Protein AF-0000000070381585 (afdb_homodimer)

Nearest PDB structures (foldseek):
  5l0z-assembly1_B  TM=7.877E-01  e=2.946E-16  Sinorhizobium meliloti 1021
  1x7p-assembly1_B  TM=8.065E-01  e=5.378E-15  Streptomyces viridochromogenes
  1x7o-assembly1_B  TM=8.212E-01  e=2.899E-14  Streptomyces viridochromogenes
  1x7p-assembly1_A  TM=7.783E-01  e=3.658E-14  Streptomyces viridochromogenes
  3nk7-assembly1_B  TM=7.330E-01  e=2.736E-14  Streptomyces actuosus

Organism: Tetrahymena thermophila (strain SB210) (NCBI:txid312017)

pLDDT: mean 88.87, std 19.45, range [20.52, 98.88]

InterPro domains:
  IPR001537 tRNA/rRNA methyltransferase, SpoU type [PF00588] (123-278)
  IPR004441 RNA methyltransferase TrmH [TIGR00186] (30-282)
  IPR013123 RNA 2-O ribose methyltransferase, substrate binding [PF08032] (32-110)
  IPR013123 RNA 2-O ribose methyltransferase, substrate binding [SM00967] (32-111)
  IPR029026 tRNA (guanine-N1-)-methyltransferase, N-terminal [G3DSA:3.40.1280.10] (109-291)
  IPR029028 Alpha/beta knot methyltransferases [SSF75217] (101-279)
  IPR029064 Ribosomal protein eL30-like superfamily [G3DSA:3.30.1330.30] (20-107)
  IPR029064 Ribosomal protein eL30-like superfamily [SSF55315] (24-108)
  IPR047182 rRNA methyltransferase 1, mitochondrial [PTHR46103] (23-282)
  IPR047261 rRNA methyltransferase 1, methyltransferase domain [cd18105] (124-281)

Structure (mmCIF, N/CA/C/O backbone):
data_AF-0000000070381585-model_v1
#
loop_
_entity.id
_entity.type
_entity.pdbx_description
1 polymer 'rRNA methyltransferase 1, mitochondrial'
#
loop_
_atom_site.group_PDB
_atom_site.id
_atom_site.type_symbol
_atom_site.label_atom_id
_atom_site.label_alt_id
_atom_site.label_comp_id
_atom_site.label_asym_id
_atom_site.label_entity_id
_atom_site.label_seq_id
_atom_site.pdbx_PDB_ins_code
_atom_site.Cartn_x
_atom_site.Cartn_y
_atom_site.Cartn_z
_atom_site.occupancy
_atom_site.B_iso_or_equiv
_atom_site.auth_seq_id
_atom_site.auth_comp_id
_atom_site.auth_asym_id
_atom_site.auth_atom_id
_atom_site.pdbx_PDB_model_num
ATOM 1 N N . MET A 1 1 ? 53.438 2.008 -10.266 1 23.41 1 MET A N 1
ATOM 2 C CA . MET A 1 1 ? 52.75 3.281 -10.094 1 23.41 1 MET A CA 1
ATOM 3 C C . MET A 1 1 ? 51.375 3.262 -10.789 1 23.41 1 MET A C 1
ATOM 5 O O . MET A 1 1 ? 51.312 3.451 -12.008 1 23.41 1 MET A O 1
ATOM 9 N N . PHE A 1 2 ? 50.438 2.279 -10.508 1 22.27 2 PHE A N 1
ATOM 10 C CA . PHE A 1 2 ? 49.219 1.862 -11.203 1 22.27 2 PHE A CA 1
ATOM 11 C C . PHE A 1 2 ? 48.125 2.883 -11 1 22.27 2 PHE A C 1
ATOM 13 O O . PHE A 1 2 ? 47.688 3.137 -9.867 1 22.27 2 PHE A O 1
ATOM 20 N N . LYS A 1 3 ? 48.031 3.98 -11.93 1 20.77 3 LYS A N 1
ATOM 21 C CA . LYS A 1 3 ? 47.094 5.094 -11.961 1 20.77 3 LYS A CA 1
ATOM 22 C C . LYS A 1 3 ? 45.656 4.594 -12.109 1 20.77 3 LYS A C 1
ATOM 24 O O . LYS A 1 3 ? 45.344 3.945 -13.102 1 20.77 3 LYS A O 1
ATOM 29 N N . VAL A 1 4 ? 44.938 4.297 -11.039 1 23.95 4 VAL A N 1
ATOM 30 C CA . VAL A 1 4 ? 43.531 3.918 -10.953 1 23.95 4 VAL A CA 1
ATOM 31 C C . VAL A 1 4 ? 42.688 4.996 -11.602 1 23.95 4 VAL A C 1
ATOM 33 O O . VAL A 1 4 ? 42.781 6.172 -11.25 1 23.95 4 VAL A O 1
ATOM 36 N N . PHE A 1 5 ? 42.281 4.902 -12.898 1 23.5 5 PHE A N 1
ATOM 37 C CA . PHE A 1 5 ? 41.469 5.801 -13.727 1 23.5 5 PHE A CA 1
ATOM 38 C C . PHE A 1 5 ? 40.156 6.125 -13.062 1 23.5 5 PHE A C 1
ATOM 40 O O . PHE A 1 5 ? 39.438 5.223 -12.641 1 23.5 5 PHE A O 1
ATOM 47 N N . LYS A 1 6 ? 39.938 7.34 -12.539 1 25.66 6 LYS A N 1
ATOM 48 C CA . LYS A 1 6 ? 38.875 8.109 -11.898 1 25.66 6 LYS A CA 1
ATOM 49 C C . LYS A 1 6 ? 37.656 8.195 -12.797 1 25.66 6 LYS A C 1
ATOM 51 O O . LYS A 1 6 ? 37.562 9.086 -13.648 1 25.66 6 LYS A O 1
ATOM 56 N N . SER A 1 7 ? 37.125 7.059 -13.445 1 26.06 7 SER A N 1
ATOM 57 C CA . SER A 1 7 ? 35.969 7.273 -14.312 1 26.06 7 SER A CA 1
ATOM 58 C C . SER A 1 7 ? 34.75 7.734 -13.508 1 26.06 7 SER A C 1
ATOM 60 O O . SER A 1 7 ? 34.062 6.918 -12.898 1 26.06 7 SER A O 1
ATOM 62 N N . GLN A 1 8 ? 34.812 8.758 -12.688 1 26.67 8 GLN A N 1
ATOM 63 C CA . GLN A 1 8 ? 33.781 9.312 -11.797 1 26.67 8 GLN A CA 1
ATOM 64 C C . GLN A 1 8 ? 32.594 9.828 -12.586 1 26.67 8 GLN A C 1
ATOM 66 O O . GLN A 1 8 ? 31.562 10.188 -12 1 26.67 8 GLN A O 1
ATOM 71 N N . ASN A 1 9 ? 32.719 10.188 -13.898 1 25.94 9 ASN A N 1
ATOM 72 C CA . ASN A 1 9 ? 31.906 11.328 -14.305 1 25.94 9 ASN A CA 1
ATOM 73 C C . ASN A 1 9 ? 30.438 10.945 -14.453 1 25.94 9 ASN A C 1
ATOM 75 O O . ASN A 1 9 ? 29.547 11.805 -14.391 1 25.94 9 ASN A O 1
ATOM 79 N N . ASN A 1 10 ? 30.047 9.781 -15.07 1 28.08 10 ASN A N 1
ATOM 80 C CA . ASN A 1 10 ? 28.828 9.852 -15.867 1 28.08 10 ASN A CA 1
ATOM 81 C C . ASN A 1 10 ? 27.578 9.594 -15.016 1 28.08 10 ASN A C 1
ATOM 83 O O . ASN A 1 10 ? 26.516 9.289 -15.547 1 28.08 10 ASN A O 1
ATOM 87 N N . PHE A 1 11 ? 27.734 9.383 -13.727 1 30.3 11 PHE A N 1
ATOM 88 C CA . PHE A 1 11 ? 26.531 9.047 -12.984 1 30.3 11 PHE A CA 1
ATOM 89 C C . PHE A 1 11 ? 25.609 10.258 -12.859 1 30.3 11 PHE A C 1
ATOM 91 O O . PHE A 1 11 ? 24.516 10.156 -12.312 1 30.3 11 PHE A O 1
ATOM 98 N N . ASN A 1 12 ? 26.141 11.453 -13.188 1 30.72 12 ASN A N 1
ATOM 99 C CA . ASN A 1 12 ? 25.359 12.656 -12.914 1 30.72 12 ASN A CA 1
ATOM 100 C C . ASN A 1 12 ? 24.141 12.758 -13.82 1 30.72 12 ASN A C 1
ATOM 102 O O . ASN A 1 12 ? 23.219 13.516 -13.539 1 30.72 12 ASN A O 1
ATOM 106 N N . SER A 1 13 ? 24.203 12.141 -15.031 1 33.25 13 SER A N 1
ATOM 107 C CA . SER A 1 13 ? 23.188 12.508 -16.016 1 33.25 13 SER A CA 1
ATOM 108 C C . SER A 1 13 ? 21.875 11.812 -15.719 1 33.25 13 SER A C 1
ATOM 110 O O . SER A 1 13 ? 20.812 12.281 -16.141 1 33.25 13 SER A O 1
ATOM 112 N N . LEU A 1 14 ? 21.906 10.633 -15.07 1 32.22 14 LEU A N 1
ATOM 113 C CA . LEU A 1 14 ? 20.656 9.867 -14.977 1 32.22 14 LEU A CA 1
ATOM 114 C C . LEU A 1 14 ? 19.703 10.516 -13.992 1 32.22 14 LEU A C 1
ATOM 116 O O . LEU A 1 14 ? 18.484 10.383 -14.125 1 32.22 14 LEU A O 1
ATOM 120 N N . SER A 1 15 ? 20.281 11.188 -13.008 1 34.53 15 SER A N 1
ATOM 121 C CA . SER A 1 15 ? 19.391 11.828 -12.039 1 34.53 15 SER A CA 1
ATOM 122 C C . SER A 1 15 ? 18.625 12.984 -12.672 1 34.53 15 SER A C 1
ATOM 124 O O . SER A 1 15 ? 17.484 13.258 -12.297 1 34.53 15 SER A O 1
ATOM 126 N N . SER A 1 16 ? 19.281 13.602 -13.711 1 35.09 16 SER A N 1
ATOM 127 C CA . SER A 1 16 ? 18.688 14.805 -14.281 1 35.09 16 SER A CA 1
ATOM 128 C C . SER A 1 16 ? 17.438 14.461 -15.102 1 35.09 16 SER A C 1
ATOM 130 O O . SER A 1 16 ? 16.453 15.195 -15.086 1 35.09 16 SER A O 1
ATOM 132 N N . SER A 1 17 ? 17.5 13.281 -15.805 1 32.72 17 SER A N 1
ATOM 133 C CA . SER A 1 17 ? 16.406 13.008 -16.734 1 32.72 17 SER A CA 1
ATOM 134 C C . SER A 1 17 ? 15.156 12.555 -15.992 1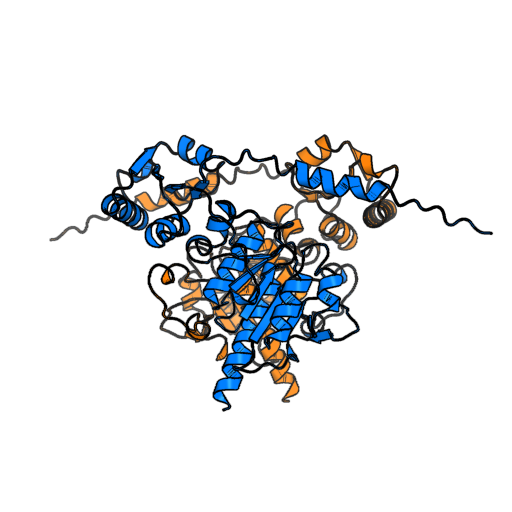 32.72 17 SER A C 1
ATOM 136 O O . SER A 1 17 ? 14.039 12.758 -16.469 1 32.72 17 SER A O 1
ATOM 138 N N . LEU A 1 18 ? 15.297 11.844 -14.938 1 31.92 18 LEU A N 1
ATOM 139 C CA . LEU A 1 18 ? 14.086 11.469 -14.211 1 31.92 18 LEU A CA 1
ATOM 140 C C . LEU A 1 18 ? 13.43 12.688 -13.586 1 31.92 18 LEU A C 1
ATOM 142 O O . LEU A 1 18 ? 12.203 12.766 -13.5 1 31.92 18 LEU A O 1
ATOM 146 N N . MET A 1 19 ? 14.234 13.703 -13.266 1 32.44 19 MET A N 1
ATOM 147 C CA . MET A 1 19 ? 13.672 14.977 -12.828 1 32.44 19 MET A CA 1
ATOM 148 C C . MET A 1 19 ? 12.906 15.648 -13.969 1 32.44 19 MET A C 1
ATOM 150 O O . MET A 1 19 ? 12.031 16.484 -13.727 1 32.44 19 MET A O 1
ATOM 154 N N . SER A 1 20 ? 13.383 15.414 -15.203 1 34.12 20 SER A N 1
ATOM 155 C CA . SER A 1 20 ? 12.766 16.125 -16.312 1 34.12 20 SER A CA 1
ATOM 156 C C . SER A 1 20 ? 11.367 15.602 -16.609 1 34.12 20 SER A C 1
ATOM 158 O O . SER A 1 20 ? 10.547 16.297 -17.203 1 34.12 20 SER A O 1
ATOM 160 N N . LEU A 1 21 ? 11.188 14.305 -16.453 1 32.62 21 LEU A N 1
ATOM 161 C CA . LEU A 1 21 ? 9.836 13.883 -16.797 1 32.62 21 LEU A CA 1
ATOM 162 C C . LEU A 1 21 ? 8.82 14.438 -15.805 1 32.62 21 LEU A C 1
ATOM 164 O O . LEU A 1 21 ? 7.617 14.203 -15.953 1 32.62 21 LEU A O 1
ATOM 168 N N . PHE A 1 22 ? 9.219 14.664 -14.57 1 34.62 22 PHE A N 1
ATOM 169 C CA . PHE A 1 22 ? 8.289 15.547 -13.867 1 34.62 22 PHE A CA 1
ATOM 170 C C . PHE A 1 22 ? 8.297 16.938 -14.484 1 34.62 22 PHE A C 1
ATOM 172 O O . PHE A 1 22 ? 9.297 17.656 -14.422 1 34.62 22 PHE A O 1
ATOM 179 N N . SER A 1 23 ? 7.824 17.094 -15.703 1 33.97 23 SER A N 1
ATOM 180 C CA . SER A 1 23 ? 7.504 18.438 -16.203 1 33.97 23 SER A CA 1
ATOM 181 C C . SER A 1 23 ? 7.383 19.438 -15.055 1 33.97 23 SER A C 1
ATOM 183 O O . SER A 1 23 ? 6.965 19.078 -13.945 1 33.97 23 SER A O 1
ATOM 185 N N . THR A 1 24 ? 8.289 20.359 -14.984 1 36.41 24 THR A N 1
ATOM 186 C CA . THR A 1 24 ? 7.891 21.562 -14.266 1 36.41 24 THR A CA 1
ATOM 187 C C . THR A 1 24 ? 6.375 21.75 -14.328 1 36.41 24 THR A C 1
ATOM 189 O O . THR A 1 24 ? 5.844 22.188 -15.352 1 36.41 24 THR A O 1
ATOM 192 N N . GLN A 1 25 ? 5.637 20.781 -14.062 1 38.25 25 GLN A N 1
ATOM 193 C CA . GLN A 1 25 ? 4.246 21.203 -13.914 1 38.25 25 GLN A CA 1
ATOM 194 C C . GLN A 1 25 ? 4.148 22.672 -13.516 1 38.25 25 GLN A C 1
ATOM 196 O O . GLN A 1 25 ? 4.66 23.078 -12.469 1 38.25 25 GLN A O 1
ATOM 201 N N . LYS A 1 26 ? 4.172 23.469 -14.336 1 42.12 26 LYS A N 1
ATOM 202 C CA . LYS A 1 26 ? 3.844 24.875 -14.062 1 42.12 26 LYS A CA 1
ATOM 203 C C . LYS A 1 26 ? 2.959 25 -12.828 1 42.12 26 LYS A C 1
ATOM 205 O O . LYS A 1 26 ? 1.893 24.391 -12.758 1 42.12 26 LYS A O 1
ATOM 210 N N . SER A 1 27 ? 3.652 25.109 -11.641 1 53.88 27 SER A N 1
ATOM 211 C CA . SER A 1 27 ? 2.893 25.391 -10.43 1 53.88 27 SER A CA 1
ATOM 212 C C . SER A 1 27 ? 1.611 26.156 -10.75 1 53.88 27 SER A C 1
ATOM 214 O O . SER A 1 27 ? 1.662 27.297 -11.211 1 53.88 27 SER A O 1
ATOM 216 N N . SER A 1 28 ? 0.626 25.391 -11.219 1 65.62 28 SER A N 1
ATOM 217 C CA . SER A 1 28 ? -0.665 26.047 -11.367 1 65.62 28 SER A CA 1
ATOM 218 C C . SER A 1 28 ? -1.04 26.812 -10.109 1 65.62 28 SER A C 1
ATOM 220 O O . SER A 1 28 ? -0.595 26.469 -9.008 1 65.62 28 SER A O 1
ATOM 222 N N . LYS A 1 29 ? -1.471 27.906 -10.352 1 86.81 29 LYS A N 1
ATOM 223 C CA . LYS A 1 29 ? -1.948 28.797 -9.289 1 86.81 29 LYS A CA 1
ATOM 224 C C . LYS A 1 29 ? -2.896 28.047 -8.352 1 86.81 29 LYS A C 1
ATOM 226 O O . LYS A 1 29 ? -2.918 28.328 -7.148 1 86.81 29 LYS A O 1
ATOM 231 N N . PHE A 1 30 ? -3.518 26.891 -8.914 1 96.5 30 PHE A N 1
ATOM 232 C CA . PHE A 1 30 ? -4.508 26.219 -8.086 1 96.5 30 PHE A CA 1
ATOM 233 C C . PHE A 1 30 ? -4.355 24.703 -8.203 1 96.5 30 PHE A C 1
ATOM 235 O O . PHE A 1 30 ? -3.85 24.203 -9.203 1 96.5 30 PHE A O 1
ATOM 242 N N . ASP A 1 31 ? -4.703 24.047 -7.121 1 97.5 31 ASP A N 1
ATOM 243 C CA . ASP A 1 31 ? -4.895 22.594 -7.109 1 97.5 31 ASP A CA 1
ATOM 244 C C . ASP A 1 31 ? -6.355 22.234 -7.371 1 97.5 31 ASP A C 1
ATOM 246 O O . ASP A 1 31 ? -7.266 22.906 -6.891 1 97.5 31 ASP A O 1
ATOM 250 N N . PHE A 1 32 ? -6.543 21.188 -8.086 1 98.44 32 PHE A N 1
ATOM 251 C CA . PHE A 1 32 ? -7.875 20.625 -8.297 1 98.44 32 PHE A CA 1
ATOM 252 C C . PHE A 1 32 ? -8.023 19.297 -7.551 1 98.44 32 PHE A C 1
ATOM 254 O O . PHE A 1 32 ? -7.711 18.25 -8.094 1 98.44 32 PHE A O 1
ATOM 261 N N . VAL A 1 33 ? -8.5 19.422 -6.34 1 98.44 33 VAL A N 1
ATOM 262 C CA . VAL A 1 33 ? -8.68 18.266 -5.469 1 98.44 33 VAL A CA 1
ATOM 263 C C . VAL A 1 33 ? -9.938 17.5 -5.875 1 98.44 33 VAL A C 1
ATOM 265 O O . VAL A 1 33 ? -10.992 18.094 -6.105 1 98.44 33 VAL A O 1
ATOM 268 N N . TYR A 1 34 ? -9.82 16.203 -5.961 1 98.56 34 TYR A N 1
ATOM 269 C CA . TYR A 1 34 ? -10.93 15.414 -6.496 1 98.56 34 TYR A CA 1
ATOM 270 C C . TYR A 1 34 ? -11.258 14.25 -5.578 1 98.56 34 TYR A C 1
ATOM 272 O O . TYR A 1 34 ? -10.422 13.812 -4.785 1 98.56 34 TYR A O 1
ATOM 280 N N . GLY A 1 35 ? -12.492 13.781 -5.715 1 97.5 35 GLY A N 1
ATOM 281 C CA . GLY A 1 35 ? -12.977 12.664 -4.922 1 97.5 35 GLY A CA 1
ATOM 282 C C . GLY A 1 35 ? -13.852 13.086 -3.764 1 97.5 35 GLY A C 1
ATOM 283 O O . GLY A 1 35 ? -13.633 14.141 -3.166 1 97.5 35 GLY A O 1
ATOM 284 N N . LEU A 1 36 ? -14.734 12.273 -3.369 1 97 36 LEU A N 1
ATOM 285 C CA . LEU A 1 36 ? -15.734 12.602 -2.354 1 97 36 LEU A CA 1
ATOM 286 C C . LEU A 1 36 ? -15.07 12.852 -1.003 1 97 36 LEU A C 1
ATOM 288 O O . LEU A 1 36 ? -15.289 13.898 -0.383 1 97 36 LEU A O 1
ATOM 292 N N . ASN A 1 37 ? -14.164 11.992 -0.556 1 96.62 37 ASN A N 1
ATOM 293 C CA . ASN A 1 37 ? -13.586 12.086 0.78 1 96.62 37 ASN A CA 1
ATOM 294 C C . ASN A 1 37 ? -12.617 13.266 0.889 1 96.62 37 ASN A C 1
ATOM 296 O O . ASN A 1 37 ? -12.75 14.102 1.783 1 96.62 37 ASN A O 1
ATOM 300 N N . PRO A 1 38 ? -11.695 13.352 -0.052 1 97.94 38 PRO A N 1
ATOM 301 C CA . PRO A 1 38 ? -10.781 14.492 0.024 1 97.94 38 PRO A CA 1
ATOM 302 C C . PRO A 1 38 ? -11.508 15.836 -0.022 1 97.94 38 PRO A C 1
ATOM 304 O O . PRO A 1 38 ? -11.164 16.75 0.729 1 97.94 38 PRO A O 1
ATOM 307 N N . THR A 1 39 ? -12.523 15.914 -0.84 1 98.12 39 THR A N 1
ATOM 308 C CA . THR A 1 39 ? -13.266 17.156 -0.988 1 98.12 39 THR A CA 1
ATOM 309 C C . THR A 1 39 ? -14.023 17.5 0.295 1 98.12 39 THR A C 1
ATOM 311 O O . THR A 1 39 ? -13.953 18.625 0.788 1 98.12 39 THR A O 1
ATOM 314 N N . MET A 1 40 ? -14.672 16.531 0.821 1 97.75 40 MET A N 1
ATOM 315 C CA . MET A 1 40 ? -15.43 16.719 2.053 1 97.75 40 MET A CA 1
ATOM 316 C C . MET A 1 40 ? -14.516 17.141 3.195 1 97.75 40 MET A C 1
ATOM 318 O O . MET A 1 40 ? -14.828 18.078 3.93 1 97.75 40 MET A O 1
ATOM 322 N N . ILE A 1 41 ? -13.453 16.484 3.318 1 98.12 41 ILE A N 1
ATOM 323 C CA . ILE A 1 41 ? -12.531 16.766 4.414 1 98.12 41 ILE A CA 1
ATOM 324 C C . ILE A 1 41 ? -11.906 18.141 4.23 1 98.12 41 ILE A C 1
ATOM 326 O O . ILE A 1 41 ? -11.797 18.922 5.184 1 98.12 41 ILE A O 1
ATOM 330 N N . ALA A 1 42 ? -11.516 18.453 3.043 1 98.19 42 ALA A N 1
ATOM 331 C CA . ALA A 1 42 ? -10.938 19.766 2.764 1 98.19 42 ALA A CA 1
ATOM 332 C C . ALA A 1 42 ? -11.906 20.891 3.131 1 98.19 42 ALA A C 1
ATOM 334 O O . ALA A 1 42 ? -11.5 21.906 3.715 1 98.19 42 ALA A O 1
ATOM 335 N N . LEU A 1 43 ? -13.125 20.734 2.816 1 97.88 43 LEU A N 1
ATOM 336 C CA . LEU A 1 43 ? -14.148 21.734 3.07 1 97.88 43 LEU A CA 1
ATOM 337 C C . LEU A 1 43 ? -14.297 22 4.566 1 97.88 43 LEU A C 1
ATOM 339 O O . LEU A 1 43 ? -14.602 23.109 4.984 1 97.88 43 LEU A O 1
ATOM 343 N N . HIS A 1 44 ? -14.008 20.969 5.332 1 97.12 44 HIS A N 1
ATOM 344 C CA . HIS A 1 44 ? -14.281 21.078 6.762 1 97.12 44 HIS A CA 1
ATOM 345 C C . HIS A 1 44 ? -13.016 21.406 7.539 1 97.12 44 HIS A C 1
ATOM 347 O O . HIS A 1 44 ? -13.078 21.891 8.664 1 97.12 44 HIS A O 1
ATOM 353 N N . SER A 1 45 ? -11.844 21.078 7.059 1 94.88 45 SER A N 1
ATOM 354 C CA . SER A 1 45 ? -10.594 21.188 7.801 1 94.88 45 SER A CA 1
ATOM 355 C C . SER A 1 45 ? -10.047 22.609 7.738 1 94.88 45 SER A C 1
ATOM 357 O O . SER A 1 45 ? -9.266 23.031 8.602 1 94.88 45 SER A O 1
ATOM 359 N N . ASN A 1 46 ? -10.328 23.453 6.699 1 91.44 46 ASN A N 1
ATOM 360 C CA . ASN A 1 46 ? -9.898 24.828 6.512 1 91.44 46 ASN A CA 1
ATOM 361 C C . ASN A 1 46 ? -8.375 24.938 6.461 1 91.44 46 ASN A C 1
ATOM 363 O O . ASN A 1 46 ? -7.801 25.891 7.008 1 91.44 46 ASN A O 1
ATOM 367 N N . LYS A 1 47 ? -7.688 23.969 5.957 1 95.12 47 LYS A N 1
ATOM 368 C CA . LYS A 1 47 ? -6.234 23.953 5.859 1 95.12 47 LYS A CA 1
ATOM 369 C C . LYS A 1 47 ? -5.754 24.781 4.668 1 95.12 47 LYS A C 1
ATOM 371 O O . LYS A 1 47 ? -4.586 25.172 4.605 1 95.12 47 LYS A O 1
ATOM 376 N N . ARG A 1 48 ? -6.613 24.984 3.723 1 96 48 ARG A N 1
ATOM 377 C CA . ARG A 1 48 ? -6.312 25.797 2.541 1 96 48 ARG A CA 1
ATOM 378 C C . ARG A 1 48 ? -7.559 26.531 2.051 1 96 48 ARG A C 1
ATOM 380 O O . ARG A 1 48 ? -8.68 26.125 2.348 1 96 48 ARG A O 1
ATOM 387 N N . ASN A 1 49 ? -7.254 27.547 1.337 1 96.81 49 ASN A N 1
ATOM 388 C CA . ASN A 1 49 ? -8.352 28.328 0.788 1 96.81 49 ASN A CA 1
ATOM 389 C C . ASN A 1 49 ? -9.008 27.625 -0.396 1 96.81 49 ASN A C 1
ATOM 391 O O . ASN A 1 49 ? -8.328 27.234 -1.342 1 96.81 49 ASN A O 1
ATOM 395 N N . ILE A 1 50 ? -10.312 27.484 -0.324 1 98.25 50 ILE A N 1
ATOM 396 C CA . ILE A 1 50 ? -11.078 26.859 -1.398 1 98.25 50 ILE A CA 1
ATOM 397 C C . ILE A 1 50 ? -11.766 27.922 -2.234 1 98.25 50 ILE A C 1
ATOM 399 O O . ILE A 1 50 ? -12.492 28.766 -1.7 1 98.25 50 ILE A O 1
ATOM 403 N N . VAL A 1 51 ? -11.578 27.875 -3.514 1 98.19 51 VAL A N 1
ATOM 404 C CA . VAL A 1 51 ? -12.078 28.891 -4.43 1 98.19 51 VAL A CA 1
ATOM 405 C C . VAL A 1 51 ? -13.477 28.516 -4.902 1 98.19 51 VAL A C 1
ATOM 407 O O . VAL A 1 51 ? -14.367 29.375 -4.969 1 98.19 51 VAL A O 1
ATOM 410 N N . GLU A 1 52 ? -13.664 27.312 -5.266 1 98.62 52 GLU A N 1
ATOM 411 C CA . GLU A 1 52 ? -14.969 26.859 -5.73 1 98.62 52 GLU A CA 1
ATOM 412 C C . GLU A 1 52 ? -15.062 25.328 -5.68 1 98.62 52 GLU A C 1
ATOM 414 O O . GLU A 1 52 ? -14.039 24.641 -5.602 1 98.62 52 GLU A O 1
ATOM 419 N N . VAL A 1 53 ? -16.312 24.906 -5.68 1 98.69 53 VAL A N 1
ATOM 420 C CA . VAL A 1 53 ? -16.656 23.5 -5.801 1 98.69 53 VAL A CA 1
ATOM 421 C C . VAL A 1 53 ? -17.25 23.219 -7.176 1 98.69 53 VAL A C 1
ATOM 423 O O . VAL A 1 53 ? -18.156 23.953 -7.625 1 98.69 53 VAL A O 1
ATOM 426 N N . ILE A 1 54 ? -16.766 22.234 -7.883 1 98.81 54 ILE A N 1
ATOM 427 C CA . ILE A 1 54 ? -17.188 21.906 -9.242 1 98.81 54 ILE A CA 1
ATOM 428 C C . ILE A 1 54 ? -17.812 20.5 -9.258 1 98.81 54 ILE A C 1
ATOM 430 O O . ILE A 1 54 ? -17.172 19.531 -8.852 1 98.81 54 ILE A O 1
ATOM 434 N N . ILE A 1 55 ? -19.047 20.391 -9.758 1 98.56 55 ILE A N 1
ATOM 435 C CA . ILE A 1 55 ? -19.812 19.156 -9.664 1 98.56 55 ILE A CA 1
ATOM 436 C C . ILE A 1 55 ? -20.281 18.719 -11.055 1 98.56 55 ILE A C 1
ATOM 438 O O . ILE A 1 55 ? -20.594 19.562 -11.898 1 98.56 55 ILE A O 1
ATOM 442 N N . ASN A 1 56 ? -20.25 17.453 -11.289 1 98 56 ASN A N 1
ATOM 443 C CA . ASN A 1 56 ? -20.828 16.891 -12.508 1 98 56 ASN A CA 1
ATOM 444 C C . ASN A 1 56 ? -22.312 17.234 -12.633 1 98 56 ASN A C 1
ATOM 446 O O . ASN A 1 56 ? -23.094 16.875 -11.758 1 98 56 ASN A O 1
ATOM 450 N N . GLN A 1 57 ? -22.672 17.766 -13.695 1 97.12 57 GLN A N 1
ATOM 451 C CA . GLN A 1 57 ? -24.047 18.219 -13.883 1 97.12 57 GLN A CA 1
ATOM 452 C C . GLN A 1 57 ? -25.016 17.047 -13.953 1 97.12 57 GLN A C 1
ATOM 454 O O . GLN A 1 57 ? -26.188 17.188 -13.609 1 97.12 57 GLN A O 1
ATOM 459 N N . HIS A 1 58 ? -24.547 15.914 -14.336 1 95.75 58 HIS A N 1
ATOM 460 C CA . HIS A 1 58 ? -25.391 14.734 -14.508 1 95.75 58 HIS A CA 1
ATOM 461 C C . HIS A 1 58 ? -26.016 14.312 -13.188 1 95.75 58 HIS A C 1
ATOM 463 O O . HIS A 1 58 ? -27.047 13.625 -13.172 1 95.75 58 HIS A O 1
ATOM 469 N N . VAL A 1 59 ? -25.438 14.711 -12.062 1 95.56 59 VAL A N 1
ATOM 470 C CA . VAL A 1 59 ? -25.953 14.273 -10.773 1 95.56 59 VAL A CA 1
ATOM 471 C C . VAL A 1 59 ? -26.891 15.336 -10.203 1 95.56 59 VAL A C 1
ATOM 473 O O . VAL A 1 59 ? -27.469 15.156 -9.133 1 95.56 59 VAL A O 1
ATOM 476 N N . GLN A 1 60 ? -27.062 16.391 -10.844 1 93.75 60 GLN A N 1
ATOM 477 C CA . GLN A 1 60 ? -27.812 17.547 -10.344 1 93.75 60 GLN A CA 1
ATOM 478 C C . GLN A 1 60 ? -29.266 17.172 -10.102 1 93.75 60 GLN A C 1
ATOM 480 O O . GLN A 1 60 ? -29.891 17.641 -9.141 1 93.75 60 GLN A O 1
ATOM 485 N N . SER A 1 61 ? -29.828 16.344 -11.023 1 93.56 61 SER A N 1
ATOM 486 C CA . SER A 1 61 ? -31.25 15.984 -10.93 1 93.56 61 SER A CA 1
ATOM 487 C C . SER A 1 61 ? -31.484 15.016 -9.781 1 93.56 61 SER A C 1
ATOM 489 O O . SER A 1 61 ? -32.594 14.969 -9.227 1 93.56 61 SER A O 1
ATOM 491 N N . HIS A 1 62 ? -30.547 14.211 -9.453 1 94.06 62 HIS A N 1
ATOM 492 C CA . HIS A 1 62 ? -30.578 13.273 -8.336 1 94.06 62 HIS A CA 1
ATOM 493 C C . HIS A 1 62 ? -29.266 13.297 -7.559 1 94.06 62 HIS A C 1
ATOM 495 O O . HIS A 1 62 ? -28.375 12.461 -7.801 1 94.06 62 HIS A O 1
ATOM 501 N N . LEU A 1 63 ? -29.297 14.18 -6.637 1 93.19 63 LEU A N 1
ATOM 502 C CA . LEU A 1 63 ? -28.047 14.383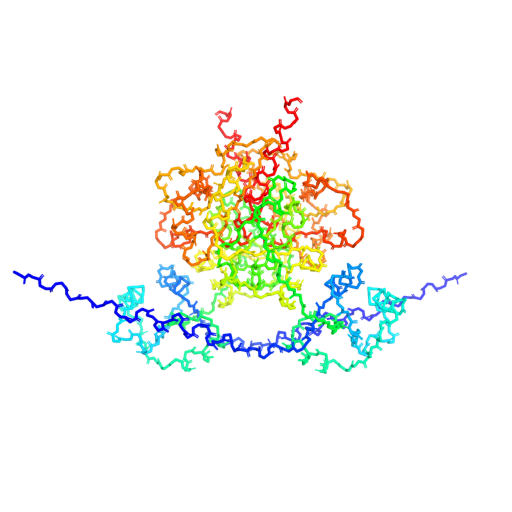 -5.902 1 93.19 63 LEU A CA 1
ATOM 503 C C . LEU A 1 63 ? -27.812 13.25 -4.91 1 93.19 63 LEU A C 1
ATOM 505 O O . LEU A 1 63 ? -28.594 13.062 -3.975 1 93.19 63 LEU A O 1
ATOM 509 N N . PRO A 1 64 ? -26.766 12.586 -5.133 1 95 64 PRO A N 1
ATOM 510 C CA . PRO A 1 64 ? -26.406 11.641 -4.078 1 95 64 PRO A CA 1
ATOM 511 C C . PRO A 1 64 ? -26.156 12.32 -2.732 1 95 64 PRO A C 1
ATOM 513 O O . PRO A 1 64 ? -25.703 13.461 -2.689 1 95 64 PRO A O 1
ATOM 516 N N . PRO A 1 65 ? -26.375 11.648 -1.678 1 95.69 65 PRO A N 1
ATOM 517 C CA . PRO A 1 65 ? -26.297 12.25 -0.344 1 95.69 65 PRO A CA 1
ATOM 518 C C . PRO A 1 65 ? -24.938 12.875 -0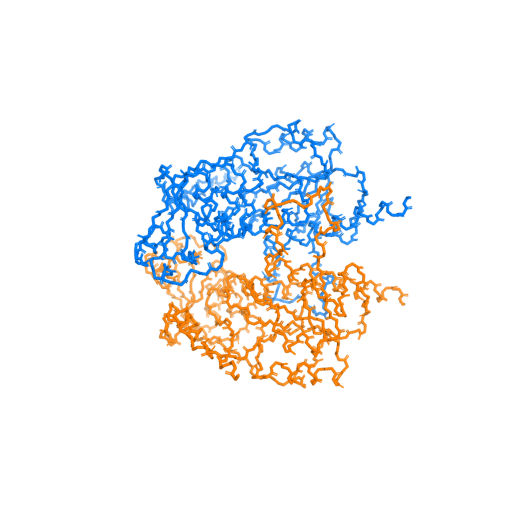.063 1 95.69 65 PRO A C 1
ATOM 520 O O . PRO A 1 65 ? -24.859 13.977 0.484 1 95.69 65 PRO A O 1
ATOM 523 N N . LYS A 1 66 ? -23.906 12.234 -0.409 1 95.75 66 LYS A N 1
ATOM 524 C CA . LYS A 1 66 ? -22.562 12.75 -0.137 1 95.75 66 LYS A CA 1
ATOM 525 C C . LYS A 1 66 ? -22.312 14.047 -0.902 1 95.75 66 LYS A C 1
ATOM 527 O O . LYS A 1 66 ? -21.672 14.961 -0.386 1 95.75 66 LYS A O 1
ATOM 532 N N . ILE A 1 67 ? -22.781 14.102 -2.057 1 97.69 67 ILE A N 1
ATOM 533 C CA . ILE A 1 67 ? -22.625 15.297 -2.875 1 97.69 67 ILE A CA 1
ATOM 534 C C . ILE A 1 67 ? -23.5 16.422 -2.33 1 97.69 67 ILE A C 1
ATOM 536 O O . ILE A 1 67 ? -23.062 17.578 -2.277 1 97.69 67 ILE A O 1
ATOM 540 N N . SER A 1 68 ? -24.688 16.078 -1.964 1 97.75 68 SER A N 1
ATOM 541 C CA . SER A 1 68 ? -25.562 17.062 -1.34 1 97.75 68 SER A CA 1
ATOM 542 C C . SER A 1 68 ? -24.922 17.688 -0.108 1 97.75 68 SER A C 1
ATOM 544 O O . SER A 1 68 ? -24.984 18.906 0.089 1 97.75 68 SER A O 1
ATOM 546 N N . ASN A 1 69 ? -24.328 16.828 0.695 1 97.19 69 ASN A N 1
ATOM 547 C CA . ASN A 1 69 ? -23.625 17.328 1.88 1 97.19 69 ASN A CA 1
ATOM 548 C C . ASN A 1 69 ? -22.5 18.281 1.511 1 97.19 69 ASN A C 1
ATOM 550 O O . ASN A 1 69 ? -22.297 19.297 2.189 1 97.19 69 ASN A O 1
ATOM 554 N N . ILE A 1 70 ? -21.828 18 0.478 1 98.06 70 ILE A N 1
ATOM 555 C CA . ILE A 1 70 ? -20.734 18.844 -0.003 1 98.06 70 ILE A CA 1
ATOM 556 C C . ILE A 1 70 ? -21.281 20.188 -0.443 1 98.06 70 ILE A C 1
ATOM 558 O O . ILE A 1 70 ? -20.75 21.234 -0.062 1 98.06 70 ILE A O 1
ATOM 562 N N . ILE A 1 71 ? -22.312 20.156 -1.165 1 98.12 71 ILE A N 1
ATOM 563 C CA . ILE A 1 71 ? -22.938 21.375 -1.657 1 98.12 71 ILE A CA 1
ATOM 564 C C . ILE A 1 71 ? -23.438 22.219 -0.48 1 98.12 71 ILE A C 1
ATOM 566 O O . ILE A 1 71 ? -23.188 23.422 -0.431 1 98.12 71 ILE A O 1
ATOM 570 N N . ASN A 1 72 ? -24.078 21.594 0.427 1 98 72 ASN A N 1
ATOM 571 C CA . ASN A 1 72 ? -24.594 22.281 1.599 1 98 72 ASN A CA 1
ATOM 572 C C . ASN A 1 72 ? -23.469 22.953 2.393 1 98 72 ASN A C 1
ATOM 574 O O . ASN A 1 72 ? -23.609 24.094 2.834 1 98 72 ASN A O 1
ATOM 578 N N . THR A 1 73 ? -22.422 22.219 2.586 1 97.94 73 THR A N 1
ATOM 579 C CA . THR A 1 73 ? -21.281 22.75 3.311 1 97.94 73 THR A CA 1
ATOM 580 C C . THR A 1 73 ? -20.672 23.938 2.562 1 97.94 73 THR A C 1
ATOM 582 O O . THR A 1 73 ? -20.328 24.953 3.17 1 97.94 73 THR A O 1
ATOM 585 N N . ALA A 1 74 ? -20.516 23.812 1.302 1 98.38 74 ALA A N 1
ATOM 586 C CA . ALA A 1 74 ? -19.984 24.891 0.473 1 98.38 74 ALA A CA 1
ATOM 587 C C . ALA A 1 74 ? -20.859 26.141 0.58 1 98.38 74 ALA A C 1
ATOM 589 O O . ALA A 1 74 ? -20.344 27.25 0.763 1 98.38 74 ALA A O 1
ATOM 590 N N . ASN A 1 75 ? -22.094 25.938 0.442 1 98.12 75 ASN A N 1
ATOM 591 C CA . ASN A 1 75 ? -23.031 27.047 0.533 1 98.12 75 ASN A CA 1
ATOM 592 C C . ASN A 1 75 ? -22.938 27.734 1.892 1 98.12 75 ASN A C 1
ATOM 594 O O . ASN A 1 75 ? -22.938 28.969 1.969 1 98.12 75 ASN A O 1
ATOM 598 N N . ALA A 1 76 ? -22.938 26.922 2.896 1 97.75 76 ALA A N 1
ATOM 599 C CA . ALA A 1 76 ? -22.828 27.469 4.25 1 97.75 76 ALA A CA 1
ATOM 600 C C . ALA A 1 76 ? -21.562 28.312 4.41 1 97.75 76 ALA A C 1
ATOM 602 O O . ALA A 1 76 ? -21.562 29.297 5.152 1 97.75 76 ALA A O 1
ATOM 603 N N . LYS A 1 77 ? -20.516 27.984 3.709 1 97.5 77 LYS A N 1
ATOM 604 C CA . LYS A 1 77 ? -19.234 28.688 3.801 1 97.5 77 LYS A CA 1
ATOM 605 C C . LYS A 1 77 ? -19.109 29.75 2.713 1 97.5 77 LYS A C 1
ATOM 607 O O . LYS A 1 77 ? -18.047 30.344 2.541 1 97.5 77 LYS A O 1
ATOM 612 N N . LYS A 1 78 ? -20.156 29.875 1.943 1 97.88 78 LYS A N 1
ATOM 613 C CA . LYS A 1 78 ? -20.234 30.875 0.874 1 97.88 78 LYS A CA 1
ATOM 614 C C . LYS A 1 78 ? -19.188 30.594 -0.21 1 97.88 78 LYS A C 1
ATOM 616 O O . LYS A 1 78 ? -18.594 31.516 -0.76 1 97.88 78 LYS A O 1
ATOM 621 N N . ILE A 1 79 ? -18.859 29.344 -0.419 1 98.38 79 ILE A N 1
ATOM 622 C CA . ILE A 1 79 ? -18 28.906 -1.515 1 98.38 79 ILE A CA 1
ATOM 623 C C . ILE A 1 79 ? -18.844 28.625 -2.752 1 98.38 79 ILE A C 1
ATOM 625 O O . ILE A 1 79 ? -19.812 27.859 -2.689 1 98.38 79 ILE A O 1
ATOM 629 N N . PRO A 1 80 ? -18.547 29.25 -3.893 1 98.62 80 PRO A N 1
ATOM 630 C CA . PRO A 1 80 ? -19.328 29.031 -5.105 1 98.62 80 PRO A CA 1
ATOM 631 C C . PRO A 1 80 ? -19.359 27.562 -5.531 1 98.62 80 PRO A C 1
ATOM 633 O O . PRO A 1 80 ? -18.344 26.875 -5.434 1 98.62 80 PRO A O 1
ATOM 636 N N . VAL A 1 81 ? -20.516 27.125 -5.965 1 98.56 81 VAL A N 1
ATOM 637 C CA . VAL A 1 81 ? -20.703 25.797 -6.516 1 98.56 81 VAL A CA 1
ATOM 638 C C . VAL A 1 81 ? -21.031 25.875 -8 1 98.56 81 VAL A C 1
ATOM 640 O O . VAL A 1 81 ? -21.953 26.594 -8.391 1 98.56 81 VAL A O 1
ATOM 643 N N . LYS A 1 82 ? -20.297 25.188 -8.797 1 98.25 82 LYS A N 1
ATOM 644 C CA . LYS A 1 82 ? -20.5 25.188 -10.234 1 98.25 82 LYS A CA 1
ATOM 645 C C . LYS A 1 82 ? -20.812 23.781 -10.742 1 98.25 82 LYS A C 1
ATOM 647 O O . LYS A 1 82 ? -20.141 22.812 -10.344 1 98.25 82 LYS A O 1
ATOM 652 N N . PHE A 1 83 ? -21.828 23.656 -11.602 1 98.06 83 PHE A N 1
ATOM 653 C CA . PHE A 1 83 ? -22.125 22.406 -12.289 1 98.06 83 PHE A CA 1
ATOM 654 C C . PHE A 1 83 ? -21.578 22.422 -13.711 1 98.06 83 PHE A C 1
ATOM 656 O O . PHE A 1 83 ? -21.781 23.391 -14.453 1 98.06 83 PHE A O 1
ATOM 663 N N . VAL A 1 84 ? -20.828 21.391 -14.07 1 98.19 84 VAL A N 1
ATOM 664 C CA . VAL A 1 84 ? -20.234 21.312 -15.398 1 98.19 84 VAL A CA 1
ATOM 665 C C . VAL A 1 84 ? -20.453 19.922 -15.992 1 98.19 84 VAL A C 1
ATOM 667 O O . VAL A 1 84 ? -20.859 19 -15.289 1 98.19 84 VAL A O 1
ATOM 670 N N . ASP A 1 85 ? -20.234 19.703 -17.312 1 97.12 85 ASP A N 1
ATOM 671 C CA . ASP A 1 85 ? -20.359 18.375 -17.922 1 97.12 85 ASP A CA 1
ATOM 672 C C . ASP A 1 85 ? -19.203 17.469 -17.516 1 97.12 85 ASP A C 1
ATOM 674 O O . ASP A 1 85 ? -18.172 17.953 -17.031 1 97.12 85 ASP A O 1
ATOM 678 N N . ARG A 1 86 ? -19.391 16.266 -17.703 1 95.94 86 ARG A N 1
ATOM 679 C CA . ARG A 1 86 ? -18.438 15.258 -17.281 1 95.94 86 ARG A CA 1
ATOM 680 C C . ARG A 1 86 ? -17.094 15.469 -17.969 1 95.94 86 ARG A C 1
ATOM 682 O O . ARG A 1 86 ? -16.031 15.281 -17.359 1 95.94 86 ARG A O 1
ATOM 689 N N . GLU A 1 87 ? -17.062 15.844 -19.203 1 97.06 87 GLU A N 1
ATOM 690 C CA . GLU A 1 87 ? -15.828 16.016 -19.969 1 97.06 87 GLU A CA 1
ATOM 691 C C . GLU A 1 87 ? -14.953 17.125 -19.359 1 97.06 87 GLU A C 1
ATOM 693 O O . GLU A 1 87 ? -13.734 16.969 -19.281 1 97.06 87 GLU A O 1
ATOM 698 N N . LYS A 1 88 ? -15.594 18.188 -19.031 1 96.94 88 LYS A N 1
ATOM 699 C CA . LYS A 1 88 ? -14.867 19.281 -18.391 1 96.94 88 LYS A CA 1
ATOM 700 C C . LYS A 1 88 ? -14.266 18.844 -17.062 1 96.94 88 LYS A C 1
ATOM 702 O O . LYS A 1 88 ? -13.117 19.156 -16.75 1 96.94 88 LYS A O 1
ATOM 707 N N . LEU A 1 89 ? -15.062 18.188 -16.281 1 96.75 89 LEU A N 1
ATOM 708 C CA . LEU A 1 89 ? -14.594 17.688 -15 1 96.75 89 LEU A CA 1
ATOM 709 C C . LEU A 1 89 ? -13.406 16.75 -15.18 1 96.75 89 LEU A C 1
ATOM 711 O O . LEU A 1 89 ? -12.438 16.812 -14.43 1 96.75 89 LEU A O 1
ATOM 715 N N . ASP A 1 90 ? -13.461 15.844 -16.172 1 97 90 ASP A N 1
ATOM 716 C CA . ASP A 1 90 ? -12.391 14.906 -16.5 1 97 90 ASP A CA 1
ATOM 717 C C . ASP A 1 90 ? -11.102 15.648 -16.828 1 97 90 ASP A C 1
ATOM 719 O O . ASP A 1 90 ? -10.016 15.266 -16.391 1 97 90 ASP A O 1
ATOM 723 N N . ARG A 1 91 ? -11.188 16.688 -17.547 1 96.75 91 ARG A N 1
ATOM 724 C CA . ARG A 1 91 ? -10.039 17.484 -17.984 1 96.75 91 ARG A CA 1
ATOM 725 C C . ARG A 1 91 ? -9.367 18.172 -16.797 1 96.75 91 ARG A C 1
ATOM 727 O O . ARG A 1 91 ? -8.141 18.25 -16.75 1 96.75 91 ARG A O 1
ATOM 734 N N . LEU A 1 92 ? -10.18 18.641 -15.891 1 95.94 92 LEU A N 1
ATOM 735 C CA . LEU A 1 92 ? -9.664 19.391 -14.75 1 95.94 92 LEU A CA 1
ATOM 736 C C . LEU A 1 92 ? -8.719 18.516 -13.914 1 95.94 92 LEU A C 1
ATOM 738 O O . LEU A 1 92 ? -7.785 19.031 -13.297 1 95.94 92 LEU A O 1
ATOM 742 N N . VAL A 1 93 ? -8.984 17.188 -13.938 1 96.69 93 VAL A N 1
ATOM 743 C CA . VAL A 1 93 ? -8.203 16.312 -13.062 1 96.69 93 VAL A CA 1
ATOM 744 C C . VAL A 1 93 ? -7.492 15.25 -13.891 1 96.69 93 VAL A C 1
ATOM 746 O O . VAL A 1 93 ? -7.137 14.188 -13.375 1 96.69 93 VAL A O 1
ATOM 749 N N . GLN A 1 94 ? -7.379 15.523 -15.188 1 94.19 94 GLN A N 1
ATOM 750 C CA . GLN A 1 94 ? -6.656 14.656 -16.109 1 94.19 94 GLN A CA 1
ATOM 751 C C . GLN A 1 94 ? -7.191 13.227 -16.047 1 94.19 94 GLN A C 1
ATOM 753 O O . GLN A 1 94 ? -6.422 12.281 -15.898 1 94.19 94 GLN A O 1
ATOM 758 N N . ASN A 1 95 ? -8.5 13.078 -15.977 1 92.94 95 ASN A N 1
ATOM 759 C CA . ASN A 1 95 ? -9.273 11.844 -16.094 1 92.94 95 ASN A CA 1
ATOM 760 C C . ASN A 1 95 ? -9.109 10.961 -14.859 1 92.94 95 ASN A C 1
ATOM 762 O O . ASN A 1 95 ? -9.336 9.75 -14.922 1 92.94 95 ASN A O 1
ATOM 766 N N . GLN A 1 96 ? -8.641 11.57 -13.805 1 94.5 96 GLN A N 1
ATOM 767 C CA . GLN A 1 96 ? -8.625 10.836 -12.547 1 94.5 96 GLN A CA 1
ATOM 768 C C . GLN A 1 96 ? -10.039 10.625 -12.016 1 94.5 96 GLN A C 1
ATOM 770 O O . GLN A 1 96 ? -10.953 11.383 -12.352 1 94.5 96 GLN A O 1
ATOM 775 N N . PRO A 1 97 ? -10.227 9.578 -11.258 1 92.81 97 PRO A N 1
ATOM 776 C CA . PRO A 1 97 ? -11.578 9.289 -10.75 1 92.81 97 PRO A CA 1
ATOM 777 C C . PRO A 1 97 ? -12.07 10.344 -9.766 1 92.81 97 PRO A C 1
ATOM 779 O O . PRO A 1 97 ? -11.875 10.203 -8.555 1 92.81 97 PRO A O 1
ATOM 782 N N . HIS A 1 98 ? -12.82 11.297 -10.266 1 96.81 98 HIS A N 1
ATOM 783 C CA . HIS A 1 98 ? -13.219 12.453 -9.477 1 96.81 98 HIS A CA 1
ATOM 784 C C . HIS A 1 98 ? -14.516 12.18 -8.711 1 96.81 98 HIS A C 1
ATOM 786 O O . HIS A 1 98 ? -14.891 12.953 -7.824 1 96.81 98 HIS A O 1
ATOM 792 N N . GLN A 1 99 ? -15.219 11.07 -9.008 1 96 99 GLN A N 1
ATOM 793 C CA . GLN A 1 99 ? -16.453 10.695 -8.328 1 96 99 GLN A CA 1
ATOM 794 C C . GLN A 1 99 ? -17.469 11.836 -8.359 1 96 99 GLN A C 1
ATOM 796 O O . GLN A 1 99 ? -18.125 12.109 -7.359 1 96 99 GLN A O 1
ATOM 801 N N . ASN A 1 100 ? -17.406 12.609 -9.359 1 98 100 ASN A N 1
ATOM 802 C CA . ASN A 1 100 ? -18.391 13.633 -9.711 1 98 100 ASN A CA 1
ATOM 803 C C . ASN A 1 100 ? -18.141 14.93 -8.945 1 98 100 ASN A C 1
ATOM 805 O O . ASN A 1 100 ? -18.984 15.828 -8.945 1 98 100 ASN A O 1
ATOM 809 N N . VAL A 1 101 ? -17.031 15.07 -8.273 1 98.56 101 VAL A N 1
ATOM 810 C CA . VAL A 1 101 ? -16.812 16.297 -7.523 1 98.56 101 VAL A CA 1
ATOM 811 C C . VAL A 1 101 ? -15.328 16.672 -7.566 1 98.56 101 VAL A C 1
ATOM 813 O O . VAL A 1 101 ? -14.461 15.789 -7.484 1 98.56 101 VAL A O 1
ATOM 816 N N . VAL A 1 102 ? -15.031 17.953 -7.734 1 98.56 102 VAL A N 1
ATOM 817 C CA . VAL A 1 102 ? -13.695 18.547 -7.719 1 98.56 102 VAL A CA 1
ATOM 818 C C . VAL A 1 102 ? -13.734 19.875 -6.977 1 98.56 102 VAL A C 1
ATOM 820 O O . VAL A 1 102 ? -14.703 20.625 -7.074 1 98.56 102 VAL A O 1
ATOM 823 N N . ILE A 1 103 ? -12.727 20.156 -6.234 1 98.19 103 ILE A N 1
ATOM 824 C CA . ILE A 1 103 ? -12.609 21.5 -5.668 1 98.19 103 ILE A CA 1
ATOM 825 C C . ILE A 1 103 ? -11.359 22.188 -6.223 1 98.19 103 ILE A C 1
ATOM 827 O O . ILE A 1 103 ? -10.32 21.547 -6.398 1 98.19 103 ILE A O 1
ATOM 831 N N . LYS A 1 104 ? -11.523 23.406 -6.602 1 98.5 104 LYS A N 1
ATOM 832 C CA . LYS A 1 104 ? -10.406 24.281 -6.906 1 98.5 104 LYS A CA 1
ATOM 833 C C . LYS A 1 104 ? -9.891 24.984 -5.645 1 98.5 104 LYS A C 1
ATOM 835 O O . LYS A 1 104 ? -10.648 25.672 -4.961 1 98.5 104 LYS A O 1
ATOM 840 N N . ALA A 1 105 ? -8.594 24.828 -5.316 1 98.38 105 ALA A N 1
ATOM 841 C CA . ALA A 1 105 ? -8.078 25.359 -4.059 1 98.38 105 ALA A CA 1
ATOM 842 C C . ALA A 1 105 ? -6.613 25.766 -4.199 1 98.38 105 ALA A C 1
ATOM 844 O O . ALA A 1 105 ? -5.93 25.344 -5.133 1 98.38 105 ALA A O 1
ATOM 845 N N . GLU A 1 106 ? -6.184 26.594 -3.33 1 97.94 106 GLU A N 1
ATOM 846 C CA . GLU A 1 106 ? -4.762 26.922 -3.254 1 97.94 106 GLU A CA 1
ATOM 847 C C . GLU A 1 106 ? -3.934 25.703 -2.871 1 97.94 106 GLU A C 1
ATOM 849 O O . GLU A 1 106 ? -4.395 24.844 -2.113 1 97.94 106 GLU A O 1
ATOM 854 N N . PRO A 1 107 ? -2.725 25.625 -3.355 1 97.69 107 PRO A N 1
ATOM 855 C CA . PRO A 1 107 ? -1.884 24.469 -3.053 1 97.69 107 PRO A CA 1
ATOM 856 C C . PRO A 1 107 ? -1.502 24.391 -1.576 1 97.69 107 PRO A C 1
ATOM 858 O O . PRO A 1 107 ? -1.393 25.422 -0.903 1 97.69 107 PRO A O 1
ATOM 861 N N . LEU A 1 108 ? -1.36 23.188 -1.11 1 97.62 108 LEU A N 1
ATOM 862 C CA . LEU A 1 108 ? -0.82 22.969 0.227 1 97.62 108 LEU A CA 1
ATOM 863 C C . LEU A 1 108 ? 0.69 23.172 0.245 1 97.62 108 LEU A C 1
ATOM 865 O O . LEU A 1 108 ? 1.36 22.984 -0.773 1 97.62 108 LEU A O 1
ATOM 869 N N . LYS A 1 109 ? 1.171 23.547 1.427 1 96.06 109 LYS A N 1
ATOM 870 C CA . LYS A 1 109 ? 2.604 23.781 1.571 1 96.06 109 LYS A CA 1
ATOM 871 C C . LYS A 1 109 ? 3.195 22.938 2.693 1 96.06 109 LYS A C 1
ATOM 873 O O . LYS A 1 109 ? 2.516 22.641 3.676 1 96.06 109 LYS A O 1
ATOM 878 N N . TYR A 1 110 ? 4.461 22.547 2.414 1 97.06 110 TYR A N 1
ATOM 879 C CA . TYR A 1 110 ? 5.234 21.969 3.504 1 97.06 110 TYR A CA 1
ATOM 880 C C . TYR A 1 110 ? 5.539 23.016 4.574 1 97.06 110 TYR A C 1
ATOM 882 O O . TYR A 1 110 ? 5.695 24.203 4.27 1 97.06 110 TYR A O 1
ATOM 890 N N . LEU A 1 111 ? 5.609 22.547 5.82 1 95.69 111 LEU A N 1
ATOM 891 C CA . LEU A 1 111 ? 6.023 23.406 6.926 1 95.69 111 LEU A CA 1
ATOM 892 C C . LEU A 1 111 ? 7.453 23.094 7.355 1 95.69 111 LEU A C 1
ATOM 894 O O . LEU A 1 111 ? 7.73 22 7.852 1 95.69 111 LEU A O 1
ATOM 898 N N . ARG A 1 112 ? 8.273 24.016 7.125 1 94.12 112 ARG A N 1
ATOM 899 C CA . ARG A 1 112 ? 9.641 23.812 7.594 1 94.12 112 ARG A CA 1
ATOM 900 C C . ARG A 1 112 ? 9.695 23.734 9.117 1 94.12 112 ARG A C 1
ATOM 902 O O . ARG A 1 112 ? 9.031 24.516 9.805 1 94.12 112 ARG A O 1
ATOM 909 N N . THR A 1 113 ? 10.5 22.703 9.617 1 90 113 THR A N 1
ATOM 910 C CA . THR A 1 113 ? 10.469 22.5 11.062 1 90 113 THR A CA 1
ATOM 911 C C . THR A 1 113 ? 11.859 22.172 11.594 1 90 113 THR A C 1
ATOM 913 O O . THR A 1 113 ? 12.719 21.688 10.852 1 90 113 THR A O 1
ATOM 916 N N . LYS A 1 114 ? 11.953 22.641 12.828 1 84.94 114 LYS A N 1
ATOM 917 C CA . LYS A 1 114 ? 13.039 22.125 13.656 1 84.94 114 LYS A CA 1
ATOM 918 C C . LYS A 1 114 ? 12.531 21.062 14.625 1 84.94 114 LYS A C 1
ATOM 920 O O . LYS A 1 114 ? 11.328 20.969 14.875 1 84.94 114 LYS A O 1
ATOM 925 N N . SER A 1 115 ? 13.492 20.234 15.07 1 82.88 115 SER A N 1
ATOM 926 C CA . SER A 1 115 ? 13.102 19.172 16 1 82.88 115 SER A CA 1
ATOM 927 C C . SER A 1 115 ? 12.359 19.734 17.203 1 82.88 115 SER A C 1
ATOM 929 O O . SER A 1 115 ? 11.422 19.125 17.703 1 82.88 115 SER A O 1
ATOM 931 N N . SER A 1 116 ? 12.703 20.859 17.547 1 82.19 116 SER A N 1
ATOM 932 C CA . SER A 1 116 ? 12.133 21.484 18.734 1 82.19 116 SER A CA 1
ATOM 933 C C . SER A 1 116 ? 10.672 21.859 18.516 1 82.19 116 SER A C 1
ATOM 935 O O . SER A 1 116 ? 9.898 21.984 19.469 1 82.19 116 SER A O 1
ATOM 937 N N . ASP A 1 117 ? 10.32 21.953 17.266 1 83.19 117 ASP A N 1
ATOM 938 C CA . ASP A 1 117 ? 8.977 22.406 16.938 1 83.19 117 ASP A CA 1
ATOM 939 C C . ASP A 1 117 ? 7.973 21.25 16.984 1 83.19 117 ASP A C 1
ATOM 941 O O . ASP A 1 117 ? 6.766 21.469 17.078 1 83.19 117 ASP A O 1
ATOM 945 N N . ILE A 1 118 ? 8.508 20.016 16.828 1 78.56 118 ILE A N 1
ATOM 946 C CA . ILE A 1 118 ? 7.613 18.875 16.688 1 78.56 118 ILE A CA 1
ATOM 947 C C . ILE A 1 118 ? 7.879 17.859 17.812 1 78.56 118 ILE A C 1
ATOM 949 O O . ILE A 1 118 ? 8.211 16.703 17.547 1 78.56 118 ILE A O 1
ATOM 953 N N . LEU A 1 119 ? 7.691 18.344 18.969 1 75.25 119 LEU A N 1
ATOM 954 C CA . LEU A 1 119 ? 8.039 17.469 20.094 1 75.25 119 LEU A CA 1
ATOM 955 C C . LEU A 1 119 ? 6.789 16.938 20.781 1 75.25 119 LEU A C 1
ATOM 957 O O . LEU A 1 119 ? 6.879 16.094 21.672 1 75.25 119 LEU A O 1
ATOM 961 N N . GLN A 1 120 ? 5.727 17.312 20.203 1 84 120 GLN A N 1
ATOM 962 C CA . GLN A 1 120 ? 4.52 16.781 20.812 1 84 120 GLN A CA 1
ATOM 963 C C . GLN A 1 120 ? 4.234 15.359 20.312 1 84 120 GLN A C 1
ATOM 965 O O . GLN A 1 120 ? 4.469 15.055 19.141 1 84 120 GLN A O 1
ATOM 970 N N . GLY A 1 121 ? 3.861 14.516 21.281 1 90.88 121 GLY A N 1
ATOM 971 C CA . GLY A 1 121 ? 3.57 13.133 20.953 1 90.88 121 GLY A CA 1
ATOM 972 C C . GLY A 1 121 ? 4.758 12.211 21.156 1 90.88 121 GLY A C 1
ATOM 973 O O . GLY A 1 121 ? 5.734 12.586 21.812 1 90.88 121 GLY A O 1
ATOM 974 N N . ASN A 1 122 ? 4.66 11.008 20.594 1 94.5 122 ASN A N 1
ATOM 975 C CA . ASN A 1 122 ? 5.719 10.055 20.875 1 94.5 122 ASN A CA 1
ATOM 976 C C . ASN A 1 122 ? 6.164 9.312 19.625 1 94.5 122 ASN A C 1
ATOM 978 O O . ASN A 1 122 ? 7.004 8.414 19.688 1 94.5 122 ASN A O 1
ATOM 982 N N . MET A 1 123 ? 5.652 9.734 18.469 1 96.94 123 MET A N 1
ATOM 983 C CA . MET A 1 123 ? 6.105 9.07 17.234 1 96.94 123 MET A CA 1
ATOM 984 C C . MET A 1 123 ? 6.215 10.062 16.094 1 96.94 123 MET A C 1
ATOM 986 O O . MET A 1 123 ? 5.246 10.75 15.766 1 96.94 123 MET A O 1
ATOM 990 N N . ILE A 1 124 ? 7.324 10.148 15.516 1 97.94 124 ILE A N 1
ATOM 991 C CA . ILE A 1 124 ? 7.609 10.875 14.281 1 97.94 124 ILE A CA 1
ATOM 992 C C . ILE A 1 124 ? 7.949 9.891 13.172 1 97.94 124 ILE A C 1
ATOM 994 O O . ILE A 1 124 ? 8.75 8.969 13.367 1 97.94 124 ILE A O 1
ATOM 998 N N . LEU A 1 125 ? 7.297 9.984 12.07 1 98.62 125 LEU A N 1
ATOM 999 C CA . LEU A 1 125 ? 7.695 9.242 10.875 1 98.62 125 LEU A CA 1
ATOM 1000 C C . LEU A 1 125 ? 8.531 10.117 9.945 1 98.62 125 LEU A C 1
ATOM 1002 O O . LEU A 1 125 ? 8.078 11.164 9.5 1 98.62 125 LEU A O 1
ATOM 1006 N N . PHE A 1 126 ? 9.758 9.734 9.734 1 98.69 126 PHE A N 1
ATOM 1007 C CA . PHE A 1 126 ? 10.633 10.422 8.789 1 98.69 126 PHE A CA 1
ATOM 1008 C C . PHE A 1 126 ? 10.711 9.656 7.469 1 98.69 126 PHE A C 1
ATOM 1010 O O . PHE A 1 126 ? 11.141 8.5 7.438 1 98.69 126 PHE A O 1
ATOM 1017 N N . LEU A 1 127 ? 10.289 10.289 6.418 1 98.56 127 LEU A N 1
ATOM 1018 C CA . LEU A 1 127 ? 10.289 9.664 5.098 1 98.56 127 LEU A CA 1
ATOM 1019 C C . LEU A 1 127 ? 11.484 10.133 4.281 1 98.56 127 LEU A C 1
ATOM 1021 O O . LEU A 1 127 ? 11.5 11.266 3.781 1 98.56 127 LEU A O 1
ATOM 1025 N N . ASP A 1 128 ? 12.422 9.258 4.125 1 98.38 128 ASP A N 1
ATOM 1026 C CA . ASP A 1 128 ? 13.664 9.547 3.422 1 98.38 128 ASP A CA 1
ATOM 1027 C C . ASP A 1 128 ? 13.523 9.297 1.923 1 98.38 128 ASP A C 1
ATOM 1029 O O . ASP A 1 128 ? 13.719 8.172 1.456 1 98.38 128 ASP A O 1
ATOM 1033 N N . ARG A 1 129 ? 13.219 10.352 1.142 1 97.25 129 ARG A N 1
ATOM 1034 C CA . ARG A 1 129 ? 13.18 10.359 -0.317 1 97.25 129 ARG A CA 1
ATOM 1035 C C . ARG A 1 129 ? 12.094 9.422 -0.843 1 97.25 129 ARG A C 1
ATOM 1037 O O . ARG A 1 129 ? 12.344 8.625 -1.751 1 97.25 129 ARG A O 1
ATOM 1044 N N . ILE A 1 130 ? 10.977 9.391 -0.157 1 97.19 130 ILE A N 1
ATOM 1045 C CA . ILE A 1 130 ? 9.773 8.766 -0.706 1 97.19 130 ILE A CA 1
ATOM 1046 C C . ILE A 1 130 ? 9.086 9.727 -1.673 1 97.19 130 ILE A C 1
ATOM 1048 O O . ILE A 1 130 ? 8.562 10.766 -1.259 1 97.19 130 ILE A O 1
ATOM 1052 N N . THR A 1 131 ? 9.023 9.383 -2.945 1 93.88 131 THR A N 1
ATOM 1053 C CA . THR A 1 131 ? 8.641 10.414 -3.902 1 93.88 131 THR A CA 1
ATOM 1054 C C . THR A 1 131 ? 7.41 9.984 -4.695 1 93.88 131 THR A C 1
ATOM 1056 O O . THR A 1 131 ? 6.785 10.805 -5.371 1 93.88 131 THR A O 1
ATOM 1059 N N . ASP A 1 132 ? 6.973 8.711 -4.664 1 94.44 132 ASP A N 1
ATOM 1060 C CA . ASP A 1 132 ? 5.785 8.242 -5.371 1 94.44 132 ASP A CA 1
ATOM 1061 C C . ASP A 1 132 ? 4.508 8.703 -4.672 1 94.44 132 ASP A C 1
ATOM 1063 O O . ASP A 1 132 ? 4.27 8.367 -3.512 1 94.44 132 ASP A O 1
ATOM 1067 N N . PRO A 1 133 ? 3.66 9.43 -5.344 1 96.81 133 PRO A N 1
ATOM 1068 C CA . PRO A 1 133 ? 2.471 10 -4.707 1 96.81 133 PRO A CA 1
ATOM 1069 C C . PRO A 1 133 ? 1.502 8.93 -4.207 1 96.81 133 PRO A C 1
ATOM 1071 O O . PRO A 1 133 ? 0.778 9.156 -3.232 1 96.81 133 PRO A O 1
ATOM 1074 N N . GLN A 1 134 ? 1.451 7.766 -4.875 1 95.81 134 GLN A N 1
ATOM 1075 C CA . GLN A 1 134 ? 0.575 6.688 -4.438 1 95.81 134 GLN A CA 1
ATOM 1076 C C . GLN A 1 134 ? 1.012 6.141 -3.08 1 95.81 134 GLN A C 1
ATOM 1078 O O . GLN A 1 134 ? 0.196 6.016 -2.164 1 95.81 134 GLN A O 1
ATOM 1083 N N . ASN A 1 135 ? 2.33 5.883 -3.002 1 97.5 135 ASN A N 1
ATOM 1084 C CA . ASN A 1 135 ? 2.873 5.402 -1.735 1 97.5 135 ASN A CA 1
ATOM 1085 C C . ASN A 1 135 ? 2.807 6.48 -0.655 1 97.5 135 ASN A C 1
ATOM 1087 O O . ASN A 1 135 ? 2.422 6.199 0.482 1 97.5 135 ASN A O 1
ATOM 1091 N N . PHE A 1 136 ? 3.178 7.68 -1.044 1 98.38 136 PHE A N 1
ATOM 1092 C CA . PHE A 1 136 ? 3.219 8.781 -0.094 1 98.38 136 PHE A CA 1
ATOM 1093 C C . PHE A 1 136 ? 1.843 9.023 0.517 1 98.38 136 PHE A C 1
ATOM 1095 O O . PHE A 1 136 ? 1.707 9.109 1.739 1 98.38 136 PHE A O 1
ATOM 1102 N N . GLY A 1 137 ? 0.797 9.102 -0.297 1 98.56 137 GLY A N 1
ATOM 1103 C CA . GLY A 1 137 ? -0.56 9.297 0.188 1 98.56 137 GLY A CA 1
ATOM 1104 C C . GLY A 1 137 ? -1.046 8.164 1.07 1 98.56 137 GLY A C 1
ATOM 1105 O O . GLY A 1 137 ? -1.634 8.398 2.127 1 98.56 137 GLY A O 1
ATOM 1106 N N . ALA A 1 138 ? -0.778 6.934 0.678 1 98.44 138 ALA A N 1
ATOM 1107 C CA . ALA A 1 138 ? -1.192 5.773 1.462 1 98.44 138 ALA A CA 1
ATOM 1108 C C . ALA A 1 138 ? -0.52 5.77 2.832 1 98.44 138 ALA A C 1
ATOM 1110 O O . ALA A 1 138 ? -1.142 5.41 3.834 1 98.44 138 ALA A O 1
ATOM 1111 N N . ILE A 1 139 ? 0.729 6.18 2.859 1 98.81 139 ILE A N 1
ATOM 1112 C CA . ILE A 1 139 ? 1.474 6.242 4.113 1 98.81 139 ILE A CA 1
ATOM 1113 C C . ILE A 1 139 ? 0.868 7.309 5.023 1 98.81 139 ILE A C 1
ATOM 1115 O O . ILE A 1 139 ? 0.675 7.078 6.219 1 98.81 139 ILE A O 1
ATOM 1119 N N . ILE A 1 140 ? 0.526 8.477 4.469 1 98.75 140 ILE A N 1
ATOM 1120 C CA . ILE A 1 140 ? -0.093 9.547 5.238 1 98.75 140 ILE A CA 1
ATOM 1121 C C . ILE A 1 140 ? -1.422 9.07 5.816 1 98.75 140 ILE A C 1
ATOM 1123 O O . ILE A 1 140 ? -1.738 9.344 6.977 1 98.75 140 ILE A O 1
ATOM 1127 N N . ARG A 1 141 ? -2.174 8.32 4.98 1 98.62 141 ARG A N 1
ATOM 1128 C CA . ARG A 1 141 ? -3.424 7.742 5.457 1 98.62 141 ARG A CA 1
ATOM 1129 C C . ARG A 1 141 ? -3.184 6.824 6.652 1 98.62 141 ARG A C 1
ATOM 1131 O O . ARG A 1 141 ? -3.904 6.891 7.648 1 98.62 141 ARG A O 1
ATOM 1138 N N . THR A 1 142 ? -2.199 6.016 6.527 1 98.69 142 THR A N 1
ATOM 1139 C CA . THR A 1 142 ? -1.829 5.102 7.598 1 98.69 142 THR A CA 1
ATOM 1140 C C . THR A 1 142 ? -1.421 5.871 8.852 1 98.69 142 THR A C 1
ATOM 1142 O O . THR A 1 142 ? -1.803 5.504 9.961 1 98.69 142 THR A O 1
ATOM 1145 N N . CYS A 1 143 ? -0.66 6.941 8.695 1 98.25 143 CYS A N 1
ATOM 1146 C CA . CYS A 1 143 ? -0.215 7.758 9.82 1 98.25 143 CYS A CA 1
ATOM 1147 C C . CYS A 1 143 ? -1.403 8.344 10.57 1 98.25 143 CYS A C 1
ATOM 1149 O O . CYS A 1 143 ? -1.467 8.258 11.797 1 98.25 143 CYS A O 1
ATOM 1151 N N . GLN A 1 144 ? -2.326 8.898 9.836 1 97 144 GLN A N 1
ATOM 1152 C CA . GLN A 1 144 ? -3.516 9.469 10.453 1 97 144 GLN A CA 1
ATOM 1153 C C . GLN A 1 144 ? -4.332 8.398 11.172 1 97 144 GLN A C 1
ATOM 1155 O O . GLN A 1 144 ? -4.828 8.625 12.273 1 97 144 GLN A O 1
ATOM 1160 N N . TYR A 1 145 ? -4.465 7.242 10.578 1 97.19 145 TYR A N 1
ATOM 1161 C CA . TYR A 1 145 ? -5.305 6.164 11.086 1 97.19 145 TYR A CA 1
ATOM 1162 C C . TYR A 1 145 ? -4.691 5.531 12.328 1 97.19 145 TYR A C 1
ATOM 1164 O O . TYR A 1 145 ? -5.402 5.203 13.281 1 97.19 145 TYR A O 1
ATOM 1172 N N . LEU A 1 146 ? -3.355 5.348 12.328 1 97.31 146 LEU A N 1
ATOM 1173 C CA . LEU A 1 146 ? -2.693 4.621 13.406 1 97.31 146 LEU A CA 1
ATOM 1174 C C . LEU A 1 146 ? -2.104 5.582 14.43 1 97.31 146 LEU A C 1
ATOM 1176 O O . LEU A 1 146 ? -1.378 5.164 15.336 1 97.31 146 LEU A O 1
ATOM 1180 N N . GLY A 1 147 ? -2.281 6.848 14.25 1 95.56 147 GLY A N 1
ATOM 1181 C CA . GLY A 1 147 ? -1.997 7.816 15.289 1 95.56 147 GLY A CA 1
ATOM 1182 C C . GLY A 1 147 ? -0.544 8.25 15.32 1 95.56 147 GLY A C 1
ATOM 1183 O O . GLY A 1 147 ? 0.027 8.453 16.391 1 95.56 147 GLY A O 1
ATOM 1184 N N . VAL A 1 148 ? 0.109 8.328 14.219 1 97 148 VAL A N 1
ATOM 1185 C CA . VAL A 1 148 ? 1.426 8.945 14.133 1 97 148 VAL A CA 1
ATOM 1186 C C . VAL A 1 148 ? 1.299 10.453 14.344 1 97 148 VAL A C 1
ATOM 1188 O O . VAL A 1 148 ? 0.413 11.094 13.773 1 97 148 VAL A O 1
ATOM 1191 N N . ASP A 1 149 ? 2.172 11.031 15.102 1 95.81 149 ASP A N 1
ATOM 1192 C CA . ASP A 1 149 ? 2.002 12.414 15.523 1 95.81 149 ASP A CA 1
ATOM 1193 C C . ASP A 1 149 ? 2.516 13.383 14.461 1 95.81 149 ASP A C 1
ATOM 1195 O O . ASP A 1 149 ? 1.896 14.414 14.203 1 95.81 149 ASP A O 1
ATOM 1199 N N . ASN A 1 150 ? 3.674 13.039 13.93 1 95.94 150 ASN A N 1
ATOM 1200 C CA . ASN A 1 150 ? 4.297 13.938 12.961 1 95.94 150 ASN A CA 1
ATOM 1201 C C . ASN A 1 150 ? 4.918 13.164 11.805 1 95.94 150 ASN A C 1
ATOM 1203 O O . ASN A 1 150 ? 5.473 12.078 12 1 95.94 150 ASN A O 1
ATOM 1207 N N . VAL A 1 151 ? 4.773 13.773 10.641 1 98.06 151 VAL A N 1
ATOM 1208 C CA . VAL A 1 151 ? 5.453 13.273 9.453 1 98.06 151 VAL A CA 1
ATOM 1209 C C . VAL A 1 151 ? 6.445 14.312 8.945 1 98.06 151 VAL A C 1
ATOM 1211 O O . VAL A 1 151 ? 6.078 15.469 8.719 1 98.06 151 VAL A O 1
ATOM 1214 N N . VAL A 1 152 ? 7.715 13.898 8.781 1 98.31 152 VAL A N 1
ATOM 1215 C CA . VAL A 1 152 ? 8.781 14.797 8.352 1 98.31 152 VAL A CA 1
ATOM 1216 C C . VAL A 1 152 ? 9.484 14.211 7.129 1 98.31 152 VAL A C 1
ATOM 1218 O O . VAL A 1 152 ? 9.695 13 7.043 1 98.31 152 VAL A O 1
ATOM 1221 N N . VAL A 1 153 ? 9.805 15.062 6.176 1 98.25 153 VAL A N 1
ATOM 1222 C CA . VAL A 1 153 ? 10.508 14.633 4.969 1 98.25 153 VAL A CA 1
ATOM 1223 C C . VAL A 1 153 ? 11.75 15.5 4.762 1 98.25 153 VAL A C 1
ATOM 1225 O O . VAL A 1 153 ? 11.922 16.516 5.434 1 98.25 153 VAL A O 1
ATOM 1228 N N . ASP A 1 154 ? 12.594 14.984 3.887 1 97.19 154 ASP A N 1
ATOM 1229 C CA . ASP A 1 154 ? 13.695 15.812 3.416 1 97.19 154 ASP A CA 1
ATOM 1230 C C . ASP A 1 154 ? 13.195 16.938 2.516 1 97.19 154 ASP A C 1
ATOM 1232 O O . ASP A 1 154 ? 12.445 16.688 1.567 1 97.19 154 ASP A O 1
ATOM 1236 N N . GLU A 1 155 ? 13.625 18.141 2.736 1 96.12 155 GLU A N 1
ATOM 1237 C CA . GLU A 1 155 ? 13.141 19.328 2.043 1 96.12 155 GLU A CA 1
ATOM 1238 C C . GLU A 1 155 ? 13.469 19.266 0.553 1 96.12 155 GLU A C 1
ATOM 1240 O O . GLU A 1 155 ? 12.734 19.828 -0.27 1 96.12 155 GLU A O 1
ATOM 1245 N N . PHE A 1 156 ? 14.43 18.547 0.163 1 94.44 156 PHE A N 1
ATOM 1246 C CA . PHE A 1 156 ? 14.945 18.656 -1.195 1 94.44 156 PHE A CA 1
ATOM 1247 C C . PHE A 1 156 ? 14.633 17.391 -1.997 1 94.44 156 PHE A C 1
ATOM 1249 O O . PHE A 1 156 ? 14.891 17.344 -3.201 1 94.44 156 PHE A O 1
ATOM 1256 N N . SER A 1 157 ? 14.18 16.453 -1.462 1 93.25 157 SER A N 1
ATOM 1257 C CA . SER A 1 157 ? 13.82 15.195 -2.109 1 93.25 157 SER A CA 1
ATOM 1258 C C . SER A 1 157 ? 12.5 14.648 -1.572 1 93.25 157 SER A C 1
ATOM 1260 O O . SER A 1 157 ? 12.477 13.617 -0.902 1 93.25 157 SER A O 1
ATOM 1262 N N . ARG A 1 158 ? 11.5 15.344 -1.986 1 93.25 158 ARG A N 1
ATOM 1263 C CA . ARG A 1 158 ? 10.203 15.023 -1.393 1 93.25 158 ARG A CA 1
ATOM 1264 C C . ARG A 1 158 ? 9.117 14.922 -2.461 1 93.25 158 ARG A C 1
ATOM 1266 O O . ARG A 1 158 ? 9.281 15.445 -3.564 1 93.25 158 ARG A O 1
ATOM 1273 N N . CYS A 1 159 ? 8.047 14.211 -2.102 1 96.56 159 CYS A N 1
ATOM 1274 C CA . CYS A 1 159 ? 6.844 14.164 -2.918 1 96.56 159 CYS A CA 1
ATOM 1275 C C . CYS A 1 159 ? 6.059 15.469 -2.807 1 96.56 159 CYS A C 1
ATOM 1277 O O . CYS A 1 159 ? 5.887 16 -1.708 1 96.56 159 CYS A O 1
ATOM 1279 N N . PRO A 1 160 ? 5.617 16.062 -3.936 1 96.62 160 PRO A N 1
ATOM 1280 C CA . PRO A 1 160 ? 4.754 17.234 -3.818 1 96.62 160 PRO A CA 1
ATOM 1281 C C . PRO A 1 160 ? 3.436 16.922 -3.107 1 96.62 160 PRO A C 1
ATOM 1283 O O . PRO A 1 160 ? 2.928 15.805 -3.195 1 96.62 160 PRO A O 1
ATOM 1286 N N . LEU A 1 161 ? 2.914 17.906 -2.41 1 98 161 LEU A N 1
ATOM 1287 C CA . LEU A 1 161 ? 1.6 17.781 -1.787 1 98 161 LEU A CA 1
ATOM 1288 C C . LEU A 1 161 ? 0.494 18.125 -2.783 1 98 161 LEU A C 1
ATOM 1290 O O . LEU A 1 161 ? -0.189 19.141 -2.641 1 98 161 LEU A O 1
ATOM 1294 N N . ASN A 1 162 ? 0.245 17.25 -3.699 1 97.31 162 ASN A N 1
ATOM 1295 C CA . ASN A 1 162 ? -0.649 17.516 -4.82 1 97.31 162 ASN A CA 1
ATOM 1296 C C . ASN A 1 162 ? -1.967 16.75 -4.68 1 97.31 162 ASN A C 1
ATOM 1298 O O . ASN A 1 162 ? -2.164 16.016 -3.709 1 97.31 162 ASN A O 1
ATOM 1302 N N . PRO A 1 163 ? -2.902 16.922 -5.609 1 98.12 163 PRO A N 1
ATOM 1303 C CA . PRO A 1 163 ? -4.23 16.312 -5.504 1 98.12 163 PRO A CA 1
ATOM 1304 C C . PRO A 1 163 ? -4.188 14.789 -5.516 1 98.12 163 PRO A C 1
ATOM 1306 O O . PRO A 1 163 ? -5.023 14.141 -4.883 1 98.12 163 PRO A O 1
ATOM 1309 N N . THR A 1 164 ? -3.225 14.266 -6.23 1 97.38 164 THR A N 1
ATOM 1310 C CA . THR A 1 164 ? -3.072 12.82 -6.223 1 97.38 164 THR A CA 1
ATOM 1311 C C . THR A 1 164 ? -2.803 12.312 -4.809 1 97.38 164 THR A C 1
ATOM 1313 O O . THR A 1 164 ? -3.391 11.312 -4.379 1 97.38 164 THR A O 1
ATOM 1316 N N . VAL A 1 165 ? -1.951 13.023 -4.102 1 98.5 165 VAL A N 1
ATOM 1317 C CA . VAL A 1 165 ? -1.634 12.641 -2.729 1 98.5 165 VAL A CA 1
ATOM 1318 C C . VAL A 1 165 ? -2.869 12.805 -1.847 1 98.5 165 VAL A C 1
ATOM 1320 O O . VAL A 1 165 ? -3.135 11.977 -0.975 1 98.5 165 VAL A O 1
ATOM 1323 N N . SER A 1 166 ? -3.643 13.836 -2.027 1 98.5 166 SER A N 1
ATOM 1324 C CA . SER A 1 166 ? -4.883 14.016 -1.281 1 98.5 166 SER A CA 1
ATOM 1325 C C . SER A 1 166 ? -5.836 12.844 -1.499 1 98.5 166 SER A C 1
ATOM 1327 O O . SER A 1 166 ? -6.398 12.312 -0.542 1 98.5 166 SER A O 1
ATOM 1329 N N . LYS A 1 167 ? -5.938 12.43 -2.717 1 98.06 167 LYS A N 1
ATOM 1330 C CA . LYS A 1 167 ? -6.832 11.328 -3.068 1 98.06 167 LYS A CA 1
ATOM 1331 C C . LYS A 1 167 ? -6.34 10.008 -2.484 1 98.06 167 LYS A C 1
ATOM 1333 O O . LYS A 1 167 ? -7.102 9.289 -1.841 1 98.06 167 LYS A O 1
ATOM 1338 N N . THR A 1 168 ? -5.031 9.719 -2.691 1 97.19 168 THR A N 1
ATOM 1339 C CA . THR A 1 168 ? -4.492 8.422 -2.283 1 97.19 168 THR A CA 1
ATOM 1340 C C . THR A 1 168 ? -4.371 8.344 -0.763 1 97.19 168 THR A C 1
ATOM 1342 O O . THR A 1 168 ? -4.258 7.254 -0.2 1 97.19 168 THR A O 1
ATOM 1345 N N . SER A 1 169 ? -4.461 9.461 -0.071 1 98.5 169 SER A N 1
ATOM 1346 C CA . SER A 1 169 ? -4.488 9.492 1.388 1 98.5 169 SER A CA 1
ATOM 1347 C C . SER A 1 169 ? -5.922 9.445 1.912 1 98.5 169 SER A C 1
ATOM 1349 O O . SER A 1 169 ? -6.148 9.531 3.119 1 98.5 169 SER A O 1
ATOM 1351 N N . SER A 1 170 ? -6.852 9.359 0.973 1 97.44 170 SER A N 1
ATOM 1352 C CA . SER A 1 170 ? -8.273 9.422 1.308 1 97.44 170 SER A CA 1
ATOM 1353 C C . SER A 1 170 ? -8.617 10.711 2.047 1 97.44 170 SER A C 1
ATOM 1355 O O . SER A 1 170 ? -9.461 10.711 2.945 1 97.44 170 SER A O 1
ATOM 1357 N N . GLY A 1 171 ? -7.875 11.75 1.832 1 98.12 171 GLY A N 1
ATOM 1358 C CA . GLY A 1 171 ? -8.148 13.047 2.43 1 98.12 171 GLY A CA 1
ATOM 1359 C C . GLY A 1 171 ? -7.324 13.32 3.676 1 98.12 171 GLY A C 1
ATOM 1360 O O . GLY A 1 171 ? -7.379 14.414 4.238 1 98.12 171 GLY A O 1
ATOM 1361 N N . ALA A 1 172 ? -6.523 12.375 4.113 1 98.38 172 ALA A N 1
ATOM 1362 C CA . ALA A 1 172 ? -5.695 12.586 5.297 1 98.38 172 ALA A CA 1
ATOM 1363 C C . ALA A 1 172 ? -4.762 13.773 5.113 1 98.38 172 ALA A C 1
ATOM 1365 O O . ALA A 1 172 ? -4.465 14.492 6.07 1 98.38 172 ALA A O 1
ATOM 1366 N N . LEU A 1 173 ? -4.344 14.016 3.9 1 98.56 173 LEU A N 1
ATOM 1367 C CA . LEU A 1 173 ? -3.48 15.156 3.596 1 98.56 173 LEU A CA 1
ATOM 1368 C C . LEU A 1 173 ? -4.172 16.469 3.938 1 98.56 173 LEU A C 1
ATOM 1370 O O . LEU A 1 173 ? -3.508 17.469 4.203 1 98.56 173 LEU A O 1
ATOM 1374 N N . GLU A 1 174 ? -5.461 16.5 3.936 1 98.19 174 GLU A N 1
ATOM 1375 C CA . GLU A 1 174 ? -6.246 17.719 4.156 1 98.19 174 GLU A CA 1
ATOM 1376 C C . GLU A 1 174 ? -6.375 18.031 5.645 1 98.19 174 GLU A C 1
ATOM 1378 O O . GLU A 1 174 ? -6.922 19.062 6.023 1 98.19 174 GLU A O 1
ATOM 1383 N N . VAL A 1 175 ? -5.844 17.156 6.512 1 96.06 175 VAL A N 1
ATOM 1384 C CA . VAL A 1 175 ? -5.973 17.406 7.941 1 96.06 175 VAL A CA 1
ATOM 1385 C C . VAL A 1 175 ? -4.602 17.328 8.609 1 96.06 175 VAL A C 1
ATOM 1387 O O . VAL A 1 175 ? -4.371 17.953 9.648 1 96.06 175 VAL A O 1
ATOM 1390 N N . MET A 1 176 ? -3.684 16.641 8.062 1 95.19 176 MET A N 1
ATOM 1391 C CA . MET A 1 176 ? -2.369 16.453 8.68 1 95.19 176 MET A CA 1
ATOM 1392 C C . MET A 1 176 ? -1.372 17.469 8.133 1 95.19 176 MET A C 1
ATOM 1394 O O . MET A 1 176 ? -1.276 17.656 6.918 1 95.19 176 MET A O 1
ATOM 1398 N N . ASP A 1 177 ? -0.64 18.062 9.039 1 95.25 177 ASP A N 1
ATOM 1399 C CA . ASP A 1 177 ? 0.498 18.875 8.617 1 95.25 177 ASP A CA 1
ATOM 1400 C C . ASP A 1 177 ? 1.701 18 8.281 1 95.25 177 ASP A C 1
ATOM 1402 O O . ASP A 1 177 ? 2.021 17.062 9.016 1 95.25 177 ASP A O 1
ATOM 1406 N N . ILE A 1 178 ? 2.291 18.312 7.145 1 97.81 178 ILE A N 1
ATOM 1407 C CA . ILE A 1 178 ? 3.504 17.609 6.742 1 97.81 178 ILE A CA 1
ATOM 1408 C C . ILE A 1 178 ? 4.703 18.547 6.848 1 97.81 178 ILE A C 1
ATOM 1410 O O . ILE A 1 178 ? 4.684 19.656 6.312 1 97.81 178 ILE A O 1
ATOM 1414 N N . TYR A 1 179 ? 5.73 18.062 7.508 1 97.88 179 TYR A N 1
ATOM 1415 C CA . TYR A 1 179 ? 6.875 18.906 7.809 1 97.88 179 TYR A CA 1
ATOM 1416 C C . TYR A 1 179 ? 8.078 18.531 6.953 1 97.88 179 TYR A C 1
ATOM 1418 O O . TYR A 1 179 ? 8.141 17.422 6.422 1 97.88 179 TYR A O 1
ATOM 1426 N N . CYS A 1 180 ? 8.977 19.484 6.766 1 97.94 180 CYS A N 1
ATOM 1427 C CA . CYS A 1 180 ? 10.219 19.203 6.055 1 97.94 180 CYS A CA 1
ATOM 1428 C C . CYS A 1 180 ? 11.414 19.812 6.789 1 97.94 180 CYS A C 1
ATOM 1430 O O . CYS A 1 180 ? 11.258 20.734 7.582 1 97.94 180 CYS A O 1
ATOM 1432 N N . THR A 1 181 ? 12.539 19.234 6.602 1 97.62 181 THR A N 1
ATOM 1433 C CA . THR A 1 181 ? 13.805 19.719 7.152 1 97.62 181 THR A CA 1
ATOM 1434 C C . THR A 1 181 ? 14.875 19.781 6.066 1 97.62 181 THR A C 1
ATOM 1436 O O . THR A 1 181 ? 14.938 18.922 5.195 1 97.62 181 THR A O 1
ATOM 1439 N N . PRO A 1 182 ? 15.703 20.781 6.059 1 96.81 182 PRO A N 1
ATOM 1440 C CA . PRO A 1 182 ? 16.766 20.891 5.059 1 96.81 182 PRO A CA 1
ATOM 1441 C C . PRO A 1 182 ? 17.953 19.969 5.359 1 96.81 182 PRO A C 1
ATOM 1443 O O . PRO A 1 182 ? 18.797 19.75 4.492 1 96.81 182 PRO A O 1
ATOM 1446 N N . ASP A 1 183 ? 18.016 19.5 6.621 1 97.5 183 ASP A N 1
ATOM 1447 C CA . ASP A 1 183 ? 19.141 18.656 7.039 1 97.5 183 ASP A CA 1
ATOM 1448 C C . ASP A 1 183 ? 18.656 17.484 7.879 1 97.5 183 ASP A C 1
ATOM 1450 O O . ASP A 1 183 ? 18.656 17.547 9.109 1 97.5 183 ASP A O 1
ATOM 1454 N N . PRO A 1 184 ? 18.438 16.391 7.207 1 97.88 184 PRO A N 1
ATOM 1455 C CA . PRO A 1 184 ? 17.891 15.219 7.891 1 97.88 184 PRO A CA 1
ATOM 1456 C C . PRO A 1 184 ? 18.781 14.727 9.023 1 97.88 184 PRO A C 1
ATOM 1458 O O . PRO A 1 184 ? 18.297 14.406 10.109 1 97.88 184 PRO A O 1
ATOM 1461 N N . VAL A 1 185 ? 20.078 14.664 8.805 1 98.25 185 VAL A N 1
ATOM 1462 C CA . VAL A 1 185 ? 21.031 14.133 9.789 1 98.25 185 VAL A CA 1
ATOM 1463 C C . VAL A 1 185 ? 21 15.016 11.039 1 98.25 185 VAL A C 1
ATOM 1465 O O . VAL A 1 185 ? 20.906 14.508 12.156 1 98.25 185 VAL A O 1
ATOM 1468 N N . GLU A 1 186 ? 21.062 16.312 10.844 1 97.69 186 GLU A N 1
ATOM 1469 C CA . GLU A 1 186 ? 21.016 17.234 11.977 1 97.69 186 GLU A CA 1
ATOM 1470 C C . GLU A 1 186 ? 19.688 17.156 12.711 1 97.69 186 GLU A C 1
ATOM 1472 O O . GLU A 1 186 ? 19.641 17.188 13.938 1 97.69 186 GLU A O 1
ATOM 1477 N N . PHE A 1 187 ? 18.656 17.094 11.992 1 97.88 187 PHE A N 1
ATOM 1478 C CA . PHE A 1 187 ? 17.328 16.969 12.578 1 97.88 187 PHE A CA 1
ATOM 1479 C C . PHE A 1 187 ? 17.25 15.75 13.492 1 97.88 187 PHE A C 1
ATOM 1481 O O . PHE A 1 187 ? 16.766 15.844 14.625 1 97.88 187 PHE A O 1
ATOM 1488 N N . LEU A 1 188 ? 17.703 14.617 13.023 1 98.12 188 LEU A N 1
ATOM 1489 C CA . LEU A 1 188 ? 17.641 13.367 13.773 1 98.12 188 LEU A CA 1
ATOM 1490 C C . LEU A 1 188 ? 18.531 13.422 15 1 98.12 188 LEU A C 1
ATOM 1492 O O . LEU A 1 188 ? 18.156 12.961 16.078 1 98.12 188 LEU A O 1
ATOM 1496 N N . LYS A 1 189 ? 19.719 13.977 14.859 1 98.12 189 LYS A N 1
ATOM 1497 C CA . LYS A 1 189 ? 20.625 14.133 16 1 98.12 189 LYS A CA 1
ATOM 1498 C C . LYS A 1 189 ? 20 15.008 17.078 1 98.12 189 LYS A C 1
ATOM 1500 O O . LYS A 1 189 ? 20.109 14.711 18.281 1 98.12 189 LYS A O 1
ATOM 1505 N N . ASP A 1 190 ? 19.359 16.047 16.609 1 97.25 190 ASP A N 1
ATOM 1506 C CA . ASP A 1 190 ? 18.688 16.938 17.547 1 97.25 190 ASP A CA 1
ATOM 1507 C C . ASP A 1 190 ? 17.562 16.203 18.281 1 97.25 190 ASP A C 1
ATOM 1509 O O . ASP A 1 190 ? 17.344 16.438 19.469 1 97.25 190 ASP A O 1
ATOM 1513 N N . CYS A 1 191 ? 16.812 15.414 17.578 1 97.38 191 CYS A N 1
ATOM 1514 C CA . CYS A 1 191 ? 15.773 14.594 18.203 1 97.38 191 CYS A CA 1
ATOM 1515 C C . CYS A 1 191 ? 16.375 13.703 19.281 1 97.38 191 CYS A C 1
ATOM 1517 O O . CYS A 1 191 ? 15.82 13.602 20.391 1 97.38 191 CYS A O 1
ATOM 1519 N N . GLN A 1 192 ? 17.516 13.125 18.969 1 97.56 192 GLN A N 1
ATOM 1520 C CA . GLN A 1 192 ? 18.172 12.234 19.922 1 97.56 192 GLN A CA 1
ATOM 1521 C C . GLN A 1 192 ? 18.594 12.984 21.172 1 97.56 192 GLN A C 1
ATOM 1523 O O . GLN A 1 192 ? 18.453 12.477 22.281 1 97.56 192 GLN A O 1
ATOM 1528 N N . LEU A 1 193 ? 19.094 14.148 21 1 96.88 193 LEU A N 1
ATOM 1529 C CA . LEU A 1 193 ? 19.484 14.992 22.125 1 96.88 193 LEU A CA 1
ATOM 1530 C C . LEU A 1 193 ? 18.281 15.297 23.016 1 96.88 193 LEU A C 1
ATOM 1532 O O . LEU A 1 193 ? 18.453 15.539 24.219 1 96.88 193 LEU A O 1
ATOM 1536 N N . ARG A 1 194 ? 17.156 15.18 22.453 1 96 194 ARG A N 1
ATOM 1537 C CA . ARG A 1 194 ? 15.938 15.5 23.188 1 96 194 ARG A CA 1
ATOM 1538 C C . ARG A 1 194 ? 15.234 14.234 23.672 1 96 194 ARG A C 1
ATOM 1540 O O . ARG A 1 194 ? 14.07 14.281 24.062 1 96 194 ARG A O 1
ATOM 1547 N N . GLY A 1 195 ? 15.812 13.133 23.516 1 95.94 195 GLY A N 1
ATOM 1548 C CA . GLY A 1 195 ? 15.344 11.906 24.156 1 95.94 195 GLY A CA 1
ATOM 1549 C C . GLY A 1 195 ? 14.617 10.984 23.188 1 95.94 195 GLY A C 1
ATOM 1550 O O . GLY A 1 195 ? 14.07 9.953 23.609 1 95.94 195 GLY A O 1
ATOM 1551 N N . TRP A 1 196 ? 14.617 11.336 21.938 1 97.75 196 TRP A N 1
ATOM 1552 C CA . TRP A 1 196 ? 13.984 10.461 20.953 1 97.75 196 TRP A CA 1
ATOM 1553 C C . TRP A 1 196 ? 14.93 9.352 20.531 1 97.75 196 TRP A C 1
ATOM 1555 O O . TRP A 1 196 ? 16.141 9.555 20.438 1 97.75 196 TRP A O 1
ATOM 1565 N N . LYS A 1 197 ? 14.398 8.148 20.281 1 98.19 197 LYS A N 1
ATOM 1566 C CA . LYS A 1 197 ? 15.125 7.047 19.672 1 98.19 197 LYS A CA 1
ATOM 1567 C C . LYS A 1 197 ? 14.906 7.016 18.156 1 98.19 197 LYS A C 1
ATOM 1569 O O . LYS A 1 197 ? 13.766 6.988 17.703 1 98.19 197 LYS A O 1
ATOM 1574 N N . VAL A 1 198 ? 16 7.004 17.438 1 98.25 198 VAL A N 1
ATOM 1575 C CA . VAL A 1 198 ? 15.914 6.984 15.984 1 98.25 198 VAL A CA 1
ATOM 1576 C C . VAL A 1 198 ? 16.047 5.547 15.477 1 98.25 198 VAL A C 1
ATOM 1578 O O . VAL A 1 198 ? 17.109 4.941 15.578 1 98.25 198 VAL A O 1
ATOM 1581 N N . TYR A 1 199 ? 15 4.996 14.953 1 98.56 199 TYR A N 1
ATOM 1582 C CA . TYR A 1 199 ? 14.953 3.666 14.352 1 98.56 199 TYR A CA 1
ATOM 1583 C C . TYR A 1 199 ? 14.82 3.758 12.836 1 98.56 199 TYR A C 1
ATOM 1585 O O . TYR A 1 199 ? 13.766 4.133 12.32 1 98.56 199 TYR A O 1
ATOM 1593 N N . SER A 1 200 ? 15.891 3.436 12.148 1 98.25 200 SER A N 1
ATOM 1594 C CA . SER A 1 200 ? 15.828 3.336 10.695 1 98.25 200 SER A CA 1
ATOM 1595 C C . SER A 1 200 ? 15.461 1.923 10.25 1 98.25 200 SER A C 1
ATOM 1597 O O . SER A 1 200 ? 15.484 0.99 11.055 1 98.25 200 SER A O 1
ATOM 1599 N N . THR A 1 201 ? 15.102 1.835 8.961 1 97.69 201 THR A N 1
ATOM 1600 C CA . THR A 1 201 ? 14.695 0.53 8.445 1 97.69 201 THR A CA 1
ATOM 1601 C C . THR A 1 201 ? 15.664 0.041 7.379 1 97.69 201 THR A C 1
ATOM 1603 O O . THR A 1 201 ? 16.203 0.841 6.613 1 97.69 201 THR A O 1
ATOM 1606 N N . GLY A 1 202 ? 15.898 -1.192 7.344 1 92.25 202 GLY A N 1
ATOM 1607 C CA . GLY A 1 202 ? 16.797 -1.788 6.367 1 92.25 202 GLY A CA 1
ATOM 1608 C C . GLY A 1 202 ? 16.984 -3.281 6.559 1 92.25 202 GLY A C 1
ATOM 1609 O O . GLY A 1 202 ? 16.609 -3.828 7.602 1 92.25 202 GLY A O 1
ATOM 1610 N N . LEU A 1 203 ? 17.516 -3.816 5.434 1 84.88 203 LEU A N 1
ATOM 1611 C CA . LEU A 1 203 ? 17.828 -5.246 5.469 1 84.88 203 LEU A CA 1
ATOM 1612 C C . LEU A 1 203 ? 19.328 -5.484 5.453 1 84.88 203 LEU A C 1
ATOM 1614 O O . LEU A 1 203 ? 20.094 -4.645 4.965 1 84.88 203 LEU A O 1
ATOM 1618 N N . ASN A 1 204 ? 19.844 -6.453 6.008 1 74.44 204 ASN A N 1
ATOM 1619 C CA . ASN A 1 204 ? 21.203 -6.98 5.891 1 74.44 204 ASN A CA 1
ATOM 1620 C C . ASN A 1 204 ? 22.234 -5.98 6.391 1 74.44 204 ASN A C 1
ATOM 1622 O O . ASN A 1 204 ? 23.25 -5.742 5.727 1 74.44 204 ASN A O 1
ATOM 1626 N N . HIS A 1 205 ? 21.828 -5.355 7.438 1 72.5 205 HIS A N 1
ATOM 1627 C CA . HIS A 1 205 ? 22.828 -4.512 8.078 1 72.5 205 HIS A CA 1
ATOM 1628 C C . HIS A 1 205 ? 23.438 -5.199 9.297 1 72.5 205 HIS A C 1
ATOM 1630 O O . HIS A 1 205 ? 22.75 -5.918 10.016 1 72.5 205 HIS A O 1
ATOM 1636 N N . SER A 1 206 ? 24.594 -5.172 9.25 1 67.12 206 SER A N 1
ATOM 1637 C CA . SER A 1 206 ? 25.297 -5.945 10.266 1 67.12 206 SER A CA 1
ATOM 1638 C C . SER A 1 206 ? 25.281 -5.227 11.609 1 67.12 206 SER A C 1
ATOM 1640 O O . SER A 1 206 ? 25.031 -5.844 12.648 1 67.12 206 SER A O 1
ATOM 1642 N N . GLU A 1 207 ? 25.516 -4.039 11.547 1 78.56 207 GLU A N 1
ATOM 1643 C CA . GLU A 1 207 ? 25.625 -3.346 12.828 1 78.56 207 GLU A CA 1
ATOM 1644 C C . GLU A 1 207 ? 24.281 -2.779 13.258 1 78.56 207 GLU A C 1
ATOM 1646 O O . GLU A 1 207 ? 23.531 -2.234 12.445 1 78.56 207 GLU A O 1
ATOM 1651 N N . ASN A 1 208 ? 23.781 -2.967 14.547 1 87.19 208 ASN A N 1
ATOM 1652 C CA . ASN A 1 208 ? 22.625 -2.393 15.234 1 87.19 208 ASN A CA 1
ATOM 1653 C C . ASN A 1 208 ? 21.312 -2.861 14.617 1 87.19 208 ASN A C 1
ATOM 1655 O O . ASN A 1 208 ? 20.281 -2.193 14.742 1 87.19 208 ASN A O 1
ATOM 1659 N N . GLN A 1 209 ? 21.406 -3.957 13.781 1 93.5 209 GLN A N 1
ATOM 1660 C CA . GLN A 1 209 ? 20.219 -4.523 13.172 1 93.5 209 GLN A CA 1
ATOM 1661 C C . GLN A 1 209 ? 19.391 -5.309 14.188 1 93.5 209 GLN A C 1
ATOM 1663 O O . GLN A 1 209 ? 19.953 -6.023 15.023 1 93.5 209 GLN A O 1
ATOM 1668 N N . ILE A 1 210 ? 18.109 -5.129 14.141 1 95.5 210 ILE A N 1
ATOM 1669 C CA . ILE A 1 210 ? 17.203 -5.871 15.008 1 95.5 210 ILE A CA 1
ATOM 1670 C C . ILE A 1 210 ? 15.922 -6.199 14.242 1 95.5 210 ILE A C 1
ATOM 1672 O O . ILE A 1 210 ? 15.406 -5.363 13.5 1 95.5 210 ILE A O 1
ATOM 1676 N N . SER A 1 211 ? 15.477 -7.426 14.359 1 95.06 211 SER A N 1
ATOM 1677 C CA . SER A 1 211 ? 14.188 -7.785 13.766 1 95.06 211 SER A CA 1
ATOM 1678 C C . SER A 1 211 ? 13.031 -7.129 14.516 1 95.06 211 SER A C 1
ATOM 1680 O O . SER A 1 211 ? 13.086 -6.973 15.734 1 95.06 211 SER A O 1
ATOM 1682 N N . LEU A 1 212 ? 12.023 -6.781 13.789 1 96.69 212 LEU A N 1
ATOM 1683 C CA . LEU A 1 212 ? 10.859 -6.105 14.344 1 96.69 212 LEU A CA 1
ATOM 1684 C C . LEU A 1 212 ? 10.289 -6.887 15.523 1 96.69 212 LEU A C 1
ATOM 1686 O O . LEU A 1 212 ? 9.891 -6.297 16.531 1 96.69 212 LEU A O 1
ATOM 1690 N N . GLU A 1 213 ? 10.289 -8.203 15.414 1 93.44 213 GLU A N 1
ATOM 1691 C CA . GLU A 1 213 ? 9.711 -9.062 16.453 1 93.44 213 GLU A CA 1
ATOM 1692 C C . GLU A 1 213 ? 10.492 -8.953 17.75 1 93.44 213 GLU A C 1
ATOM 1694 O O . GLU A 1 213 ? 9.93 -9.125 18.844 1 93.44 213 GLU A O 1
ATOM 1699 N N . LYS A 1 214 ? 11.734 -8.617 17.656 1 94.75 214 LYS A N 1
ATOM 1700 C CA . LYS A 1 214 ? 12.609 -8.586 18.828 1 94.75 214 LYS A CA 1
ATOM 1701 C C . LYS A 1 214 ? 12.75 -7.16 19.359 1 94.75 214 LYS A C 1
ATOM 1703 O O . LYS A 1 214 ? 13.336 -6.949 20.422 1 94.75 214 LYS A O 1
ATOM 1708 N N . LEU A 1 215 ? 12.25 -6.219 18.656 1 96.56 215 LEU A N 1
ATOM 1709 C CA . LEU A 1 215 ? 12.352 -4.824 19.062 1 96.56 215 LEU A CA 1
ATOM 1710 C C . LEU A 1 215 ? 11.547 -4.578 20.344 1 96.56 215 LEU A C 1
ATOM 1712 O O . LEU A 1 215 ? 10.352 -4.863 20.391 1 96.56 215 LEU A O 1
ATOM 1716 N N . LYS A 1 216 ? 12.18 -4.098 21.359 1 95.88 216 LYS A N 1
ATOM 1717 C CA . LYS A 1 216 ? 11.523 -3.754 2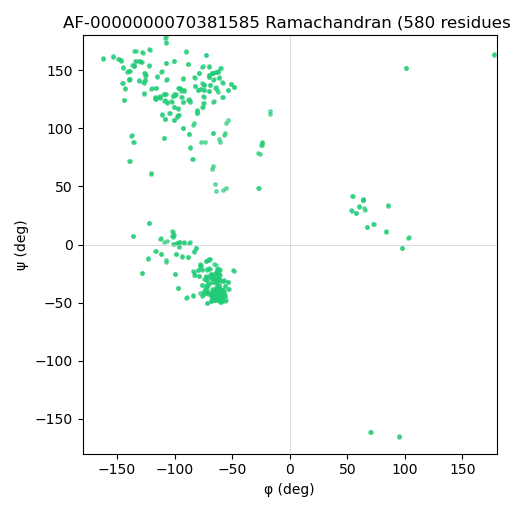2.609 1 95.88 216 LYS A CA 1
ATOM 1718 C C . LYS A 1 216 ? 11.305 -2.248 22.734 1 95.88 216 LYS A C 1
ATOM 1720 O O . LYS A 1 216 ? 12.25 -1.467 22.609 1 95.88 216 LYS A O 1
ATOM 1725 N N . VAL A 1 217 ? 10.055 -1.883 22.906 1 96.75 217 VAL A N 1
ATOM 1726 C CA . VAL A 1 217 ? 9.695 -0.481 23.094 1 96.75 217 VAL A CA 1
ATOM 1727 C C . VAL A 1 217 ? 8.688 -0.352 24.234 1 96.75 217 VAL A C 1
ATOM 1729 O O . VAL A 1 217 ? 7.969 -1.304 24.547 1 96.75 217 VAL A O 1
ATOM 1732 N N . SER A 1 218 ? 8.648 0.827 24.875 1 95.5 218 SER A N 1
ATOM 1733 C CA . SER A 1 218 ? 7.723 1.089 25.969 1 95.5 218 SER A CA 1
ATOM 1734 C C . SER A 1 218 ? 6.824 2.279 25.656 1 95.5 218 SER A C 1
ATOM 1736 O O . SER A 1 218 ? 7.09 3.039 24.719 1 95.5 218 SER A O 1
ATOM 1738 N N . SER A 1 219 ? 5.793 2.422 26.469 1 93.12 219 SER A N 1
ATOM 1739 C CA . SER A 1 219 ? 4.824 3.496 26.297 1 93.12 219 SER A CA 1
ATOM 1740 C C . SER A 1 219 ? 5.469 4.863 26.5 1 93.12 219 SER A C 1
ATOM 1742 O O . SER A 1 219 ? 4.938 5.879 26.047 1 93.12 219 SER A O 1
ATOM 1744 N N . LYS A 1 220 ? 6.598 4.926 27.109 1 93.5 220 LYS A N 1
ATOM 1745 C CA . LYS A 1 220 ? 7.258 6.188 27.422 1 93.5 220 LYS A CA 1
ATOM 1746 C C . LYS A 1 220 ? 8.258 6.582 26.344 1 93.5 220 LYS A C 1
ATOM 1748 O O . LYS A 1 220 ? 8.766 7.707 26.328 1 93.5 220 LYS A O 1
ATOM 1753 N N . ASP A 1 221 ? 8.484 5.668 25.484 1 96.75 221 ASP A N 1
ATOM 1754 C CA . ASP A 1 221 ? 9.477 5.934 24.453 1 96.75 221 ASP A CA 1
ATOM 1755 C C . ASP A 1 221 ? 8.969 6.977 23.453 1 96.75 221 ASP A C 1
ATOM 1757 O O . ASP A 1 221 ? 7.766 7.078 23.219 1 96.75 221 ASP A O 1
ATOM 1761 N N . LYS A 1 222 ? 9.867 7.754 23.031 1 97.19 222 LYS A N 1
ATOM 1762 C CA . LYS A 1 222 ? 9.688 8.625 21.875 1 97.19 222 LYS A CA 1
ATOM 1763 C C . LYS A 1 222 ? 10.5 8.141 20.688 1 97.19 222 LYS A C 1
ATOM 1765 O O . LYS A 1 222 ? 11.719 7.977 20.781 1 97.19 222 LYS A O 1
ATOM 1770 N N . ILE A 1 223 ? 9.836 7.914 19.578 1 98.12 223 ILE A N 1
ATOM 1771 C CA . ILE A 1 223 ? 10.492 7.195 18.484 1 98.12 223 ILE A CA 1
ATOM 1772 C C . ILE A 1 223 ? 10.391 8.008 17.203 1 98.12 223 ILE A C 1
ATOM 1774 O O . ILE A 1 223 ? 9.328 8.531 16.875 1 98.12 223 ILE A O 1
ATOM 1778 N N . VAL A 1 224 ? 11.516 8.18 16.547 1 98.44 224 VAL A N 1
ATOM 1779 C CA . VAL A 1 224 ? 11.539 8.562 15.148 1 98.44 224 VAL A CA 1
ATOM 1780 C C . VAL A 1 224 ? 11.742 7.328 14.273 1 98.44 224 VAL A C 1
ATOM 1782 O O . VAL A 1 224 ? 12.789 6.684 14.328 1 98.44 224 VAL A O 1
ATOM 1785 N N . LEU A 1 225 ? 10.758 6.957 13.578 1 98.81 225 LEU A N 1
ATOM 1786 C CA . LEU A 1 225 ? 10.859 5.855 12.625 1 98.81 225 LEU A CA 1
ATOM 1787 C C . LEU A 1 225 ? 11.211 6.371 11.234 1 98.81 225 LEU A C 1
ATOM 1789 O O . LEU A 1 225 ? 10.508 7.223 10.68 1 98.81 225 LEU A O 1
ATOM 1793 N N . VAL A 1 226 ? 12.32 5.875 10.664 1 98.81 226 VAL A N 1
ATOM 1794 C CA . VAL A 1 226 ? 12.805 6.34 9.367 1 98.81 226 VAL A CA 1
ATOM 1795 C C . VAL A 1 226 ? 12.531 5.277 8.305 1 98.81 226 VAL A C 1
ATOM 1797 O O . VAL A 1 226 ? 12.977 4.133 8.43 1 98.81 226 VAL A O 1
ATOM 1800 N N . MET A 1 227 ? 11.812 5.648 7.293 1 98.56 227 MET A N 1
ATOM 1801 C CA . MET A 1 227 ? 11.57 4.797 6.133 1 98.56 227 MET A CA 1
ATOM 1802 C C . MET A 1 227 ? 12.359 5.297 4.926 1 98.56 227 MET A C 1
ATOM 1804 O O . MET A 1 227 ? 12.453 6.5 4.691 1 98.56 227 MET A O 1
ATOM 1808 N N . GLY A 1 228 ? 12.875 4.367 4.156 1 96.62 228 GLY A N 1
ATOM 1809 C CA . GLY A 1 228 ? 13.781 4.742 3.082 1 96.62 228 GLY A CA 1
ATOM 1810 C C . GLY A 1 228 ? 13.156 4.609 1.703 1 96.62 228 GLY A C 1
ATOM 1811 O O . GLY A 1 228 ? 12.086 4.031 1.554 1 96.62 228 GLY A O 1
ATOM 1812 N N . ASN A 1 229 ? 13.914 5.059 0.788 1 91.88 229 ASN A N 1
ATOM 1813 C CA . ASN A 1 229 ? 13.555 5.066 -0.628 1 91.88 229 ASN A CA 1
ATOM 1814 C C . ASN A 1 229 ? 13.328 3.65 -1.155 1 91.88 229 ASN A C 1
ATOM 1816 O O . ASN A 1 229 ? 14.016 2.713 -0.75 1 91.88 229 ASN A O 1
ATOM 1820 N N . GLU A 1 230 ? 12.352 3.428 -2.096 1 85.12 230 GLU A N 1
ATOM 1821 C CA . GLU A 1 230 ? 11.953 2.139 -2.654 1 85.12 230 GLU A CA 1
ATOM 1822 C C . GLU A 1 230 ? 13.109 1.476 -3.393 1 85.12 230 GLU A C 1
ATOM 1824 O O . GLU A 1 230 ? 13.234 0.249 -3.391 1 85.12 230 GLU A O 1
ATOM 1829 N N . GLY A 1 231 ? 13.977 2.23 -3.963 1 84.88 231 GLY A N 1
ATOM 1830 C CA . GLY A 1 231 ? 15.078 1.689 -4.742 1 84.88 231 GLY A CA 1
ATOM 1831 C C . GLY A 1 231 ? 16.375 1.578 -3.949 1 84.88 231 GLY A C 1
ATOM 1832 O O . GLY A 1 231 ? 17 0.516 -3.918 1 84.88 231 GLY A O 1
ATOM 1833 N N . ASN A 1 232 ? 16.625 2.539 -3.111 1 89.94 232 ASN A N 1
ATOM 1834 C CA . ASN A 1 232 ? 17.953 2.66 -2.512 1 89.94 232 ASN A CA 1
ATOM 1835 C C . ASN A 1 232 ? 17.906 2.473 -0.998 1 89.94 232 ASN A C 1
ATOM 1837 O O . ASN A 1 232 ? 18.938 2.4 -0.342 1 89.94 232 ASN A O 1
ATOM 1841 N N . GLY A 1 233 ? 16.719 2.355 -0.471 1 94.12 233 GLY A N 1
ATOM 1842 C CA . GLY A 1 233 ? 16.625 2.268 0.977 1 94.12 233 GLY A CA 1
ATOM 1843 C C . GLY A 1 233 ? 16.953 3.568 1.681 1 94.12 233 GLY A C 1
ATOM 1844 O O . GLY A 1 233 ? 16.844 4.645 1.095 1 94.12 233 GLY A O 1
ATOM 1845 N N . VAL A 1 234 ? 17.266 3.492 2.961 1 96.94 234 VAL A N 1
ATOM 1846 C CA . VAL A 1 234 ? 17.578 4.656 3.779 1 96.94 234 VAL A CA 1
ATOM 1847 C C . VAL A 1 234 ? 19 5.141 3.449 1 96.94 234 VAL A C 1
ATOM 1849 O O . VAL A 1 234 ? 19.906 4.336 3.27 1 96.94 234 VAL A O 1
ATOM 1852 N N . ASP A 1 235 ? 19.141 6.445 3.373 1 96.56 235 ASP A N 1
ATOM 1853 C CA . ASP A 1 235 ? 20.438 7.059 3.131 1 96.56 235 ASP A CA 1
ATOM 1854 C C . ASP A 1 235 ? 21.469 6.566 4.137 1 96.56 235 ASP A C 1
ATOM 1856 O O . ASP A 1 235 ? 21.219 6.551 5.344 1 96.56 235 ASP A O 1
ATOM 1860 N N . PRO A 1 236 ? 22.641 6.184 3.678 1 95.5 236 PRO A N 1
ATOM 1861 C CA . PRO A 1 236 ? 23.688 5.688 4.57 1 95.5 236 PRO A CA 1
ATOM 1862 C C . PRO A 1 236 ? 24.047 6.68 5.676 1 95.5 236 PRO A C 1
ATOM 1864 O O . PRO A 1 236 ? 24.375 6.273 6.793 1 95.5 236 PRO A O 1
ATOM 1867 N N . LYS A 1 237 ? 24.031 7.953 5.422 1 97.12 237 LYS A N 1
ATOM 1868 C CA . LYS A 1 237 ? 24.328 8.969 6.43 1 97.12 237 LYS A CA 1
ATOM 1869 C C . LYS A 1 237 ? 23.297 8.922 7.566 1 97.12 237 LYS A C 1
ATOM 1871 O O . LYS A 1 237 ? 23.641 9.18 8.719 1 97.12 237 LYS A O 1
ATOM 1876 N N . ILE A 1 238 ? 22.062 8.633 7.211 1 97.5 238 ILE A N 1
ATOM 1877 C CA . ILE A 1 238 ? 21 8.523 8.203 1 97.5 238 ILE A CA 1
ATOM 1878 C C . ILE A 1 238 ? 21.172 7.223 8.992 1 97.5 238 ILE A C 1
ATOM 1880 O O . ILE A 1 238 ? 21.031 7.207 10.211 1 97.5 238 ILE A O 1
ATOM 1884 N N . LEU A 1 239 ? 21.516 6.156 8.242 1 96.56 239 LEU A N 1
ATOM 1885 C CA . LEU A 1 239 ? 21.75 4.875 8.898 1 96.56 239 LEU A CA 1
ATOM 1886 C C . LEU A 1 239 ? 22.828 5 9.961 1 96.56 239 LEU A C 1
ATOM 1888 O O . LEU A 1 239 ? 22.703 4.441 11.055 1 96.56 239 LEU A O 1
ATOM 1892 N N . LYS A 1 240 ? 23.844 5.73 9.688 1 95.5 240 LYS A N 1
ATOM 1893 C CA . LYS A 1 240 ? 25 5.863 10.555 1 95.5 240 LYS A CA 1
ATOM 1894 C C . LYS A 1 240 ? 24.641 6.535 11.875 1 95.5 240 LYS A C 1
ATOM 1896 O O . LYS A 1 240 ? 25.234 6.246 12.906 1 95.5 240 LYS A O 1
ATOM 1901 N N . VAL A 1 241 ? 23.656 7.383 11.891 1 96.88 241 VAL A N 1
ATOM 1902 C CA . VAL A 1 241 ? 23.328 8.125 13.102 1 96.88 241 VAL A CA 1
ATOM 1903 C C . VAL A 1 241 ? 22.141 7.488 13.797 1 96.88 241 VAL A C 1
ATOM 1905 O O . VAL A 1 241 ? 21.672 7.98 14.836 1 96.88 241 VAL A O 1
ATOM 1908 N N . SER A 1 242 ? 21.594 6.41 13.266 1 97.56 242 SER A N 1
ATOM 1909 C CA . SER A 1 242 ? 20.406 5.766 13.836 1 97.56 242 SER A CA 1
ATOM 1910 C C . SER A 1 242 ? 20.781 4.914 15.047 1 97.56 242 SER A C 1
ATOM 1912 O O . SER A 1 242 ? 21.844 4.312 15.078 1 97.56 242 SER A O 1
ATOM 1914 N N . ASP A 1 243 ? 19.844 4.855 16 1 97.69 243 ASP A N 1
ATOM 1915 C CA . ASP A 1 243 ? 20.062 4.031 17.188 1 97.69 243 ASP A CA 1
ATOM 1916 C C . ASP A 1 243 ? 19.922 2.549 16.859 1 97.69 243 ASP A C 1
ATOM 1918 O O . ASP A 1 243 ? 20.656 1.714 17.406 1 97.69 243 ASP A O 1
ATOM 1922 N N . LYS A 1 244 ? 19.016 2.191 16.031 1 97.56 244 LYS A N 1
ATOM 1923 C CA . LYS A 1 244 ? 18.781 0.825 15.562 1 97.56 244 LYS A CA 1
ATOM 1924 C C . LYS A 1 244 ? 18.328 0.806 14.109 1 97.56 244 LYS A C 1
ATOM 1926 O O . LYS A 1 244 ? 17.812 1.8 13.602 1 97.56 244 LYS A O 1
ATOM 1931 N N . ILE A 1 245 ? 18.656 -0.309 13.516 1 97.75 245 ILE A N 1
ATOM 1932 C CA . ILE A 1 245 ? 18.125 -0.608 12.188 1 97.75 245 ILE A CA 1
ATOM 1933 C C . ILE A 1 245 ? 17.141 -1.77 12.281 1 97.75 245 ILE A C 1
ATOM 1935 O O . ILE A 1 245 ? 17.531 -2.912 12.516 1 97.75 245 ILE A O 1
ATOM 1939 N N . VAL A 1 246 ? 15.859 -1.478 12.047 1 97.69 246 VAL A N 1
ATOM 1940 C CA . VAL A 1 246 ? 14.781 -2.441 12.258 1 97.69 246 VAL A CA 1
ATOM 1941 C C . VAL A 1 246 ? 14.43 -3.117 10.938 1 97.69 246 VAL A C 1
ATOM 1943 O O . VAL A 1 246 ? 14.328 -2.457 9.906 1 97.69 246 VAL A O 1
ATOM 1946 N N . SER A 1 247 ? 14.266 -4.418 10.945 1 96.38 247 SER A N 1
ATOM 1947 C CA . SER A 1 247 ? 13.938 -5.164 9.742 1 96.38 247 SER A CA 1
ATOM 1948 C C . SER A 1 247 ? 12.688 -6.02 9.938 1 96.38 247 SER A C 1
ATOM 1950 O O . SER A 1 247 ? 12.352 -6.379 11.07 1 96.38 247 SER A O 1
ATOM 1952 N N . ILE A 1 248 ? 11.93 -6.203 8.93 1 96.69 248 ILE A N 1
ATOM 1953 C CA . ILE A 1 248 ? 10.953 -7.277 8.828 1 96.69 248 ILE A CA 1
ATOM 1954 C C . ILE A 1 248 ? 11.586 -8.484 8.133 1 96.69 248 ILE A C 1
ATOM 1956 O O . ILE A 1 248 ? 11.688 -8.516 6.902 1 96.69 248 ILE A O 1
ATOM 1960 N N . ASP A 1 249 ? 11.961 -9.398 8.836 1 93.19 249 ASP A N 1
ATOM 1961 C CA . ASP A 1 249 ? 12.781 -10.5 8.344 1 93.19 249 ASP A CA 1
ATOM 1962 C C . ASP A 1 249 ? 11.922 -11.547 7.629 1 93.19 249 ASP A C 1
ATOM 1964 O O . ASP A 1 249 ? 11.18 -12.289 8.273 1 93.19 249 ASP A O 1
ATOM 1968 N N . GLN A 1 250 ? 12.094 -11.672 6.398 1 93 250 GLN A N 1
ATOM 1969 C CA . GLN A 1 250 ? 11.297 -12.547 5.551 1 93 250 GLN A CA 1
ATOM 1970 C C . GLN A 1 250 ? 11.438 -14.008 5.98 1 93 250 GLN A C 1
ATOM 1972 O O . GLN A 1 250 ? 10.492 -14.789 5.871 1 93 250 GLN A O 1
ATOM 1977 N N . THR A 1 251 ? 12.578 -14.414 6.426 1 89.69 251 THR A N 1
ATOM 1978 C CA . THR A 1 251 ? 12.875 -15.805 6.746 1 89.69 251 THR A CA 1
ATOM 1979 C C . THR A 1 251 ? 11.977 -16.297 7.875 1 89.69 251 THR A C 1
ATOM 1981 O O . THR A 1 251 ? 11.742 -17.5 8.008 1 89.69 251 THR A O 1
ATOM 1984 N N . LEU A 1 252 ? 11.453 -15.398 8.633 1 90.56 252 LEU A N 1
ATOM 1985 C CA . LEU A 1 252 ? 10.602 -15.758 9.766 1 90.56 252 LEU A CA 1
ATOM 1986 C C . LEU A 1 252 ? 9.25 -16.281 9.281 1 90.56 252 LEU A C 1
ATOM 1988 O O . LEU A 1 252 ? 8.562 -17 10.008 1 90.56 252 LEU A O 1
ATOM 1992 N N . TYR A 1 253 ? 8.906 -15.898 8.047 1 92 253 TYR A N 1
ATOM 1993 C CA . TYR A 1 253 ? 7.535 -16.125 7.605 1 92 253 TYR A CA 1
ATOM 1994 C C . TYR A 1 253 ? 7.469 -17.25 6.59 1 92 253 TYR A C 1
ATOM 1996 O O . TYR A 1 253 ? 6.383 -17.719 6.234 1 92 253 TYR A O 1
ATOM 2004 N N . LEU A 1 254 ? 8.586 -17.641 6.078 1 89.81 254 LEU A N 1
ATOM 2005 C CA . LEU A 1 254 ? 8.617 -18.609 4.984 1 89.81 254 LEU A CA 1
ATOM 2006 C C . LEU A 1 254 ? 8.797 -20.031 5.52 1 89.81 254 LEU A C 1
ATOM 2008 O 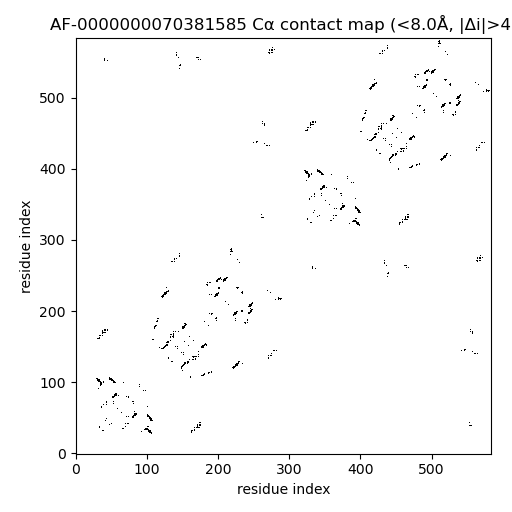O . LEU A 1 254 ? 9.594 -20.25 6.434 1 89.81 254 LEU A O 1
ATOM 2012 N N . ASN A 1 255 ? 7.941 -20.875 4.977 1 81.94 255 ASN A N 1
ATOM 2013 C CA . ASN A 1 255 ? 8.078 -22.297 5.297 1 81.94 255 ASN A CA 1
ATOM 2014 C C . ASN A 1 255 ? 8.773 -23.062 4.176 1 81.94 255 ASN A C 1
ATOM 2016 O O . ASN A 1 255 ? 8.695 -24.281 4.117 1 81.94 255 ASN A O 1
ATOM 2020 N N . ARG A 1 256 ? 9.281 -22.375 3.211 1 80.19 256 ARG A N 1
ATOM 2021 C CA . ARG A 1 256 ? 9.977 -22.953 2.061 1 80.19 256 ARG A CA 1
ATOM 2022 C C . ARG A 1 256 ? 11.336 -22.297 1.859 1 80.19 256 ARG A C 1
ATOM 2024 O O . ARG A 1 256 ? 11.555 -21.172 2.311 1 80.19 256 ARG A O 1
ATOM 2031 N N . PRO A 1 257 ? 12.148 -23.031 1.221 1 84.25 257 PRO A N 1
ATOM 2032 C CA . PRO A 1 257 ? 13.469 -22.422 0.978 1 84.25 257 PRO A CA 1
ATOM 2033 C C . PRO A 1 257 ? 13.398 -21.219 0.041 1 84.25 257 PRO A C 1
ATOM 2035 O O . PRO A 1 257 ? 12.578 -21.188 -0.875 1 84.25 257 PRO A O 1
ATOM 2038 N N . MET A 1 258 ? 14.219 -20.297 0.4 1 86.19 258 MET A N 1
ATOM 2039 C CA . MET A 1 258 ? 14.375 -19.125 -0.472 1 86.19 258 MET A CA 1
ATOM 2040 C C . MET A 1 258 ? 15.375 -19.406 -1.584 1 86.19 258 MET A C 1
ATOM 2042 O O . MET A 1 258 ? 16.578 -19.422 -1.347 1 86.19 258 MET A O 1
ATOM 2046 N N . VAL A 1 259 ? 14.805 -19.656 -2.82 1 90.12 259 VAL A N 1
ATOM 2047 C CA . VAL A 1 259 ? 15.664 -19.984 -3.953 1 90.12 259 VAL A CA 1
ATOM 2048 C C . VAL A 1 259 ? 15.445 -18.984 -5.082 1 90.12 259 VAL A C 1
ATOM 2050 O O . VAL A 1 259 ? 14.359 -18.406 -5.215 1 90.12 259 VAL A O 1
ATOM 2053 N N . PHE A 1 260 ? 16.438 -18.875 -5.824 1 91.19 260 PHE A N 1
ATOM 2054 C CA . PHE A 1 260 ? 16.328 -18.016 -7.004 1 91.19 260 PHE A CA 1
ATOM 2055 C C . PHE A 1 260 ? 15.281 -18.547 -7.965 1 91.19 260 PHE A C 1
ATOM 2057 O O . PHE A 1 260 ? 15.172 -19.766 -8.172 1 91.19 260 PHE A O 1
ATOM 2064 N N . PRO A 1 261 ? 14.383 -17.688 -8.469 1 92.5 261 PRO A N 1
ATOM 2065 C CA . PRO A 1 261 ? 14.406 -16.219 -8.469 1 92.5 261 PRO A CA 1
ATOM 2066 C C . PRO A 1 261 ? 13.508 -15.617 -7.395 1 92.5 261 PRO A C 1
ATOM 2068 O O . PRO A 1 261 ? 13.312 -14.398 -7.363 1 92.5 261 PRO A O 1
ATOM 2071 N N . TYR A 1 262 ? 13.008 -16.438 -6.469 1 87.88 262 TYR A N 1
ATOM 2072 C CA . TYR A 1 262 ? 12.141 -15.961 -5.406 1 87.88 262 TYR A CA 1
ATOM 2073 C C . TYR A 1 262 ? 12.867 -14.969 -4.508 1 87.88 262 TYR A C 1
ATOM 2075 O O . TYR A 1 262 ? 12.242 -14.07 -3.936 1 87.88 262 TYR A O 1
ATOM 2083 N N . THR A 1 263 ? 14.133 -15.117 -4.5 1 89.38 263 THR A N 1
ATOM 2084 C CA . THR A 1 263 ? 14.969 -14.281 -3.648 1 89.38 263 THR A CA 1
ATOM 2085 C C . THR A 1 263 ? 14.992 -12.836 -4.152 1 89.38 263 THR A C 1
ATOM 2087 O O . THR A 1 263 ? 15.406 -11.93 -3.436 1 89.38 263 THR A O 1
ATOM 2090 N N . LEU A 1 264 ? 14.508 -12.648 -5.352 1 90.81 264 LEU A N 1
ATOM 2091 C CA . LEU A 1 264 ? 14.539 -11.312 -5.926 1 90.81 264 LEU A CA 1
ATOM 2092 C C . LEU A 1 264 ? 13.422 -10.445 -5.352 1 90.81 264 LEU A C 1
ATOM 2094 O O . LEU A 1 264 ? 13.453 -9.219 -5.477 1 90.81 264 LEU A O 1
ATOM 2098 N N . ILE A 1 265 ? 12.461 -11.062 -4.785 1 93.19 265 ILE A N 1
ATOM 2099 C CA . ILE A 1 265 ? 11.484 -10.32 -3.998 1 93.19 265 ILE A CA 1
ATOM 2100 C C . ILE A 1 265 ? 11.977 -10.172 -2.561 1 93.19 265 ILE A C 1
ATOM 2102 O O . ILE A 1 265 ? 11.562 -10.922 -1.675 1 93.19 265 ILE A O 1
ATOM 2106 N N . ASP A 1 266 ? 12.805 -9.188 -2.324 1 92.25 266 ASP A N 1
ATOM 2107 C CA . ASP A 1 266 ? 13.602 -9.148 -1.102 1 92.25 266 ASP A CA 1
ATOM 2108 C C . ASP A 1 266 ? 13.156 -8.008 -0.193 1 92.25 266 ASP A C 1
ATOM 2110 O O . ASP A 1 266 ? 13.82 -7.703 0.801 1 92.25 266 ASP A O 1
ATOM 2114 N N . SER A 1 267 ? 12.156 -7.379 -0.558 1 95.31 267 SER A N 1
ATOM 2115 C CA . SER A 1 267 ? 11.625 -6.309 0.283 1 95.31 267 SER A CA 1
ATOM 2116 C C . SER A 1 267 ? 10.133 -6.113 0.043 1 95.31 267 SER A C 1
ATOM 2118 O O . SER A 1 267 ? 9.578 -6.621 -0.935 1 95.31 267 SER A O 1
ATOM 2120 N N . LEU A 1 268 ? 9.523 -5.492 0.938 1 96.94 268 LEU A N 1
ATOM 2121 C CA . LEU A 1 268 ? 8.117 -5.113 0.842 1 96.94 268 LEU A CA 1
ATOM 2122 C C . LEU A 1 268 ? 7.961 -3.756 0.167 1 96.94 268 LEU A C 1
ATOM 2124 O O . LEU A 1 268 ? 8.93 -2.996 0.066 1 96.94 268 LEU A O 1
ATOM 2128 N N . ASN A 1 269 ? 6.77 -3.527 -0.446 1 97 269 ASN A N 1
ATOM 2129 C CA . ASN A 1 269 ? 6.387 -2.164 -0.8 1 97 269 ASN A CA 1
ATOM 2130 C C . ASN A 1 269 ? 6.523 -1.218 0.389 1 97 269 ASN A C 1
ATOM 2132 O O . ASN A 1 269 ? 6.176 -1.575 1.516 1 97 269 ASN A O 1
ATOM 2136 N N . VAL A 1 270 ? 7.035 -0.027 0.182 1 98.06 270 VAL A N 1
ATOM 2137 C CA . VAL A 1 270 ? 7.367 0.875 1.279 1 98.06 270 VAL A CA 1
ATOM 2138 C C . VAL A 1 270 ? 6.117 1.172 2.104 1 98.06 270 VAL A C 1
ATOM 2140 O O . VAL A 1 270 ? 6.195 1.332 3.324 1 98.06 270 VAL A O 1
ATOM 2143 N N . ASN A 1 271 ? 4.98 1.347 1.45 1 98.31 271 ASN A N 1
ATOM 2144 C CA . ASN A 1 271 ? 3.736 1.56 2.178 1 98.31 271 ASN A CA 1
ATOM 2145 C C . ASN A 1 271 ? 3.383 0.356 3.049 1 98.31 271 ASN A C 1
ATOM 2147 O O . ASN A 1 271 ? 2.955 0.517 4.191 1 98.31 271 ASN A O 1
ATOM 2151 N N . SER A 1 272 ? 3.51 -0.889 2.504 1 98.62 272 SER A N 1
ATOM 2152 C CA . SER A 1 272 ? 3.268 -2.109 3.266 1 98.62 272 SER A CA 1
ATOM 2153 C C . SER A 1 272 ? 4.184 -2.195 4.48 1 98.62 272 SER A C 1
ATOM 2155 O O . SER A 1 272 ? 3.727 -2.457 5.594 1 98.62 272 SER A O 1
ATOM 2157 N N . ALA A 1 273 ? 5.465 -1.951 4.246 1 98.56 273 ALA A N 1
ATOM 2158 C CA . ALA A 1 273 ? 6.453 -2.014 5.32 1 98.56 273 ALA A CA 1
ATOM 2159 C C . ALA A 1 273 ? 6.145 -0.985 6.406 1 98.56 273 ALA A C 1
ATOM 2161 O O . ALA A 1 273 ? 6.191 -1.3 7.598 1 98.56 273 ALA A O 1
ATOM 2162 N N . THR A 1 274 ? 5.824 0.23 5.98 1 98.81 274 THR A N 1
ATOM 2163 C CA . THR A 1 274 ? 5.512 1.309 6.914 1 98.81 274 THR A CA 1
ATOM 2164 C C . THR A 1 274 ? 4.316 0.939 7.785 1 98.81 274 THR A C 1
ATOM 2166 O O . THR A 1 274 ? 4.348 1.126 9 1 98.81 274 THR A O 1
ATOM 2169 N N . SER A 1 275 ? 3.277 0.412 7.152 1 98.88 275 SER A N 1
ATOM 2170 C CA . SER A 1 275 ? 2.061 0.037 7.863 1 98.88 275 SER A CA 1
ATOM 2171 C C . SER A 1 275 ? 2.346 -1.016 8.93 1 98.88 275 SER A C 1
ATOM 2173 O O . SER A 1 275 ? 1.896 -0.89 10.07 1 98.88 275 SER A O 1
ATOM 2175 N N . ILE A 1 276 ? 3.135 -2.025 8.57 1 98.75 276 ILE A N 1
ATOM 2176 C CA . ILE A 1 276 ? 3.488 -3.104 9.484 1 98.75 276 ILE A CA 1
ATOM 2177 C C . ILE A 1 276 ? 4.297 -2.545 10.648 1 98.75 276 ILE A C 1
ATOM 2179 O O . ILE A 1 276 ? 4 -2.828 11.812 1 98.75 276 ILE A O 1
ATOM 2183 N N . LEU A 1 277 ? 5.262 -1.736 10.367 1 98.81 277 LEU A N 1
ATOM 2184 C CA . LEU A 1 277 ? 6.184 -1.24 11.383 1 98.81 277 LEU A CA 1
ATOM 2185 C C . LEU A 1 277 ? 5.465 -0.322 12.367 1 98.81 277 LEU A C 1
ATOM 2187 O O . LEU A 1 277 ? 5.602 -0.479 13.578 1 98.81 277 LEU A O 1
ATOM 2191 N N . ILE A 1 278 ? 4.676 0.635 11.844 1 98.75 278 ILE A N 1
ATOM 2192 C CA . ILE A 1 278 ? 3.959 1.563 12.711 1 98.75 278 ILE A CA 1
ATOM 2193 C C . ILE A 1 278 ? 3.014 0.789 13.625 1 98.75 278 ILE A C 1
ATOM 2195 O O . ILE A 1 278 ? 3.004 0.998 14.836 1 98.75 278 ILE A O 1
ATOM 2199 N N . GLN A 1 279 ? 2.221 -0.103 13.07 1 98.5 279 GLN A N 1
ATOM 2200 C CA . GLN A 1 279 ? 1.213 -0.825 13.836 1 98.5 279 GLN A CA 1
ATOM 2201 C C . GLN A 1 279 ? 1.858 -1.669 14.938 1 98.5 279 GLN A C 1
ATOM 2203 O O . GLN A 1 279 ? 1.39 -1.679 16.078 1 98.5 279 GLN A O 1
ATOM 2208 N N . ASN A 1 280 ? 2.938 -2.391 14.594 1 97.62 280 ASN A N 1
ATOM 2209 C CA . ASN A 1 280 ? 3.633 -3.234 15.562 1 97.62 280 ASN A CA 1
ATOM 2210 C C . ASN A 1 280 ? 4.23 -2.408 16.703 1 97.62 280 ASN A C 1
ATOM 2212 O O . ASN A 1 280 ? 4.062 -2.744 17.875 1 97.62 280 ASN A O 1
ATOM 2216 N N . ILE A 1 281 ? 4.891 -1.354 16.359 1 97.75 281 ILE A N 1
ATOM 2217 C CA . ILE A 1 281 ? 5.559 -0.533 17.359 1 97.75 281 ILE A CA 1
ATOM 2218 C C . ILE A 1 281 ? 4.52 0.103 18.281 1 97.75 281 ILE A C 1
ATOM 2220 O O . ILE A 1 281 ? 4.676 0.093 19.5 1 97.75 281 ILE A O 1
ATOM 2224 N N . LYS A 1 282 ? 3.434 0.622 17.672 1 96.75 282 LYS A N 1
ATOM 2225 C CA . LYS A 1 282 ? 2.367 1.219 18.469 1 96.75 282 LYS A CA 1
ATOM 2226 C C . LYS A 1 282 ? 1.737 0.19 19.406 1 96.75 282 LYS A C 1
ATOM 2228 O O . LYS A 1 282 ? 1.452 0.492 20.562 1 96.75 282 LYS A O 1
ATOM 2233 N N . LEU A 1 283 ? 1.53 -0.971 18.938 1 94.38 283 LEU A N 1
ATOM 2234 C CA . LEU A 1 283 ? 0.938 -2.02 19.75 1 94.38 283 LEU A CA 1
ATOM 2235 C C . LEU A 1 283 ? 1.857 -2.381 20.922 1 94.38 283 LEU A C 1
ATOM 2237 O O . LEU A 1 283 ? 1.394 -2.586 22.047 1 94.38 283 LEU A O 1
ATOM 2241 N N . LYS A 1 284 ? 3.135 -2.49 20.625 1 95 284 LYS A N 1
ATOM 2242 C CA . LYS A 1 284 ? 4.109 -2.797 21.672 1 95 284 LYS A CA 1
ATOM 2243 C C . LYS A 1 284 ? 4.141 -1.704 22.734 1 95 284 LYS A C 1
ATOM 2245 O O . LYS A 1 284 ? 4.254 -1.993 23.922 1 95 284 LYS A O 1
ATOM 2250 N N . MET A 1 285 ? 4.023 -0.483 22.312 1 94.94 285 MET A N 1
ATOM 2251 C CA . MET A 1 285 ? 4.012 0.642 23.234 1 94.94 285 MET A CA 1
ATOM 2252 C C . MET A 1 285 ? 2.779 0.597 24.125 1 94.94 285 MET A C 1
ATOM 2254 O O . MET A 1 285 ? 2.875 0.814 25.344 1 94.94 285 MET A O 1
ATOM 2258 N N . ILE A 1 286 ? 1.671 0.24 23.547 1 91.69 286 ILE A N 1
ATOM 2259 C CA . ILE A 1 286 ? 0.406 0.176 24.281 1 91.69 286 ILE A CA 1
ATOM 2260 C C . ILE A 1 286 ? 0.441 -0.981 25.281 1 91.69 286 ILE A C 1
ATOM 2262 O O . ILE A 1 286 ? -0.012 -0.841 26.422 1 91.69 286 ILE A O 1
ATOM 2266 N N . ALA A 1 287 ? 0.984 -2.115 24.828 1 88.62 287 ALA A N 1
ATOM 2267 C CA . ALA A 1 287 ? 1.045 -3.312 25.656 1 88.62 287 ALA A CA 1
ATOM 2268 C C . ALA A 1 287 ? 1.933 -3.084 26.875 1 88.62 287 ALA A C 1
ATOM 2270 O O . ALA A 1 287 ? 1.673 -3.631 27.953 1 88.62 287 ALA A O 1
ATOM 2271 N N . SER A 1 288 ? 2.873 -2.336 26.719 1 86.5 288 SER A N 1
ATOM 2272 C CA . SER A 1 288 ? 3.797 -2.074 27.828 1 86.5 288 SER A CA 1
ATOM 2273 C C . SER A 1 288 ? 3.158 -1.183 28.875 1 86.5 288 SER A C 1
ATOM 2275 O O . SER A 1 288 ? 3.57 -1.195 30.047 1 86.5 288 SER A O 1
ATOM 2277 N N . GLU A 1 289 ? 2.271 -0.393 28.531 1 77.56 289 GLU A N 1
ATOM 2278 C CA . GLU A 1 289 ? 1.56 0.476 29.453 1 77.56 289 GLU A CA 1
ATOM 2279 C C . GLU A 1 289 ? 0.625 -0.327 30.359 1 77.56 289 GLU A C 1
ATOM 2281 O O . GLU A 1 289 ? 0.449 0.002 31.531 1 77.56 289 GLU A O 1
ATOM 2286 N N . LYS A 1 290 ? 0.057 -1.396 29.844 1 71.56 290 LYS A N 1
ATOM 2287 C CA . LYS A 1 290 ? -0.885 -2.213 30.594 1 71.56 290 LYS A CA 1
ATOM 2288 C C . LYS A 1 290 ? -0.157 -3.09 31.609 1 71.56 290 LYS A C 1
ATOM 2290 O O . LYS A 1 290 ? -0.739 -3.492 32.625 1 71.56 290 LYS A O 1
ATOM 2295 N N . MET A 1 291 ? 1.074 -3.318 31.375 1 61.34 291 MET A N 1
ATOM 2296 C CA . MET A 1 291 ? 1.855 -4.133 32.312 1 61.34 291 MET A CA 1
ATOM 2297 C C . MET A 1 291 ? 2.359 -3.291 33.469 1 61.34 291 MET A C 1
ATOM 2299 O O . MET A 1 291 ? 2.838 -3.834 34.469 1 61.34 291 MET A O 1
ATOM 2303 N N . ILE A 1 292 ? 2.137 -2.014 33.406 1 51.25 292 ILE A N 1
ATOM 2304 C CA . ILE A 1 292 ? 2.486 -1.161 34.531 1 51.25 292 ILE A CA 1
ATOM 2305 C C . ILE A 1 292 ? 1.233 -0.841 35.344 1 51.25 292 ILE A C 1
ATOM 2307 O O . ILE A 1 292 ? 0.174 -0.559 34.781 1 51.25 292 ILE A O 1
ATOM 2311 N N . MET B 1 1 ? -54.344 1.641 1.312 1 23.44 1 MET B N 1
ATOM 2312 C CA . MET B 1 1 ? -53.75 0.802 0.276 1 23.44 1 MET B CA 1
ATOM 2313 C C . MET B 1 1 ? -52.5 1.467 -0.316 1 23.44 1 MET B C 1
ATOM 2315 O O . MET B 1 1 ? -52.594 2.34 -1.178 1 23.44 1 MET B O 1
ATOM 2319 N N . PHE B 1 2 ? -51.438 1.871 0.48 1 22.55 2 PHE B N 1
ATOM 2320 C CA . PHE B 1 2 ? -50.344 2.777 0.234 1 22.55 2 PHE B CA 1
ATOM 2321 C C . PHE B 1 2 ? -49.281 2.113 -0.649 1 22.55 2 PHE B C 1
ATOM 2323 O O . PHE B 1 2 ? -48.688 1.098 -0.271 1 22.55 2 PHE B O 1
ATOM 2330 N N . LYS B 1 3 ? -49.438 2.225 -2.062 1 20.52 3 LYS B N 1
ATOM 2331 C CA . LYS B 1 3 ? -48.594 1.653 -3.109 1 20.52 3 LYS B CA 1
ATOM 2332 C C . LYS B 1 3 ? -47.188 2.199 -3.029 1 20.52 3 LYS B C 1
ATOM 2334 O O . LYS B 1 3 ? -46.969 3.406 -3.148 1 20.52 3 LYS B O 1
ATOM 2339 N N . VAL B 1 4 ? -46.281 1.556 -2.301 1 23.94 4 VAL B N 1
ATOM 2340 C CA . VAL B 1 4 ? -44.844 1.817 -2.148 1 23.94 4 VAL B CA 1
ATOM 2341 C C . VAL B 1 4 ? -44.156 1.791 -3.516 1 23.94 4 VAL B C 1
ATOM 2343 O O . VAL B 1 4 ? -44.281 0.801 -4.246 1 23.94 4 VAL B O 1
ATOM 2346 N N . PHE B 1 5 ? -43.969 2.947 -4.227 1 23.62 5 PHE B N 1
ATOM 2347 C CA . PHE B 1 5 ? -43.375 3.133 -5.543 1 23.62 5 PHE B CA 1
ATOM 2348 C C . PHE B 1 5 ? -41.969 2.545 -5.586 1 23.62 5 PHE B C 1
ATOM 2350 O O . PHE B 1 5 ? -41.125 2.867 -4.742 1 23.62 5 PHE B O 1
ATOM 2357 N N . LYS B 1 6 ? -41.781 1.385 -6.215 1 25.84 6 LYS B N 1
ATOM 2358 C CA . LYS B 1 6 ? -40.656 0.522 -6.57 1 25.84 6 LYS B CA 1
ATOM 2359 C C . LYS B 1 6 ? -39.594 1.289 -7.367 1 25.84 6 LYS B C 1
ATOM 2361 O O . LYS B 1 6 ? -39.688 1.414 -8.594 1 25.84 6 LYS B O 1
ATOM 2366 N N . SER B 1 7 ? -39.125 2.52 -6.926 1 26.16 7 SER B N 1
ATOM 2367 C CA . SER B 1 7 ? -38.125 3.186 -7.77 1 26.16 7 SER B CA 1
ATOM 2368 C C . SER B 1 7 ? -36.844 2.381 -7.852 1 26.16 7 SER B C 1
ATOM 2370 O O . SER B 1 7 ? -36 2.463 -6.957 1 26.16 7 SER B O 1
ATOM 2372 N N . GLN B 1 8 ? -36.844 1.092 -8.078 1 26.62 8 GLN B N 1
ATOM 2373 C CA . GLN B 1 8 ? -35.719 0.145 -8.125 1 26.62 8 GLN B CA 1
ATOM 2374 C C . GLN B 1 8 ? -34.719 0.526 -9.211 1 26.62 8 GLN B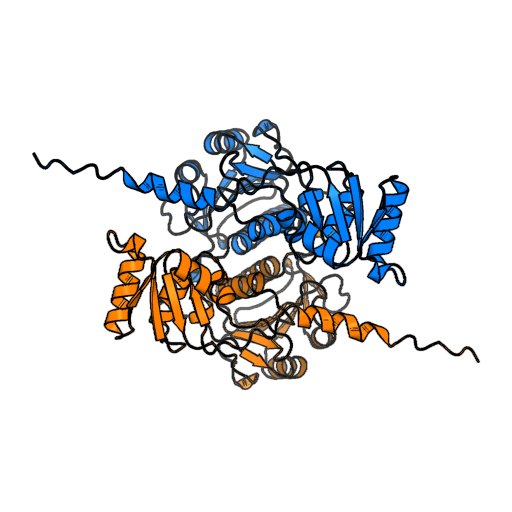 C 1
ATOM 2376 O O . GLN B 1 8 ? -33.625 -0.018 -9.258 1 26.62 8 GLN B O 1
ATOM 2381 N N . ASN B 1 9 ? -35.125 1.238 -10.297 1 26.44 9 ASN B N 1
ATOM 2382 C CA . ASN B 1 9 ? -34.469 0.844 -11.547 1 26.44 9 ASN B CA 1
ATOM 2383 C C . ASN B 1 9 ? -33.031 1.35 -11.633 1 26.44 9 ASN B C 1
ATOM 2385 O O . ASN B 1 9 ? -32.219 0.789 -12.359 1 26.44 9 ASN B O 1
ATOM 2389 N N . ASN B 1 10 ? -32.688 2.619 -11.211 1 28.41 10 ASN B N 1
ATOM 2390 C CA . ASN B 1 10 ? -31.656 3.273 -11.992 1 28.41 10 ASN B CA 1
ATOM 2391 C C . ASN B 1 10 ? -30.266 2.906 -11.484 1 28.41 10 ASN B C 1
ATOM 2393 O O . ASN B 1 10 ? -29.281 3.588 -11.789 1 28.41 10 ASN B O 1
ATOM 2397 N N . PHE B 1 11 ? -30.188 2.045 -10.484 1 30.95 11 PHE B N 1
ATOM 2398 C CA . PHE B 1 11 ? -28.844 1.805 -9.984 1 30.95 11 PHE B CA 1
ATOM 2399 C C . PHE B 1 11 ? -28.016 1.034 -11 1 30.95 11 PHE B C 1
ATOM 2401 O O . PHE B 1 11 ? -26.812 0.795 -10.789 1 30.95 11 PHE B O 1
ATOM 2408 N N . ASN B 1 12 ? -28.672 0.479 -12.023 1 31.31 12 ASN B N 1
ATOM 2409 C CA . ASN B 1 12 ? -27.969 -0.424 -12.922 1 31.31 12 ASN B CA 1
ATOM 2410 C C . ASN B 1 12 ? -26.938 0.323 -13.773 1 31.31 12 ASN B C 1
ATOM 2412 O O . ASN B 1 12 ? -26.016 -0.287 -14.328 1 31.31 12 ASN B O 1
ATOM 2416 N N . SER B 1 13 ? -27.188 1.629 -14.008 1 33.97 13 SER B N 1
ATOM 2417 C CA . SER B 1 13 ? -26.406 2.236 -15.078 1 33.97 13 SER B CA 1
ATOM 2418 C C . SER B 1 13 ? -25 2.574 -14.609 1 33.97 13 SER B C 1
ATOM 2420 O O . SER B 1 13 ? -24.078 2.641 -15.422 1 33.97 13 SER B O 1
ATOM 2422 N N . LEU B 1 14 ? -24.828 2.826 -13.305 1 32.72 14 LEU B N 1
ATOM 2423 C CA . LEU B 1 14 ? -23.547 3.379 -12.906 1 32.72 14 LEU B CA 1
ATOM 2424 C C . LEU B 1 14 ? -22.453 2.309 -12.945 1 32.72 14 LEU B C 1
ATOM 2426 O O . LEU B 1 14 ? -21.297 2.609 -13.227 1 32.72 14 LEU B O 1
ATOM 2430 N N . SER B 1 15 ? -22.859 1.06 -12.719 1 35.03 15 SER B N 1
ATOM 2431 C CA . SER B 1 15 ? -21.859 -0.002 -12.773 1 35.03 15 SER B CA 1
ATOM 2432 C C . SER B 1 15 ? -21.328 -0.196 -14.188 1 35.03 15 SER B C 1
ATOM 2434 O O . SER B 1 15 ? -20.156 -0.542 -14.375 1 35.03 15 SER B O 1
ATOM 2436 N N . SER B 1 16 ? -22.203 0.168 -15.18 1 35.12 16 SER B N 1
ATOM 2437 C CA . SER B 1 16 ? -21.828 -0.106 -16.562 1 35.12 16 SER B CA 1
ATOM 2438 C C . SER B 1 16 ? -20.734 0.845 -17.031 1 35.12 16 SER B C 1
ATOM 2440 O O . SER B 1 16 ? -19.828 0.446 -17.781 1 35.12 16 SER B O 1
ATOM 2442 N N . SER B 1 17 ? -20.797 2.125 -16.547 1 33.19 17 SER B N 1
ATOM 2443 C CA . SER B 1 17 ? -19.875 3.104 -17.109 1 33.19 17 SER B CA 1
ATOM 2444 C C . SER B 1 17 ? -18.469 2.926 -16.562 1 33.19 17 SER B C 1
ATOM 2446 O O . SER B 1 17 ? -17.484 3.197 -17.25 1 33.19 17 SER B O 1
ATOM 2448 N N . LEU B 1 18 ? -18.328 2.547 -15.344 1 32.31 18 LEU B N 1
ATOM 2449 C CA . LEU B 1 18 ? -16.969 2.32 -14.836 1 32.31 18 LEU B CA 1
ATOM 2450 C C . LEU B 1 18 ? -16.328 1.118 -15.523 1 32.31 18 LEU B C 1
ATOM 2452 O O . LEU B 1 18 ? -15.125 1.106 -15.766 1 32.31 18 LEU B O 1
ATOM 2456 N N . MET B 1 19 ? -17.156 0.179 -15.977 1 32.38 19 MET B N 1
ATOM 2457 C CA . MET B 1 19 ? -16.656 -0.92 -16.797 1 32.38 19 MET B CA 1
ATOM 2458 C C . MET B 1 19 ? -16.172 -0.411 -18.156 1 32.38 19 MET B C 1
ATOM 2460 O O . MET B 1 19 ? -15.359 -1.062 -18.812 1 32.38 19 MET B O 1
ATOM 2464 N N . SER B 1 20 ? -16.844 0.658 -18.625 1 34.34 20 SER B N 1
ATOM 2465 C CA . SER B 1 20 ? -16.516 1.115 -19.969 1 34.34 20 SER B CA 1
ATOM 2466 C C . SER B 1 20 ? -15.133 1.778 -20 1 34.34 20 SER B C 1
ATOM 2468 O O . SER B 1 20 ? -14.516 1.888 -21.062 1 34.34 20 SER B O 1
ATOM 2470 N N . LEU B 1 21 ? -14.797 2.463 -18.938 1 32.5 21 LEU B N 1
ATOM 2471 C CA . LEU B 1 21 ? -13.484 3.09 -19.078 1 32.5 21 LEU B CA 1
ATOM 2472 C C . LEU B 1 21 ? -12.383 2.041 -19.094 1 32.5 21 LEU B C 1
ATOM 2474 O O . LEU B 1 21 ? -11.203 2.377 -19.25 1 32.5 21 LEU B O 1
ATOM 2478 N N . PHE B 1 22 ? -12.578 0.915 -18.453 1 34.75 22 PHE B N 1
ATOM 2479 C CA . PHE B 1 22 ? -11.656 -0.132 -18.859 1 34.75 22 PHE B CA 1
ATOM 2480 C C . PHE B 1 22 ? -11.938 -0.562 -20.297 1 34.75 22 PHE B C 1
ATOM 2482 O O . PHE B 1 22 ? -12.977 -1.168 -20.578 1 34.75 22 PHE B O 1
ATOM 2489 N N . SER B 1 23 ? -11.75 0.298 -21.281 1 34.16 23 SER B N 1
ATOM 2490 C CA . SER B 1 23 ? -11.688 -0.162 -22.672 1 34.16 23 SER B CA 1
ATOM 2491 C C . SER B 1 23 ? -11.43 -1.663 -22.734 1 34.16 23 SER B C 1
ATOM 2493 O O . SER B 1 23 ? -10.781 -2.23 -21.859 1 34.16 23 SER B O 1
ATOM 2495 N N . THR B 1 24 ? -12.391 -2.379 -23.234 1 36.41 24 THR B N 1
ATOM 2496 C CA . THR B 1 24 ? -11.969 -3.662 -23.781 1 36.41 24 THR B CA 1
ATOM 2497 C C . THR B 1 24 ? -10.523 -3.6 -24.266 1 36.41 24 THR B C 1
ATOM 2499 O O . THR B 1 24 ? -10.234 -3.051 -25.328 1 36.41 24 THR B O 1
ATOM 2502 N N . GLN B 1 25 ? -9.672 -3.115 -23.516 1 38.28 25 GLN B N 1
ATOM 2503 C CA . GLN B 1 25 ? -8.32 -3.361 -24 1 38.28 25 GLN B CA 1
ATOM 2504 C C . GLN B 1 25 ? -8.281 -4.598 -24.906 1 38.28 25 GLN B C 1
ATOM 2506 O O . GLN B 1 25 ? -8.617 -5.699 -24.469 1 38.28 25 GLN B O 1
ATOM 2511 N N . LYS B 1 26 ? -8.523 -4.465 -26 1 42.28 26 LYS B N 1
ATOM 2512 C CA . LYS B 1 26 ? -8.273 -5.531 -26.969 1 42.28 26 LYS B CA 1
ATOM 2513 C C . LYS B 1 26 ? -7.184 -6.477 -26.484 1 42.28 26 LYS B C 1
ATOM 2515 O O . LYS B 1 26 ? -6.074 -6.039 -26.172 1 42.28 26 LYS B O 1
ATOM 2520 N N . SER B 1 27 ? -7.625 -7.516 -25.688 1 53.62 27 SER B N 1
ATOM 2521 C CA . SER B 1 27 ? -6.672 -8.555 -25.312 1 53.62 27 SER B CA 1
ATOM 2522 C C . SER B 1 27 ? -5.547 -8.672 -26.328 1 53.62 27 SER B C 1
ATOM 2524 O O . SER B 1 27 ? -5.781 -9.055 -27.484 1 53.62 27 SER B O 1
ATOM 2526 N N . SER B 1 28 ? -4.617 -7.719 -26.219 1 65.19 28 SER B N 1
ATOM 2527 C CA . SER B 1 28 ? -3.443 -7.902 -27.062 1 65.19 28 SER B CA 1
ATOM 2528 C C . SER B 1 28 ? -2.898 -9.32 -26.953 1 65.19 28 SER B C 1
ATOM 2530 O O . SER B 1 28 ? -3.086 -9.984 -25.922 1 65.19 28 SER B O 1
ATOM 2532 N N . LYS B 1 29 ? -2.613 -9.781 -28.016 1 86.38 29 LYS B N 1
ATOM 2533 C CA . LYS B 1 29 ? -2.018 -11.102 -28.125 1 86.38 29 LYS B CA 1
ATOM 2534 C C . LYS B 1 29 ? -0.837 -11.266 -27.172 1 86.38 29 LYS B C 1
ATOM 2536 O O . LYS B 1 29 ? -0.604 -12.352 -26.641 1 86.38 29 LYS B O 1
ATOM 2541 N N . PHE B 1 30 ? -0.233 -10.055 -26.75 1 96.5 30 PHE B N 1
ATOM 2542 C CA . PHE B 1 30 ? 0.958 -10.156 -25.922 1 96.5 30 PHE B CA 1
ATOM 2543 C C . PHE B 1 30 ? 0.931 -9.109 -24.812 1 96.5 30 PHE B C 1
ATOM 2545 O O . PHE B 1 30 ? 0.288 -8.07 -24.953 1 96.5 30 PHE B O 1
ATOM 2552 N N . ASP B 1 31 ? 1.537 -9.477 -23.703 1 97.5 31 ASP B N 1
ATOM 2553 C CA . ASP B 1 31 ? 1.86 -8.539 -22.641 1 97.5 31 ASP B CA 1
ATOM 2554 C C . ASP B 1 31 ? 3.27 -7.977 -22.812 1 97.5 31 ASP B C 1
ATOM 2556 O O . ASP B 1 31 ? 4.188 -8.695 -23.203 1 97.5 31 ASP B O 1
ATOM 2560 N N . PHE B 1 32 ? 3.412 -6.738 -22.484 1 98.44 32 PHE B N 1
ATOM 2561 C CA . PHE B 1 32 ? 4.727 -6.105 -22.438 1 98.44 32 PHE B CA 1
ATOM 2562 C C . PHE B 1 32 ? 5.141 -5.812 -21 1 98.44 32 PHE B C 1
ATOM 2564 O O . PHE B 1 32 ? 4.832 -4.746 -20.469 1 98.44 32 PHE B O 1
ATOM 2571 N N . VAL B 1 33 ? 5.824 -6.773 -20.438 1 98.44 33 VAL B N 1
ATOM 2572 C CA . VAL B 1 33 ? 6.277 -6.688 -19.047 1 98.44 33 VAL B CA 1
ATOM 2573 C C . VAL B 1 33 ? 7.5 -5.773 -18.969 1 98.44 33 VAL B C 1
ATOM 2575 O O . VAL B 1 33 ? 8.43 -5.887 -19.766 1 98.44 33 VAL B O 1
ATOM 2578 N N . TYR B 1 34 ? 7.492 -4.883 -18 1 98.56 34 TYR B N 1
ATOM 2579 C CA . TYR B 1 34 ? 8.539 -3.869 -17.953 1 98.56 34 TYR B CA 1
ATOM 2580 C C . TYR B 1 34 ? 9.156 -3.791 -16.547 1 98.56 34 TYR B C 1
ATOM 2582 O O . TYR B 1 34 ? 8.531 -4.199 -15.57 1 98.56 34 TYR B O 1
ATOM 2590 N N . GLY B 1 35 ? 10.367 -3.275 -16.516 1 97.44 35 GLY B N 1
ATOM 2591 C CA . GLY B 1 35 ? 11.094 -3.119 -15.266 1 97.44 35 GLY B CA 1
ATOM 2592 C C . GLY B 1 35 ? 12.141 -4.199 -15.047 1 97.44 35 GLY B C 1
ATOM 2593 O O . GLY B 1 35 ? 11.945 -5.348 -15.445 1 97.44 35 GLY B O 1
ATOM 2594 N N . LEU B 1 36 ? 13.148 -3.898 -14.352 1 96.94 36 LEU B N 1
ATOM 2595 C CA . LEU B 1 36 ? 14.281 -4.793 -14.164 1 96.94 36 LEU B CA 1
ATOM 2596 C C . LEU B 1 36 ? 13.867 -6.043 -13.398 1 96.94 36 LEU B C 1
ATOM 2598 O O . LEU B 1 36 ? 14.109 -7.164 -13.852 1 96.94 36 LEU B O 1
ATOM 2602 N N . ASN B 1 37 ? 13.156 -5.922 -12.289 1 96.62 37 ASN B N 1
ATOM 2603 C CA . ASN B 1 37 ? 12.836 -7.059 -11.43 1 96.62 37 ASN B CA 1
ATOM 2604 C C . ASN B 1 37 ? 11.805 -7.98 -12.078 1 96.62 37 ASN B C 1
ATOM 2606 O O . ASN B 1 37 ? 12.023 -9.188 -12.195 1 96.62 37 ASN B O 1
ATOM 2610 N N . PRO B 1 38 ? 10.719 -7.398 -12.539 1 97.94 38 PRO B N 1
ATOM 2611 C CA . PRO B 1 38 ? 9.734 -8.273 -13.188 1 97.94 38 PRO B CA 1
ATOM 2612 C C . PRO B 1 38 ? 10.312 -9.023 -14.383 1 97.94 38 PRO B C 1
ATOM 2614 O O . PRO B 1 38 ? 10.039 -10.219 -14.555 1 97.94 38 PRO B O 1
ATOM 2617 N N . THR B 1 39 ? 11.141 -8.359 -15.148 1 98.12 39 THR B N 1
ATOM 2618 C CA . THR B 1 39 ? 11.727 -8.977 -16.344 1 98.12 39 THR B CA 1
ATOM 2619 C C . THR B 1 39 ? 12.68 -10.102 -15.945 1 98.12 39 THR B C 1
ATOM 2621 O O . THR B 1 39 ? 12.602 -11.211 -16.484 1 98.12 39 THR B O 1
ATOM 2624 N N . MET B 1 40 ? 13.508 -9.828 -15.016 1 97.75 40 MET B N 1
ATOM 2625 C CA . MET B 1 40 ? 14.469 -10.82 -14.555 1 97.75 40 MET B CA 1
ATOM 2626 C C . MET B 1 40 ? 13.75 -12.055 -13.992 1 97.75 40 MET B C 1
ATOM 2628 O O . MET B 1 40 ? 14.109 -13.188 -14.32 1 97.75 40 MET B O 1
ATOM 2632 N N . ILE B 1 41 ? 12.797 -11.82 -13.211 1 98.06 41 ILE B N 1
ATOM 2633 C CA . ILE B 1 41 ? 12.086 -12.914 -12.562 1 98.06 41 ILE B CA 1
ATOM 2634 C C . ILE B 1 41 ? 11.312 -13.719 -13.609 1 98.06 41 ILE B C 1
ATOM 2636 O O . ILE B 1 41 ? 11.32 -14.953 -13.586 1 98.06 41 ILE B O 1
ATOM 2640 N N . ALA B 1 42 ? 10.68 -13.047 -14.5 1 98.19 42 ALA B N 1
ATOM 2641 C CA . ALA B 1 42 ? 9.93 -13.727 -15.562 1 98.19 42 ALA B CA 1
ATOM 2642 C C . ALA B 1 42 ? 10.844 -14.633 -16.375 1 98.19 42 ALA B C 1
ATOM 2644 O O . ALA B 1 42 ? 10.469 -15.766 -16.703 1 98.19 42 ALA B O 1
ATOM 2645 N N . LEU B 1 43 ? 11.984 -14.18 -16.688 1 97.88 43 LEU B N 1
ATOM 2646 C CA . LEU B 1 43 ? 12.938 -14.93 -17.5 1 97.88 43 LEU B CA 1
ATOM 2647 C C . LEU B 1 43 ? 13.352 -16.219 -16.812 1 97.88 43 LEU B C 1
ATOM 2649 O O . LEU B 1 43 ? 13.625 -17.219 -17.469 1 97.88 43 LEU B O 1
ATOM 2653 N N . HIS B 1 44 ? 13.32 -16.172 -15.5 1 97.06 44 HIS B N 1
ATOM 2654 C CA . HIS B 1 44 ? 13.852 -17.312 -14.75 1 97.06 44 HIS B CA 1
ATOM 2655 C C . HIS B 1 44 ? 12.734 -18.234 -14.266 1 97.06 44 HIS B C 1
ATOM 2657 O O . HIS B 1 44 ? 12.969 -19.406 -13.969 1 97.06 44 HIS B O 1
ATOM 2663 N N . SER B 1 45 ? 11.531 -17.75 -14.094 1 94.81 45 SER B N 1
ATOM 2664 C CA . SER B 1 45 ? 10.438 -18.516 -13.477 1 94.81 45 SER B CA 1
ATOM 2665 C C . SER B 1 45 ? 9.758 -19.422 -14.492 1 94.81 45 SER B C 1
ATOM 2667 O O . SER B 1 45 ? 9.125 -20.406 -14.125 1 94.81 45 SER B O 1
ATOM 2669 N N . ASN B 1 46 ? 9.758 -19.125 -15.828 1 91.44 46 ASN B N 1
ATOM 2670 C CA . ASN B 1 46 ? 9.18 -19.906 -16.922 1 91.44 46 ASN B CA 1
ATOM 2671 C C . ASN B 1 46 ? 7.672 -20.078 -16.734 1 91.44 46 ASN B C 1
ATOM 2673 O O . ASN B 1 46 ? 7.129 -21.156 -17 1 91.44 46 ASN B O 1
ATOM 2677 N N . LYS B 1 47 ? 6.992 -19.141 -16.172 1 95.12 47 LYS B N 1
ATOM 2678 C CA . LYS B 1 47 ? 5.551 -19.188 -15.938 1 95.12 47 LYS B CA 1
ATOM 2679 C C . LYS B 1 47 ? 4.777 -18.859 -17.203 1 95.12 47 LYS B C 1
ATOM 2681 O O . LYS B 1 47 ? 3.588 -19.156 -17.312 1 95.12 47 LYS B O 1
ATOM 2686 N N . ARG B 1 48 ? 5.406 -18.188 -18.109 1 95.94 48 ARG B N 1
ATOM 2687 C CA . ARG B 1 48 ? 4.812 -17.828 -19.406 1 95.94 48 ARG B CA 1
ATOM 2688 C C . ARG B 1 48 ? 5.867 -17.812 -20.5 1 95.94 48 ARG B C 1
ATOM 2690 O O . ARG B 1 48 ? 7.059 -17.688 -20.234 1 95.94 48 ARG B O 1
ATOM 2697 N N . ASN B 1 49 ? 5.344 -17.953 -21.672 1 96.75 49 ASN B N 1
ATOM 2698 C CA . ASN B 1 49 ? 6.238 -17.922 -22.828 1 96.75 49 ASN B CA 1
ATOM 2699 C C . ASN B 1 49 ? 6.711 -16.516 -23.141 1 96.75 49 ASN B C 1
ATOM 2701 O O . ASN B 1 49 ? 5.898 -15.594 -23.281 1 96.75 49 ASN B O 1
ATOM 2705 N N . ILE B 1 50 ? 8.008 -16.359 -23.234 1 98.25 50 ILE B N 1
ATOM 2706 C CA . ILE B 1 50 ? 8.602 -15.07 -23.562 1 98.25 50 ILE B CA 1
ATOM 2707 C C . ILE B 1 50 ? 9.016 -15.055 -25.031 1 98.25 50 ILE B C 1
ATOM 2709 O O . ILE B 1 50 ? 9.75 -15.938 -25.484 1 98.25 50 ILE B O 1
ATOM 2713 N N . VAL B 1 51 ? 8.586 -14.062 -25.75 1 98.19 51 VAL B N 1
ATOM 2714 C CA . VAL B 1 51 ? 8.805 -13.969 -27.188 1 98.19 51 VAL B CA 1
ATOM 2715 C C . VAL B 1 51 ? 10.125 -13.242 -27.469 1 98.19 51 VAL B C 1
ATOM 2717 O O . VAL B 1 51 ? 10.898 -13.656 -28.328 1 98.19 51 VAL B O 1
ATOM 2720 N N . GLU B 1 52 ? 10.336 -12.18 -26.797 1 98.62 52 GLU B N 1
ATOM 2721 C CA . GLU B 1 52 ? 11.562 -11.406 -26.984 1 98.62 52 GLU B CA 1
ATOM 2722 C C . GLU B 1 52 ? 11.812 -10.461 -25.812 1 98.62 52 GLU B C 1
ATOM 2724 O O . GLU B 1 52 ? 10.891 -10.172 -25.031 1 98.62 52 GLU B O 1
ATOM 2729 N N . VAL B 1 53 ? 13.07 -10.078 -25.734 1 98.69 53 VAL B N 1
ATOM 2730 C CA . VAL B 1 53 ? 13.508 -9.055 -24.797 1 98.69 53 VAL B CA 1
ATOM 2731 C C . VAL B 1 53 ? 13.859 -7.777 -25.547 1 98.69 53 VAL B C 1
ATOM 2733 O O . VAL B 1 53 ? 14.586 -7.816 -26.547 1 98.69 53 VAL B O 1
ATOM 2736 N N . ILE B 1 54 ? 13.336 -6.645 -25.141 1 98.81 54 ILE B N 1
ATOM 2737 C CA . ILE B 1 54 ? 13.523 -5.359 -25.797 1 98.81 54 ILE B CA 1
ATOM 2738 C C . ILE B 1 54 ? 14.258 -4.398 -24.859 1 98.81 54 ILE B C 1
ATOM 2740 O O . ILE B 1 54 ? 13.805 -4.141 -23.75 1 98.81 54 ILE B O 1
ATOM 2744 N N . ILE B 1 55 ? 15.383 -3.834 -25.344 1 98.56 55 ILE B N 1
ATOM 2745 C CA . ILE B 1 55 ? 16.266 -3.045 -24.484 1 98.56 55 ILE B CA 1
ATOM 2746 C C . ILE B 1 55 ? 16.484 -1.665 -25.094 1 98.56 55 ILE B C 1
ATOM 2748 O O . ILE B 1 55 ? 16.547 -1.528 -26.328 1 98.56 55 ILE B O 1
ATOM 2752 N N . ASN B 1 56 ? 16.531 -0.681 -24.25 1 98 56 ASN B N 1
ATOM 2753 C CA . ASN B 1 56 ? 16.906 0.659 -24.688 1 98 56 ASN B CA 1
ATOM 2754 C C . ASN B 1 56 ? 18.297 0.674 -25.312 1 98 56 ASN B C 1
ATOM 2756 O O . ASN B 1 56 ? 19.281 0.312 -24.656 1 98 56 ASN B O 1
ATOM 2760 N N . GLN B 1 57 ? 18.406 1.17 -26.438 1 97.12 57 GLN B N 1
ATOM 2761 C CA . GLN B 1 57 ? 19.672 1.148 -27.172 1 97.12 57 GLN B CA 1
ATOM 2762 C C . GLN B 1 57 ? 20.719 2.041 -26.516 1 97.12 57 GLN B C 1
ATOM 2764 O O . GLN B 1 57 ? 21.922 1.798 -26.625 1 97.12 57 GLN B O 1
ATOM 2769 N N . HIS B 1 58 ? 20.266 3.021 -25.797 1 95.75 58 HIS B N 1
ATOM 2770 C CA . HIS B 1 58 ? 21.172 3.98 -25.172 1 95.75 58 HIS B CA 1
ATOM 2771 C C . HIS B 1 58 ? 22.094 3.297 -24.156 1 95.75 58 HIS B C 1
ATOM 2773 O O . HIS B 1 58 ? 23.156 3.822 -23.828 1 95.75 58 HIS B O 1
ATOM 2779 N N . VAL B 1 59 ? 21.703 2.129 -23.656 1 95.5 59 VAL B N 1
ATOM 2780 C CA . VAL B 1 59 ? 22.516 1.478 -22.625 1 95.5 59 VAL B CA 1
ATOM 2781 C C . VAL B 1 59 ? 23.438 0.443 -23.266 1 95.5 59 VAL B C 1
ATOM 2783 O O . VAL B 1 59 ? 24.219 -0.214 -22.578 1 95.5 59 VAL B O 1
ATOM 2786 N N . GLN B 1 60 ? 23.359 0.276 -24.5 1 93.81 60 GLN B N 1
ATOM 2787 C CA . GLN B 1 60 ? 24.094 -0.773 -25.203 1 93.81 60 GLN B CA 1
ATOM 2788 C C . GLN B 1 60 ? 25.594 -0.594 -25.062 1 93.81 60 GLN B C 1
ATOM 2790 O O . GLN B 1 60 ? 26.344 -1.574 -24.953 1 93.81 60 GLN B O 1
ATOM 2795 N N . SER B 1 61 ? 26.047 0.674 -25.125 1 93.56 61 SER B N 1
ATOM 2796 C CA . SER B 1 61 ? 27.484 0.958 -25.062 1 93.56 61 SER B CA 1
ATOM 2797 C C . SER B 1 61 ? 28.031 0.717 -23.656 1 93.56 61 SER B C 1
ATOM 2799 O O . SER B 1 61 ? 29.219 0.415 -23.5 1 93.56 61 SER B O 1
ATOM 2801 N N . HIS B 1 62 ? 27.25 0.9 -22.656 1 94.12 62 HIS B N 1
ATOM 2802 C CA . HIS B 1 62 ? 27.578 0.643 -21.25 1 94.12 62 HIS B CA 1
ATOM 2803 C C . HIS B 1 62 ? 26.438 -0.07 -20.531 1 94.12 62 HIS B C 1
ATOM 2805 O O . HIS B 1 62 ? 25.609 0.573 -19.891 1 94.12 62 HIS B O 1
ATOM 2811 N N . LEU B 1 63 ? 26.562 -1.332 -20.656 1 93.25 63 LEU B N 1
ATOM 2812 C CA . LEU B 1 63 ? 25.469 -2.131 -20.125 1 93.25 63 LEU B CA 1
ATOM 2813 C C . LEU B 1 63 ? 25.531 -2.182 -18.594 1 93.25 63 LEU B C 1
ATOM 2815 O O . LEU B 1 63 ? 26.484 -2.707 -18.031 1 93.25 63 LEU B O 1
ATOM 2819 N N . PRO B 1 64 ? 24.531 -1.692 -18.016 1 95.06 64 PRO B N 1
ATOM 2820 C CA . PRO B 1 64 ? 24.469 -1.922 -16.578 1 95.06 64 PRO B CA 1
ATOM 2821 C C . PRO B 1 64 ? 24.422 -3.406 -16.219 1 95.06 64 PRO B C 1
ATOM 2823 O O . PRO B 1 64 ? 23.875 -4.211 -16.969 1 95.06 64 PRO B O 1
ATOM 2826 N N . PRO B 1 65 ? 24.906 -3.754 -15.094 1 95.62 65 PRO B N 1
ATOM 2827 C CA . PRO B 1 65 ? 25.031 -5.164 -14.719 1 95.62 65 PRO B CA 1
ATOM 2828 C C . PRO B 1 65 ? 23.688 -5.902 -14.758 1 95.62 65 PRO B C 1
ATOM 2830 O O . PRO B 1 65 ? 23.625 -7.035 -15.242 1 95.62 65 PRO B O 1
ATOM 2833 N N . LYS B 1 66 ? 22.672 -5.324 -14.281 1 95.75 66 LYS B N 1
ATOM 2834 C CA . LYS B 1 66 ? 21.375 -5.984 -14.25 1 95.75 66 LYS B CA 1
ATOM 2835 C C . LYS B 1 66 ? 20.859 -6.246 -15.664 1 95.75 66 LYS B C 1
ATOM 2837 O O . LYS B 1 66 ? 20.234 -7.285 -15.914 1 95.75 66 LYS B O 1
ATOM 2842 N N . ILE B 1 67 ? 21.094 -5.359 -16.516 1 97.69 67 ILE B N 1
ATOM 2843 C CA . ILE B 1 67 ? 20.672 -5.512 -17.891 1 97.69 67 ILE B CA 1
ATOM 2844 C C . ILE B 1 67 ? 21.516 -6.57 -18.594 1 97.69 67 ILE B C 1
ATOM 2846 O O . ILE B 1 67 ? 21 -7.391 -19.359 1 97.69 67 ILE B O 1
ATOM 2850 N N . SER B 1 68 ? 22.781 -6.516 -18.328 1 97.69 68 SER B N 1
ATOM 2851 C CA . SER B 1 68 ? 23.672 -7.543 -18.859 1 97.69 68 SER B CA 1
ATOM 2852 C C . SER B 1 68 ? 23.219 -8.938 -18.453 1 97.69 68 SER B C 1
ATOM 2854 O O . SER B 1 68 ? 23.219 -9.859 -19.266 1 97.69 68 SER B O 1
ATOM 2856 N N . ASN B 1 69 ? 22.859 -9.062 -17.203 1 97.19 69 ASN B N 1
ATOM 2857 C CA . ASN B 1 69 ? 22.359 -10.336 -16.703 1 97.19 69 ASN B CA 1
ATOM 2858 C C . ASN B 1 69 ? 21.109 -10.773 -17.453 1 97.19 69 ASN B C 1
ATOM 2860 O O . ASN B 1 69 ? 20.953 -11.961 -17.766 1 97.19 69 ASN B O 1
ATOM 2864 N N . ILE B 1 70 ? 20.281 -9.875 -17.734 1 98.06 70 ILE B N 1
ATOM 2865 C CA . ILE B 1 70 ? 19.047 -10.141 -18.469 1 98.06 70 ILE B CA 1
ATOM 2866 C C . ILE B 1 70 ? 19.375 -10.625 -19.875 1 98.06 70 ILE B C 1
ATOM 2868 O O . ILE B 1 70 ? 18.828 -11.633 -20.328 1 98.06 70 ILE B O 1
ATOM 2872 N N . ILE B 1 71 ? 20.25 -9.945 -20.484 1 98.12 71 ILE B N 1
ATOM 2873 C CA . ILE B 1 71 ? 20.641 -10.297 -21.844 1 98.12 71 ILE B CA 1
ATOM 2874 C C . ILE B 1 71 ? 21.281 -11.688 -21.859 1 98.12 71 ILE B C 1
ATOM 2876 O O . ILE B 1 71 ? 20.938 -12.523 -22.703 1 98.12 71 ILE B O 1
ATOM 2880 N N . ASN B 1 72 ? 22.141 -11.93 -20.938 1 98 72 ASN B N 1
ATOM 2881 C CA . ASN B 1 72 ? 22.797 -13.227 -20.859 1 98 72 ASN B CA 1
ATOM 2882 C C . ASN B 1 72 ? 21.797 -14.359 -20.656 1 98 72 ASN B C 1
ATOM 2884 O O . ASN B 1 72 ? 21.906 -15.414 -21.281 1 98 72 ASN B O 1
ATOM 2888 N N . THR B 1 73 ? 20.891 -14.133 -19.781 1 97.88 73 THR B N 1
ATOM 2889 C CA . THR B 1 73 ? 19.859 -15.133 -19.516 1 97.88 73 THR B CA 1
ATOM 2890 C C . THR B 1 73 ? 19 -15.367 -20.766 1 97.88 73 THR B C 1
ATOM 2892 O O . THR B 1 73 ? 18.703 -16.516 -21.109 1 97.88 73 THR B O 1
ATOM 2895 N N . ALA B 1 74 ? 18.625 -14.336 -21.422 1 98.38 74 ALA B N 1
ATOM 2896 C CA . ALA B 1 74 ? 17.844 -14.438 -22.641 1 98.38 74 ALA B CA 1
ATOM 2897 C C . ALA B 1 74 ? 18.594 -15.242 -23.703 1 98.38 74 ALA B C 1
ATOM 2899 O O . ALA B 1 74 ? 18.016 -16.141 -24.328 1 98.38 74 ALA B O 1
ATOM 2900 N N . ASN B 1 75 ? 19.797 -14.898 -23.875 1 98.12 75 ASN B N 1
ATOM 2901 C CA . ASN B 1 75 ? 20.625 -15.602 -24.844 1 98.12 75 ASN B CA 1
ATOM 2902 C C . ASN B 1 75 ? 20.734 -17.094 -24.516 1 98.12 75 ASN B C 1
ATOM 2904 O O . ASN B 1 75 ? 20.625 -17.938 -25.406 1 98.12 75 ASN B O 1
ATOM 2908 N N . ALA B 1 76 ? 21 -17.328 -23.281 1 97.75 76 ALA B N 1
ATOM 2909 C CA . ALA B 1 76 ? 21.109 -18.719 -22.844 1 97.75 76 ALA B CA 1
ATOM 2910 C C . ALA B 1 76 ? 19.828 -19.5 -23.141 1 97.75 76 ALA B C 1
ATOM 2912 O O . ALA B 1 76 ? 19.875 -20.703 -23.422 1 97.75 76 ALA B O 1
ATOM 2913 N N . LYS B 1 77 ? 18.703 -18.844 -23.125 1 97.5 77 LYS B N 1
ATOM 2914 C CA . LYS B 1 77 ? 17.406 -19.484 -23.359 1 97.5 77 LYS B CA 1
ATOM 2915 C C . LYS B 1 77 ? 16.969 -19.344 -24.812 1 97.5 77 LYS B C 1
ATOM 2917 O O . LYS B 1 77 ? 15.844 -19.688 -25.156 1 97.5 77 LYS B O 1
ATOM 2922 N N . LYS B 1 78 ? 17.828 -18.734 -25.594 1 97.88 78 LYS B N 1
ATOM 2923 C CA . LYS B 1 78 ? 17.609 -18.547 -27.016 1 97.88 78 LYS B CA 1
ATOM 2924 C C . LYS B 1 78 ? 16.422 -17.625 -27.281 1 97.88 78 LYS B C 1
ATOM 2926 O O . LYS B 1 78 ? 15.641 -17.859 -28.203 1 97.88 78 LYS B O 1
ATOM 2931 N N . ILE B 1 79 ? 16.172 -16.719 -26.391 1 98.38 79 ILE B N 1
ATOM 2932 C CA . ILE B 1 79 ? 15.156 -15.68 -26.562 1 98.38 79 ILE B CA 1
ATOM 2933 C C . ILE B 1 79 ? 15.773 -14.469 -27.281 1 98.38 79 ILE B C 1
ATOM 2935 O O . ILE B 1 79 ? 16.797 -13.945 -26.844 1 98.38 79 ILE B O 1
ATOM 2939 N N . PRO B 1 80 ? 15.195 -14.023 -28.391 1 98.62 80 PRO B N 1
ATOM 2940 C CA . PRO B 1 80 ? 15.75 -12.883 -29.109 1 98.62 80 PRO B CA 1
ATOM 2941 C C . PRO B 1 80 ? 15.836 -11.625 -28.266 1 98.62 80 PRO B C 1
ATOM 2943 O O . PRO B 1 80 ? 14.93 -11.344 -27.469 1 98.62 80 PRO B O 1
ATOM 2946 N N . VAL B 1 81 ? 16.922 -10.906 -28.438 1 98.56 81 VAL B N 1
ATOM 2947 C CA . VAL B 1 81 ? 17.125 -9.617 -27.781 1 98.56 81 VAL B CA 1
ATOM 2948 C C . VAL B 1 81 ? 17.156 -8.508 -28.828 1 98.56 81 VAL B C 1
ATOM 2950 O O . VAL B 1 81 ? 17.906 -8.586 -29.797 1 98.56 81 VAL B O 1
ATOM 2953 N N . LYS B 1 82 ? 16.344 -7.52 -28.641 1 98.25 82 LYS B N 1
ATOM 2954 C CA . LYS B 1 82 ? 16.266 -6.395 -29.578 1 98.25 82 LYS B CA 1
ATOM 2955 C C . LYS B 1 82 ? 16.594 -5.082 -28.875 1 98.25 82 LYS B C 1
ATOM 2957 O O . LYS B 1 82 ? 16.125 -4.832 -27.766 1 98.25 82 LYS B O 1
ATOM 2962 N N . PHE B 1 83 ? 17.438 -4.27 -29.5 1 98.12 83 PHE B N 1
ATOM 2963 C CA . PHE B 1 83 ? 17.703 -2.918 -29.031 1 98.12 83 PHE B CA 1
ATOM 2964 C C . PHE B 1 83 ? 16.891 -1.894 -29.812 1 98.12 83 PHE B C 1
ATOM 2966 O O . PHE B 1 83 ? 16.875 -1.919 -31.031 1 98.12 83 PHE B O 1
ATOM 2973 N N . VAL B 1 84 ? 16.203 -1.016 -29.094 1 98.12 84 VAL B N 1
ATOM 2974 C CA . VAL B 1 84 ? 15.367 -0.01 -29.75 1 98.12 84 VAL B CA 1
ATOM 2975 C C . VAL B 1 84 ? 15.594 1.352 -29.094 1 98.12 84 VAL B C 1
ATOM 2977 O O . VAL B 1 84 ? 16.219 1.442 -28.031 1 98.12 84 VAL B O 1
ATOM 2980 N N . ASP B 1 85 ? 15.148 2.484 -29.688 1 97.12 85 ASP B N 1
ATOM 2981 C CA . ASP B 1 85 ? 15.281 3.803 -29.078 1 97.12 85 ASP B CA 1
ATOM 2982 C C . ASP B 1 85 ? 14.305 3.971 -27.906 1 97.12 85 ASP B C 1
ATOM 2984 O O . ASP B 1 85 ? 13.352 3.199 -27.781 1 97.12 85 ASP B O 1
ATOM 2988 N N . ARG B 1 86 ? 14.578 4.887 -27.156 1 95.94 86 ARG B N 1
ATOM 2989 C CA . ARG B 1 86 ? 13.805 5.129 -25.938 1 95.94 86 ARG B CA 1
ATOM 2990 C C . ARG B 1 86 ? 12.344 5.398 -26.25 1 95.94 86 ARG B C 1
ATOM 2992 O O . ARG B 1 86 ? 11.453 4.949 -25.531 1 95.94 86 ARG B O 1
ATOM 2999 N N . GLU B 1 87 ? 12.039 6.102 -27.281 1 97.06 87 GLU B N 1
ATOM 3000 C CA . GLU B 1 87 ? 10.68 6.465 -27.656 1 97.06 87 GLU B CA 1
ATOM 3001 C C . GLU B 1 87 ? 9.836 5.227 -27.953 1 97.06 87 GLU B C 1
ATOM 3003 O O . GLU B 1 87 ? 8.672 5.148 -27.562 1 97.06 87 GLU B O 1
ATOM 3008 N N . LYS B 1 88 ? 10.43 4.34 -28.703 1 97 88 LYS B N 1
ATOM 3009 C CA . LYS B 1 88 ? 9.734 3.094 -29 1 97 88 LYS B CA 1
ATOM 3010 C C . LYS B 1 88 ? 9.445 2.301 -27.734 1 97 88 LYS B C 1
ATOM 3012 O O . LYS B 1 88 ? 8.352 1.76 -27.562 1 97 88 LYS B O 1
ATOM 3017 N N . LEU B 1 89 ? 10.438 2.201 -26.906 1 96.81 89 LEU B N 1
ATOM 3018 C CA . LEU B 1 89 ? 10.281 1.495 -25.641 1 96.81 89 LEU B CA 1
ATOM 3019 C C . LEU B 1 89 ? 9.172 2.127 -24.812 1 96.81 89 LEU B C 1
ATOM 3021 O O . LEU B 1 89 ? 8.359 1.419 -24.203 1 96.81 89 LEU B O 1
ATOM 3025 N N . ASP B 1 90 ? 9.117 3.455 -24.719 1 97.06 90 ASP B N 1
ATOM 3026 C CA . ASP B 1 90 ? 8.094 4.203 -24 1 97.06 90 ASP B CA 1
ATOM 3027 C C . ASP B 1 90 ? 6.699 3.873 -24.531 1 97.06 90 ASP B C 1
ATOM 3029 O O . ASP B 1 90 ? 5.766 3.678 -23.75 1 97.06 90 ASP B O 1
ATOM 3033 N N . ARG B 1 91 ? 6.555 3.768 -25.781 1 96.81 91 ARG B N 1
ATOM 3034 C CA . ARG B 1 91 ? 5.273 3.496 -26.422 1 96.81 91 ARG B CA 1
ATOM 3035 C C . ARG B 1 91 ? 4.781 2.09 -26.094 1 96.81 91 ARG B C 1
ATOM 3037 O O . ARG B 1 91 ? 3.586 1.878 -25.891 1 96.81 91 ARG B O 1
ATOM 3044 N N . LEU B 1 92 ? 5.699 1.164 -26.047 1 95.94 92 LEU B N 1
ATOM 3045 C CA . LEU B 1 92 ? 5.348 -0.231 -25.812 1 95.94 92 LEU B CA 1
ATOM 3046 C C . LEU B 1 92 ? 4.668 -0.397 -24.453 1 95.94 92 LEU B C 1
ATOM 3048 O O . LEU B 1 92 ? 3.828 -1.284 -24.281 1 95.94 92 LEU B O 1
ATOM 3052 N N . VAL B 1 93 ? 5.043 0.5 -23.516 1 96.62 93 VAL B N 1
ATOM 3053 C CA . VAL B 1 93 ? 4.531 0.319 -22.156 1 96.62 93 VAL B CA 1
ATOM 3054 C C . VAL B 1 93 ? 3.77 1.568 -21.719 1 96.62 93 VAL B C 1
ATOM 3056 O O . VAL B 1 93 ? 3.623 1.828 -20.516 1 96.62 93 VAL B O 1
ATOM 3059 N N . GLN B 1 94 ? 3.377 2.375 -22.703 1 94.25 94 GLN B N 1
ATOM 3060 C CA . GLN B 1 94 ? 2.572 3.57 -22.469 1 94.25 94 GLN B CA 1
ATOM 3061 C C . GLN B 1 94 ? 3.236 4.488 -21.438 1 94.25 94 GLN B C 1
ATOM 3063 O O . GLN B 1 94 ? 2.602 4.914 -20.484 1 94.25 94 GLN B O 1
ATOM 3068 N N . ASN B 1 95 ? 4.555 4.645 -21.531 1 93 95 ASN B N 1
ATOM 3069 C CA . ASN B 1 95 ? 5.398 5.598 -20.812 1 93 95 ASN B CA 1
ATOM 3070 C C . ASN B 1 95 ? 5.562 5.207 -19.344 1 93 95 ASN B C 1
ATOM 3072 O O . ASN B 1 95 ? 5.879 6.055 -18.516 1 93 95 ASN B O 1
ATOM 3076 N N . GLN B 1 96 ? 5.25 3.959 -19.078 1 94.56 96 GLN B N 1
ATOM 3077 C CA . GLN B 1 96 ? 5.547 3.467 -17.734 1 94.56 96 GLN B CA 1
ATOM 3078 C C . GLN B 1 96 ? 7.051 3.328 -17.531 1 94.56 96 GLN B C 1
ATOM 3080 O O . GLN B 1 96 ? 7.809 3.191 -18.484 1 94.56 96 GLN B O 1
ATOM 3085 N N . PRO B 1 97 ? 7.484 3.432 -16.281 1 92.88 97 PRO B N 1
ATOM 3086 C CA . PRO B 1 97 ? 8.922 3.352 -16.016 1 92.88 97 PRO B CA 1
ATOM 3087 C C . PRO B 1 97 ? 9.5 1.97 -16.312 1 92.88 97 PRO B C 1
ATOM 3089 O O . PRO B 1 97 ? 9.562 1.121 -15.414 1 92.88 97 PRO B O 1
ATOM 3092 N N . HIS B 1 98 ? 10.047 1.815 -17.5 1 96.81 98 HIS B N 1
ATOM 3093 C CA . HIS B 1 98 ? 10.484 0.509 -17.969 1 96.81 98 HIS B CA 1
ATOM 3094 C C . HIS B 1 98 ? 11.914 0.215 -17.547 1 96.81 98 HIS B C 1
ATOM 3096 O O . HIS B 1 98 ? 12.383 -0.921 -17.656 1 96.81 98 HIS B O 1
ATOM 3102 N N . GLN B 1 99 ? 12.648 1.217 -17.016 1 96 99 GLN B N 1
ATOM 3103 C CA . GLN B 1 99 ? 14.023 1.043 -16.547 1 96 99 GLN B CA 1
ATOM 3104 C C . GLN B 1 99 ? 14.906 0.435 -17.641 1 96 99 GLN B C 1
ATOM 3106 O O . GLN B 1 99 ? 15.719 -0.448 -17.359 1 96 99 GLN B O 1
ATOM 3111 N N . ASN B 1 100 ? 14.586 0.69 -18.828 1 98 100 ASN B N 1
ATOM 3112 C CA . ASN B 1 100 ? 15.375 0.393 -20.016 1 98 100 ASN B CA 1
ATOM 3113 C C . ASN B 1 100 ? 15.164 -1.043 -20.484 1 98 100 ASN B C 1
ATOM 3115 O O . ASN B 1 100 ? 15.914 -1.544 -21.328 1 98 100 ASN B O 1
ATOM 3119 N N . VAL B 1 101 ? 14.18 -1.74 -19.969 1 98.5 101 VAL B N 1
ATOM 3120 C CA . VAL B 1 101 ? 13.992 -3.119 -20.406 1 98.5 101 VAL B CA 1
ATOM 3121 C C . VAL B 1 101 ? 12.5 -3.455 -20.422 1 98.5 101 VAL B C 1
ATOM 3123 O O . VAL B 1 101 ? 11.758 -3.039 -19.531 1 98.5 101 VAL B O 1
ATOM 3126 N N . VAL B 1 102 ? 12.07 -4.172 -21.453 1 98.62 102 VAL B N 1
ATOM 3127 C CA . VAL B 1 102 ? 10.711 -4.684 -21.625 1 98.62 102 VAL B CA 1
ATOM 3128 C C . VAL B 1 102 ? 10.766 -6.102 -22.203 1 98.62 102 VAL B C 1
ATOM 3130 O O . VAL B 1 102 ? 11.633 -6.414 -23.016 1 98.62 102 VAL B O 1
ATOM 3133 N N . ILE B 1 103 ? 9.898 -6.934 -21.766 1 98.25 103 ILE B N 1
ATOM 3134 C CA . ILE B 1 103 ? 9.758 -8.234 -22.406 1 98.25 103 ILE B CA 1
ATOM 3135 C C . ILE B 1 103 ? 8.375 -8.359 -23.031 1 98.25 103 ILE B C 1
ATOM 3137 O O . ILE B 1 103 ? 7.383 -7.906 -22.453 1 98.25 103 ILE B O 1
ATOM 3141 N N . LYS B 1 104 ? 8.367 -8.844 -24.219 1 98.5 104 LYS B N 1
ATOM 3142 C CA . LYS B 1 104 ? 7.129 -9.281 -24.875 1 98.5 104 LYS B CA 1
ATOM 3143 C C . LYS B 1 104 ? 6.809 -10.727 -24.516 1 98.5 104 LYS B C 1
ATOM 3145 O O . LYS B 1 104 ? 7.613 -11.633 -24.781 1 98.5 104 LYS B O 1
ATOM 3150 N N . ALA B 1 105 ? 5.613 -11 -23.938 1 98.38 105 ALA B N 1
ATOM 3151 C CA . ALA B 1 105 ? 5.301 -12.344 -23.469 1 98.38 105 ALA B CA 1
ATOM 3152 C C . ALA B 1 105 ? 3.809 -12.641 -23.594 1 98.38 105 ALA B C 1
ATOM 3154 O O . ALA B 1 105 ? 2.998 -11.719 -23.719 1 98.38 105 ALA B O 1
ATOM 3155 N N . GLU B 1 106 ? 3.479 -13.875 -23.609 1 97.94 106 GLU B N 1
ATOM 3156 C CA . GLU B 1 106 ? 2.074 -14.273 -23.547 1 97.94 106 GLU B CA 1
ATOM 3157 C C . GLU B 1 106 ? 1.452 -13.852 -22.219 1 97.94 106 GLU B C 1
ATOM 3159 O O . GLU B 1 106 ? 2.127 -13.844 -21.188 1 97.94 106 GLU B O 1
ATOM 3164 N N . PRO B 1 107 ? 0.189 -13.539 -22.219 1 97.69 107 PRO B N 1
ATOM 3165 C CA . PRO B 1 107 ? -0.464 -13.102 -20.984 1 97.69 107 PRO B CA 1
ATOM 3166 C C . PRO B 1 107 ? -0.542 -14.211 -19.938 1 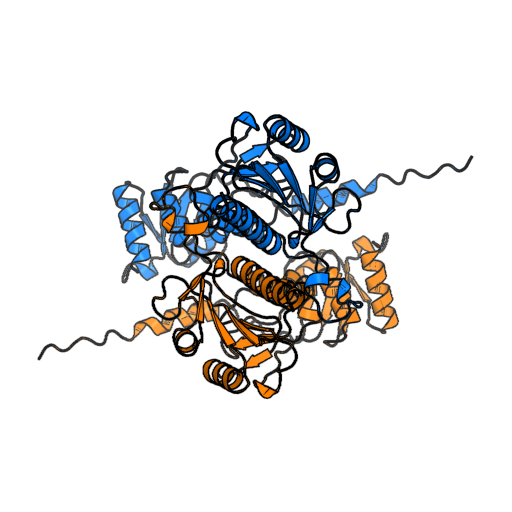97.69 107 PRO B C 1
ATOM 3168 O O . PRO B 1 107 ? -0.618 -15.391 -20.281 1 97.69 107 PRO B O 1
ATOM 3171 N N . LEU B 1 108 ? -0.468 -13.812 -18.688 1 97.62 108 LEU B N 1
ATOM 3172 C CA . LEU B 1 108 ? -0.716 -14.742 -17.594 1 97.62 108 LEU B CA 1
ATOM 3173 C C . LEU B 1 108 ? -2.207 -15.031 -17.453 1 97.62 108 LEU B C 1
ATOM 3175 O O . LEU B 1 108 ? -3.043 -14.203 -17.828 1 97.62 108 LEU B O 1
ATOM 3179 N N . LYS B 1 109 ? -2.486 -16.203 -16.906 1 96.06 109 LYS B N 1
ATOM 3180 C CA . LYS B 1 109 ? -3.879 -16.609 -16.734 1 96.06 109 LYS B CA 1
ATOM 3181 C C . LYS B 1 109 ? -4.168 -16.984 -15.281 1 96.06 109 LYS B C 1
ATOM 3183 O O . LYS B 1 109 ? -3.283 -17.469 -14.57 1 96.06 109 LYS B O 1
ATOM 3188 N N . TYR B 1 110 ? -5.418 -16.641 -14.914 1 97.06 110 TYR B N 1
ATOM 3189 C CA . TYR B 1 110 ? -5.91 -17.172 -13.648 1 97.06 110 TYR B CA 1
ATOM 3190 C C . TYR B 1 110 ? -6.098 -18.688 -13.727 1 97.06 110 TYR B C 1
ATOM 3192 O O . TYR B 1 110 ? -6.41 -19.234 -14.789 1 97.06 110 TYR B O 1
ATOM 3200 N N . LEU B 1 111 ? -5.883 -19.344 -12.586 1 95.75 111 LEU B N 1
ATOM 3201 C CA . LEU B 1 111 ? -6.148 -20.781 -12.484 1 95.75 111 LEU B CA 1
ATOM 3202 C C . LEU B 1 111 ? -7.43 -21.031 -11.695 1 95.75 111 LEU B C 1
ATOM 3204 O O . LEU B 1 111 ? -7.504 -20.75 -10.5 1 95.75 111 LEU B O 1
ATOM 3208 N N . ARG B 1 112 ? -8.367 -21.531 -12.383 1 94.06 112 ARG B N 1
ATOM 3209 C CA . ARG B 1 112 ? -9.594 -21.891 -11.68 1 94.06 112 ARG B CA 1
ATOM 3210 C C . ARG B 1 112 ? -9.344 -23.016 -10.672 1 94.06 112 ARG B C 1
ATOM 3212 O O . ARG B 1 112 ? -8.633 -23.969 -10.977 1 94.06 112 ARG B O 1
ATOM 3219 N N . THR B 1 113 ? -9.938 -22.797 -9.414 1 89.94 113 THR B N 1
ATOM 3220 C CA . THR B 1 113 ? -9.602 -23.781 -8.383 1 89.94 113 THR B CA 1
ATOM 3221 C C . THR B 1 113 ? -10.828 -24.094 -7.527 1 89.94 113 THR B C 1
ATOM 3223 O O . THR B 1 113 ? -11.758 -23.281 -7.438 1 89.94 113 THR B O 1
ATOM 3226 N N . LYS B 1 114 ? -10.727 -25.359 -7.125 1 84.75 114 LYS B N 1
ATOM 3227 C CA . LYS B 1 114 ? -11.586 -25.75 -6.008 1 84.75 114 LYS B CA 1
ATOM 3228 C C . LYS B 1 114 ? -10.805 -25.766 -4.699 1 84.75 114 LYS B C 1
ATOM 3230 O O . LYS B 1 114 ? -9.57 -25.781 -4.703 1 84.75 114 LYS B O 1
ATOM 3235 N N . SER B 1 115 ? -11.586 -25.656 -3.609 1 83.06 115 SER B N 1
ATOM 3236 C CA . SER B 1 115 ? -10.93 -25.656 -2.303 1 83.06 115 SER B CA 1
ATOM 3237 C C . SER B 1 115 ? -10.023 -26.859 -2.133 1 83.06 115 SER B C 1
ATOM 3239 O O . SER B 1 115 ? -8.945 -26.766 -1.532 1 83.06 115 SER B O 1
ATOM 3241 N N . SER B 1 116 ? -10.375 -27.875 -2.689 1 82.12 116 SER B N 1
ATOM 3242 C CA . SER B 1 116 ? -9.641 -29.125 -2.541 1 82.12 116 SER B CA 1
ATOM 3243 C C . SER B 1 116 ? -8.289 -29.047 -3.244 1 82.12 116 SER B C 1
ATOM 3245 O O . SER B 1 116 ? -7.367 -29.781 -2.895 1 82.12 116 SER B O 1
ATOM 3247 N N . ASP B 1 117 ? -8.195 -28.141 -4.156 1 83.25 117 ASP B N 1
ATOM 3248 C CA . ASP B 1 117 ? -6.984 -28.047 -4.973 1 83.25 117 ASP B CA 1
ATOM 3249 C C . ASP B 1 117 ? -5.898 -27.25 -4.258 1 83.25 117 ASP B C 1
ATOM 3251 O O . ASP B 1 117 ? -4.723 -27.328 -4.609 1 83.25 117 ASP B O 1
ATOM 3255 N N . ILE B 1 118 ? -6.344 -26.391 -3.312 1 78.94 118 ILE B N 1
ATOM 3256 C CA . ILE B 1 118 ? -5.395 -25.469 -2.695 1 78.94 118 ILE B CA 1
ATOM 3257 C C . ILE B 1 118 ? -5.352 -25.703 -1.188 1 78.94 118 ILE B C 1
ATOM 3259 O O . ILE B 1 118 ? -5.648 -24.797 -0.404 1 78.94 118 ILE B O 1
ATOM 3263 N N . LEU B 1 119 ? -4.961 -26.859 -0.872 1 75.38 119 LEU B N 1
ATOM 3264 C CA . LEU B 1 119 ? -5.012 -27.188 0.548 1 75.38 119 LEU B CA 1
ATOM 3265 C C . LEU B 1 119 ? -3.605 -27.266 1.138 1 75.38 119 LEU B C 1
ATOM 3267 O O . LEU B 1 119 ? -3.443 -27.422 2.35 1 75.38 119 LEU B O 1
ATOM 3271 N N . GLN B 1 120 ? -2.713 -26.984 0.28 1 84.06 120 GLN B N 1
ATOM 3272 C CA . GLN B 1 120 ? -1.365 -27 0.837 1 84.06 120 GLN B CA 1
ATOM 3273 C C . GLN B 1 120 ? -1.052 -25.688 1.551 1 84.06 120 GLN B C 1
ATOM 3275 O O . GLN B 1 120 ? -1.475 -24.609 1.107 1 84.06 120 GLN B O 1
ATOM 3280 N N . GLY B 1 121 ? -0.432 -25.844 2.719 1 90.88 121 GLY B N 1
ATOM 3281 C CA . GLY B 1 121 ? -0.083 -24.688 3.525 1 90.88 121 GLY B CA 1
ATOM 3282 C C . GLY B 1 121 ? -1.12 -24.359 4.586 1 90.88 121 GLY B C 1
ATOM 3283 O O . GLY B 1 121 ? -1.983 -25.188 4.891 1 90.88 121 GLY B O 1
ATOM 3284 N N . ASN B 1 122 ? -1.027 -23.172 5.133 1 94.56 122 ASN B N 1
ATOM 3285 C CA . ASN B 1 122 ? -1.924 -22.875 6.246 1 94.56 122 ASN B CA 1
ATOM 3286 C C . ASN B 1 122 ? -2.531 -21.469 6.121 1 94.56 122 ASN B C 1
ATOM 3288 O O . ASN B 1 122 ? -3.262 -21.031 7.008 1 94.56 122 ASN B O 1
ATOM 3292 N N . MET B 1 123 ? -2.299 -20.812 4.992 1 96.94 123 MET B N 1
ATOM 3293 C CA . MET B 1 123 ? -2.916 -19.5 4.836 1 96.94 123 MET B CA 1
ATOM 3294 C C . MET B 1 123 ? -3.338 -19.266 3.389 1 96.94 123 MET B C 1
ATOM 3296 O O . MET B 1 123 ? -2.52 -19.375 2.475 1 96.94 123 MET B O 1
ATOM 3300 N N . ILE B 1 124 ? -4.539 -18.969 3.178 1 97.94 124 ILE B N 1
ATOM 3301 C CA . ILE B 1 124 ? -5.121 -18.516 1.919 1 97.94 124 ILE B CA 1
ATOM 3302 C C . ILE B 1 124 ? -5.578 -17.062 2.053 1 97.94 124 ILE B C 1
ATOM 3304 O O . ILE B 1 124 ? -6.238 -16.703 3.031 1 97.94 124 ILE B O 1
ATOM 3308 N N . LEU B 1 125 ? -5.164 -16.234 1.183 1 98.62 125 LEU B N 1
ATOM 3309 C CA . LEU B 1 125 ? -5.719 -14.883 1.091 1 98.62 125 LEU B CA 1
ATOM 3310 C C . LEU B 1 125 ? -6.801 -14.812 0.017 1 98.62 125 LEU B C 1
ATOM 3312 O O . LEU B 1 125 ? -6.535 -15.094 -1.154 1 98.62 125 LEU B O 1
ATOM 3316 N N . PHE B 1 126 ? -8 -14.516 0.405 1 98.69 126 PHE B N 1
ATOM 3317 C CA . PHE B 1 126 ? -9.102 -14.312 -0.525 1 98.69 126 PHE B CA 1
ATOM 3318 C C . PHE B 1 126 ? -9.359 -12.82 -0.741 1 98.69 126 PHE B C 1
ATOM 3320 O O . PHE B 1 126 ? -9.672 -12.102 0.205 1 98.69 126 PHE B O 1
ATOM 3327 N N . LEU B 1 127 ? -9.211 -12.391 -1.956 1 98.56 127 LEU B N 1
ATOM 3328 C CA . LEU B 1 127 ? -9.414 -10.984 -2.293 1 98.56 127 LEU B CA 1
ATOM 3329 C C . LEU B 1 127 ? -10.781 -10.766 -2.924 1 98.56 127 LEU B C 1
ATOM 3331 O O . LEU B 1 127 ? -10.992 -11.102 -4.09 1 98.56 127 LEU B O 1
ATOM 3335 N N . ASP B 1 128 ? -11.648 -10.172 -2.162 1 98.31 128 ASP B N 1
ATOM 3336 C CA . ASP B 1 128 ? -13.031 -9.938 -2.58 1 98.31 128 ASP B CA 1
ATOM 3337 C C . ASP B 1 128 ? -13.156 -8.617 -3.338 1 98.31 128 ASP B C 1
ATOM 3339 O O . ASP B 1 128 ? -13.336 -7.562 -2.732 1 98.31 128 ASP B O 1
ATOM 3343 N N . ARG B 1 129 ? -13.102 -8.664 -4.684 1 97.25 129 ARG B N 1
ATOM 3344 C CA . ARG B 1 129 ? -13.344 -7.559 -5.598 1 97.25 129 ARG B CA 1
ATOM 3345 C C . ARG B 1 129 ? -12.305 -6.457 -5.422 1 97.25 129 ARG B C 1
ATOM 3347 O O . ARG B 1 129 ? -12.648 -5.277 -5.324 1 97.25 129 ARG B O 1
ATOM 3354 N N . ILE B 1 130 ? -11.07 -6.867 -5.195 1 97.12 130 ILE B N 1
ATOM 3355 C CA . ILE B 1 130 ? -9.953 -5.938 -5.289 1 97.12 130 ILE B CA 1
ATOM 3356 C C . ILE B 1 130 ? -9.555 -5.75 -6.75 1 97.12 130 ILE B C 1
ATOM 3358 O O . ILE B 1 130 ? -9.055 -6.68 -7.391 1 97.12 130 ILE B O 1
ATOM 3362 N N . THR B 1 131 ? -9.711 -4.539 -7.281 1 93.81 131 THR B N 1
ATOM 3363 C CA . THR B 1 131 ? -9.617 -4.434 -8.734 1 93.81 131 THR B CA 1
ATOM 3364 C C . THR B 1 131 ? -8.531 -3.438 -9.133 1 93.81 131 THR B C 1
ATOM 3366 O O . THR B 1 131 ? -8.125 -3.387 -10.297 1 93.81 131 THR B O 1
ATOM 3369 N N . ASP B 1 132 ? -7.973 -2.619 -8.219 1 94.44 132 ASP B N 1
ATOM 3370 C CA . ASP B 1 132 ? -6.91 -1.669 -8.531 1 94.44 132 ASP B CA 1
ATOM 3371 C C . ASP B 1 132 ? -5.57 -2.383 -8.703 1 94.44 132 ASP B C 1
ATOM 3373 O O . ASP B 1 132 ? -5.078 -3.029 -7.777 1 94.44 132 ASP B O 1
ATOM 3377 N N . PRO B 1 133 ? -4.941 -2.252 -9.836 1 96.81 133 PRO B N 1
ATOM 3378 C CA . PRO B 1 133 ? -3.705 -2.994 -10.102 1 96.81 133 PRO B CA 1
ATOM 3379 C C . PRO B 1 133 ? -2.564 -2.602 -9.172 1 96.81 133 PRO B C 1
ATOM 3381 O O . PRO B 1 133 ? -1.69 -3.422 -8.883 1 96.81 133 PRO B O 1
ATOM 3384 N N . GLN B 1 134 ? -2.537 -1.345 -8.703 1 95.81 134 GLN B N 1
ATOM 3385 C CA . GLN B 1 134 ? -1.496 -0.907 -7.781 1 95.81 134 GLN B CA 1
ATOM 3386 C C . GLN B 1 134 ? -1.609 -1.633 -6.445 1 95.81 134 GLN B C 1
ATOM 3388 O O . GLN B 1 134 ? -0.621 -2.166 -5.938 1 95.81 134 GLN B O 1
ATOM 3393 N N . ASN B 1 135 ? -2.859 -1.655 -5.949 1 97.44 135 ASN B N 1
ATOM 3394 C CA . ASN B 1 135 ? -3.1 -2.365 -4.699 1 97.44 135 ASN B CA 1
ATOM 3395 C C . ASN B 1 135 ? -2.926 -3.871 -4.867 1 97.44 135 ASN B C 1
ATOM 3397 O O . ASN B 1 135 ? -2.305 -4.527 -4.027 1 97.44 135 ASN B O 1
ATOM 3401 N N . PHE B 1 136 ? -3.471 -4.371 -5.945 1 98.38 136 PHE B N 1
ATOM 3402 C CA . PHE B 1 136 ? -3.428 -5.805 -6.195 1 98.38 136 PHE B CA 1
ATOM 3403 C C . PHE B 1 136 ? -1.987 -6.301 -6.27 1 98.38 136 PHE B C 1
ATOM 3405 O O . PHE B 1 136 ? -1.625 -7.273 -5.609 1 98.38 136 PHE B O 1
ATOM 3412 N N . GLY B 1 137 ? -1.132 -5.629 -7.039 1 98.56 137 GLY B N 1
ATOM 3413 C CA . GLY B 1 137 ? 0.271 -5.996 -7.148 1 98.56 137 GLY B CA 1
ATOM 3414 C C . GLY B 1 137 ? 1.019 -5.898 -5.832 1 98.56 137 GLY B C 1
ATOM 3415 O O . GLY B 1 137 ? 1.776 -6.801 -5.473 1 98.56 137 GLY B O 1
ATOM 3416 N N . ALA B 1 138 ? 0.797 -4.844 -5.082 1 98.38 138 ALA B N 1
ATOM 3417 C CA . ALA B 1 138 ? 1.458 -4.664 -3.791 1 98.38 138 ALA B CA 1
ATOM 3418 C C . ALA B 1 138 ? 1.067 -5.766 -2.812 1 98.38 138 ALA B C 1
ATOM 3420 O O . ALA B 1 138 ? 1.902 -6.246 -2.043 1 98.38 138 ALA B O 1
ATOM 3421 N N . ILE B 1 139 ? -0.182 -6.168 -2.865 1 98.81 139 ILE B N 1
ATOM 3422 C CA . ILE B 1 139 ? -0.675 -7.23 -1.996 1 98.81 139 ILE B CA 1
ATOM 3423 C C . ILE B 1 139 ? -0.005 -8.555 -2.367 1 98.81 139 ILE B C 1
ATOM 3425 O O . ILE B 1 139 ? 0.434 -9.305 -1.491 1 98.81 139 ILE B O 1
ATOM 3429 N N . ILE B 1 140 ? 0.117 -8.852 -3.666 1 98.69 140 ILE B N 1
ATOM 3430 C CA . ILE B 1 140 ? 0.773 -10.07 -4.125 1 98.69 140 ILE B CA 1
ATOM 3431 C C . ILE B 1 140 ? 2.227 -10.078 -3.662 1 98.69 140 ILE B C 1
ATOM 3433 O O . ILE B 1 140 ? 2.736 -11.109 -3.215 1 98.69 140 ILE B O 1
ATOM 3437 N N . ARG B 1 141 ? 2.867 -8.891 -3.756 1 98.62 141 ARG B N 1
ATOM 3438 C CA . ARG B 1 141 ? 4.234 -8.766 -3.262 1 98.62 141 ARG B CA 1
ATOM 3439 C C . ARG B 1 141 ? 4.316 -9.109 -1.778 1 98.62 141 ARG B C 1
ATOM 3441 O O . ARG B 1 141 ? 5.207 -9.852 -1.354 1 98.62 141 ARG B O 1
ATOM 3448 N N . THR B 1 142 ? 3.4 -8.586 -1.046 1 98.69 142 THR B N 1
ATOM 3449 C CA . THR B 1 142 ? 3.33 -8.859 0.386 1 98.69 142 THR B CA 1
ATOM 3450 C C . THR B 1 142 ? 3.105 -10.344 0.647 1 98.69 142 THR B C 1
ATOM 3452 O O . THR B 1 142 ? 3.729 -10.93 1.538 1 98.69 142 THR B O 1
ATOM 3455 N N . CYS B 1 143 ? 2.232 -10.977 -0.118 1 98.25 143 CYS B N 1
ATOM 3456 C CA . CYS B 1 143 ? 1.941 -12.398 0.037 1 98.25 143 CYS B CA 1
ATOM 3457 C C . CYS B 1 143 ? 3.195 -13.242 -0.174 1 98.25 143 CYS B C 1
ATOM 3459 O O . CYS B 1 143 ? 3.5 -14.117 0.633 1 98.25 143 CYS B O 1
ATOM 3461 N N . GLN B 1 144 ? 3.91 -12.953 -1.233 1 97 144 GLN B N 1
ATOM 3462 C CA . GLN B 1 144 ? 5.141 -13.68 -1.516 1 97 144 GLN B CA 1
ATOM 3463 C C . GLN B 1 144 ? 6.176 -13.461 -0.413 1 97 144 GLN B C 1
ATOM 3465 O O . GLN B 1 144 ? 6.848 -14.406 0.008 1 97 144 GLN B O 1
ATOM 3470 N N . TYR B 1 145 ? 6.293 -12.266 0.078 1 97.19 145 TYR B N 1
ATOM 3471 C CA . TYR B 1 145 ? 7.309 -11.883 1.052 1 97.19 145 TYR B CA 1
ATOM 3472 C C . TYR B 1 145 ? 7.008 -12.484 2.42 1 97.19 145 TYR B C 1
ATOM 3474 O O . TYR B 1 145 ? 7.914 -12.938 3.121 1 97.19 145 TYR B O 1
ATOM 3482 N N . LEU B 1 146 ? 5.719 -12.492 2.816 1 97.31 146 LEU B N 1
ATOM 3483 C CA . LEU B 1 146 ? 5.348 -12.914 4.164 1 97.31 146 LEU B CA 1
ATOM 3484 C C . LEU B 1 146 ? 4.883 -14.367 4.176 1 97.31 146 LEU B C 1
ATOM 3486 O O . LEU B 1 146 ? 4.395 -14.859 5.191 1 97.31 146 LEU B O 1
ATOM 3490 N N . GLY B 1 147 ? 4.906 -15.016 3.062 1 95.56 147 GLY B N 1
ATOM 3491 C CA . GLY B 1 147 ? 4.742 -16.453 3.02 1 95.56 147 GLY B CA 1
ATOM 3492 C C . GLY B 1 147 ? 3.287 -16.891 2.984 1 95.56 147 GLY B C 1
ATOM 3493 O O . GLY B 1 147 ? 2.918 -17.891 3.605 1 95.56 147 GLY B O 1
ATOM 3494 N N . VAL B 1 148 ? 2.43 -16.156 2.373 1 97 148 VAL B N 1
ATOM 3495 C CA . VAL B 1 148 ? 1.069 -16.609 2.102 1 97 148 VAL B CA 1
ATOM 3496 C C . VAL B 1 148 ? 1.096 -17.719 1.056 1 97 148 VAL B C 1
ATOM 3498 O O . VAL B 1 148 ? 1.79 -17.609 0.042 1 97 148 VAL B O 1
ATOM 3501 N N . ASP B 1 149 ? 0.336 -18.734 1.254 1 95.81 149 ASP B N 1
ATOM 3502 C CA . ASP B 1 149 ? 0.456 -19.938 0.426 1 95.81 149 ASP B CA 1
ATOM 3503 C C . ASP B 1 149 ? -0.341 -19.797 -0.869 1 95.81 149 ASP B C 1
ATOM 3505 O O . ASP B 1 149 ? 0.115 -20.203 -1.936 1 95.81 149 ASP B O 1
ATOM 3509 N N . ASN B 1 150 ? -1.546 -19.281 -0.716 1 95.94 150 ASN B N 1
ATOM 3510 C CA . ASN B 1 150 ? -2.426 -19.172 -1.875 1 95.94 150 ASN B CA 1
ATOM 3511 C C . ASN B 1 150 ? -3.188 -17.844 -1.879 1 95.94 150 ASN B C 1
ATOM 3513 O O . ASN B 1 150 ? -3.594 -17.359 -0.824 1 95.94 150 ASN B O 1
ATOM 3517 N N . VAL B 1 151 ? -3.328 -17.344 -3.09 1 98.06 151 VAL B N 1
ATOM 3518 C CA . VAL B 1 151 ? -4.176 -16.172 -3.305 1 98.06 151 VAL B CA 1
ATOM 3519 C C . VAL B 1 151 ? -5.34 -16.547 -4.223 1 98.06 151 VAL B C 1
ATOM 3521 O O . VAL B 1 151 ? -5.133 -17.078 -5.316 1 98.06 151 VAL B O 1
ATOM 3524 N N . VAL B 1 152 ? -6.566 -16.25 -3.754 1 98.25 152 VAL B N 1
ATOM 3525 C CA . VAL B 1 152 ? -7.777 -16.609 -4.496 1 98.25 152 VAL B CA 1
ATOM 3526 C C . VAL B 1 152 ? -8.648 -15.359 -4.668 1 98.25 152 VAL B C 1
ATOM 3528 O O . VAL B 1 152 ? -8.758 -14.539 -3.754 1 98.25 152 VAL B O 1
ATOM 3531 N N . VAL B 1 153 ? -9.234 -15.219 -5.84 1 98.25 153 VAL B N 1
ATOM 3532 C CA . VAL B 1 153 ? -10.117 -14.086 -6.113 1 98.25 153 VAL B CA 1
ATOM 3533 C C . VAL B 1 153 ? -11.445 -14.594 -6.668 1 98.25 153 VAL B C 1
ATOM 3535 O O . VAL B 1 153 ? -11.578 -15.781 -7 1 98.25 153 VAL B O 1
ATOM 3538 N N . ASP B 1 154 ? -12.391 -13.664 -6.645 1 97.12 154 ASP B N 1
ATOM 3539 C CA . ASP B 1 154 ? -13.641 -13.938 -7.355 1 97.12 154 ASP B CA 1
ATOM 3540 C C . ASP B 1 154 ? -13.422 -13.922 -8.867 1 97.12 154 ASP B C 1
ATOM 3542 O O . ASP B 1 154 ? -12.859 -12.969 -9.406 1 97.12 154 ASP B O 1
ATOM 3546 N N . GLU B 1 155 ? -13.906 -14.898 -9.562 1 96.12 155 GLU B N 1
ATOM 3547 C CA . GLU B 1 155 ? -13.688 -15.086 -11 1 96.12 155 GLU B CA 1
ATOM 3548 C C . GLU B 1 155 ? -14.289 -13.938 -11.805 1 96.12 155 GLU B C 1
ATOM 3550 O O . GLU B 1 155 ? -13.789 -13.602 -12.875 1 96.12 155 GLU B O 1
ATOM 3555 N N . PHE B 1 156 ? -15.227 -13.266 -11.297 1 94.31 156 PHE B N 1
ATOM 3556 C CA . PHE B 1 156 ? -16.016 -12.344 -12.117 1 94.31 156 PHE B CA 1
ATOM 3557 C C . PHE B 1 156 ? -15.742 -10.898 -11.711 1 94.31 156 PHE B C 1
ATOM 3559 O O . PHE B 1 156 ? -16.219 -9.969 -12.359 1 94.31 156 PHE B O 1
ATOM 3566 N N . SER B 1 157 ? -15.094 -10.672 -10.75 1 93.12 157 SER B N 1
ATOM 3567 C CA . SER B 1 157 ? -14.75 -9.336 -10.258 1 93.12 157 SER B CA 1
ATOM 3568 C C . SER B 1 157 ? -13.305 -9.281 -9.773 1 93.12 157 SER B C 1
ATOM 3570 O O . SER B 1 157 ? -13.055 -9.117 -8.578 1 93.12 157 SER B O 1
ATOM 3572 N N . ARG B 1 158 ? -12.484 -9.328 -10.758 1 93.19 158 ARG B N 1
ATOM 3573 C CA . ARG B 1 158 ? -11.07 -9.461 -10.406 1 93.19 158 ARG B CA 1
ATOM 3574 C C . ARG B 1 158 ? -10.211 -8.477 -11.195 1 93.19 158 ARG B C 1
ATOM 3576 O O . ARG B 1 158 ? -10.625 -7.992 -12.25 1 93.19 158 ARG B O 1
ATOM 3583 N N . CYS B 1 159 ? -9.031 -8.195 -10.641 1 96.5 159 CYS B N 1
ATOM 3584 C CA . CYS B 1 159 ? -8.008 -7.43 -11.344 1 96.5 159 CYS B CA 1
ATOM 3585 C C . CYS B 1 159 ? -7.34 -8.273 -12.422 1 96.5 159 CYS B C 1
ATOM 3587 O O . CYS B 1 159 ? -6.988 -9.43 -12.18 1 96.5 159 CYS B O 1
ATOM 3589 N N . PRO B 1 160 ? -7.184 -7.746 -13.648 1 96.62 160 PRO B N 1
ATOM 3590 C CA . PRO B 1 160 ? -6.422 -8.508 -14.641 1 96.62 160 PRO B CA 1
ATOM 3591 C C . PRO B 1 160 ? -4.969 -8.727 -14.227 1 96.62 160 PRO B C 1
ATOM 3593 O O . PRO B 1 160 ? -4.387 -7.895 -13.531 1 96.62 160 PRO B O 1
ATOM 3596 N N . LEU B 1 161 ? -4.414 -9.844 -14.641 1 98 161 LEU B N 1
ATOM 3597 C CA . LEU B 1 161 ? -2.998 -10.117 -14.414 1 98 161 LEU B CA 1
ATOM 3598 C C . LEU B 1 161 ? -2.139 -9.477 -15.5 1 98 161 LEU B C 1
ATOM 3600 O O . LEU B 1 161 ? -1.533 -10.172 -16.312 1 98 161 LEU B O 1
ATOM 3604 N N . ASN B 1 162 ? -1.995 -8.195 -15.445 1 97.25 162 ASN B N 1
ATOM 3605 C CA . ASN B 1 162 ? -1.365 -7.426 -16.516 1 97.25 162 ASN B CA 1
ATOM 3606 C C . ASN B 1 162 ? 0.018 -6.926 -16.109 1 97.25 162 ASN B C 1
ATOM 3608 O O . ASN B 1 162 ? 0.466 -7.176 -14.984 1 97.25 162 ASN B O 1
ATOM 3612 N N . PRO B 1 163 ? 0.738 -6.238 -16.984 1 98.12 163 PRO B N 1
ATOM 3613 C CA . PRO B 1 163 ? 2.111 -5.805 -16.719 1 98.12 163 PRO B CA 1
ATOM 3614 C C . PRO B 1 163 ? 2.205 -4.824 -15.547 1 98.12 163 PRO B C 1
ATOM 3616 O O . PRO B 1 163 ? 3.205 -4.812 -14.828 1 98.12 163 PRO B O 1
ATOM 3619 N N . THR B 1 164 ? 1.177 -4.039 -15.406 1 97.38 164 THR B N 1
ATOM 3620 C CA . THR B 1 164 ? 1.163 -3.131 -14.266 1 97.38 164 THR B CA 1
ATOM 3621 C C . THR B 1 164 ? 1.219 -3.908 -12.953 1 97.38 164 THR B C 1
ATOM 3623 O O . THR B 1 164 ? 1.97 -3.549 -12.047 1 97.38 164 THR B O 1
ATOM 3626 N N . VAL B 1 165 ? 0.453 -4.977 -12.898 1 98.5 165 VAL B N 1
ATOM 3627 C CA . VAL B 1 165 ? 0.444 -5.809 -11.703 1 98.5 165 VAL B CA 1
ATOM 3628 C C . VAL B 1 165 ? 1.806 -6.477 -11.523 1 98.5 165 VAL B C 1
ATOM 3630 O O . VAL B 1 165 ? 2.311 -6.586 -10.406 1 98.5 165 VAL B O 1
ATOM 3633 N N . SER B 1 166 ? 2.428 -6.93 -12.57 1 98.5 166 SER B N 1
ATOM 3634 C CA . SER B 1 166 ? 3.768 -7.504 -12.492 1 98.5 166 SER B CA 1
ATOM 3635 C C . SER B 1 166 ? 4.762 -6.5 -11.914 1 98.5 166 SER B C 1
ATOM 3637 O O . SER B 1 166 ? 5.551 -6.84 -11.031 1 98.5 166 SER B O 1
ATOM 3639 N N . LYS B 1 167 ? 4.672 -5.297 -12.367 1 98.06 167 LYS B N 1
ATOM 3640 C CA . LYS B 1 167 ? 5.582 -4.246 -11.922 1 98.06 167 LYS B CA 1
ATOM 3641 C C . LYS B 1 167 ? 5.336 -3.891 -10.453 1 98.06 167 LYS B C 1
ATOM 3643 O O . LYS B 1 167 ? 6.273 -3.85 -9.656 1 98.06 167 LYS B O 1
ATOM 3648 N N . THR B 1 168 ? 4.051 -3.666 -10.109 1 97.19 168 THR B N 1
ATOM 3649 C CA . THR B 1 168 ? 3.723 -3.197 -8.766 1 97.19 168 THR B CA 1
ATOM 3650 C C . THR B 1 168 ? 3.902 -4.316 -7.746 1 97.19 168 THR B C 1
ATOM 3652 O O . THR B 1 168 ? 4 -4.059 -6.543 1 97.19 168 THR B O 1
ATOM 3655 N N . SER B 1 169 ? 4.02 -5.555 -8.195 1 98.44 169 SER B N 1
ATOM 3656 C CA . SER B 1 169 ? 4.328 -6.684 -7.32 1 98.44 169 SER B CA 1
ATOM 3657 C C . SER B 1 169 ? 5.832 -6.922 -7.242 1 98.44 169 SER B C 1
ATOM 3659 O O . SER B 1 169 ? 6.281 -7.883 -6.609 1 98.44 169 SER B O 1
ATOM 3661 N N . SER B 1 170 ? 6.562 -6.066 -7.93 1 97.44 170 SER B N 1
ATOM 3662 C CA . SER B 1 170 ? 8.008 -6.23 -8.047 1 97.44 170 SER B CA 1
ATOM 3663 C C . SER B 1 170 ? 8.367 -7.586 -8.648 1 97.44 170 SER B C 1
ATOM 3665 O O . SER B 1 170 ? 9.367 -8.195 -8.258 1 97.44 170 SER B O 1
ATOM 3667 N N . GLY B 1 171 ? 7.504 -8.156 -9.43 1 98.12 171 GLY B N 1
ATOM 3668 C CA . GLY B 1 171 ? 7.766 -9.414 -10.102 1 98.12 171 GLY B CA 1
ATOM 3669 C C . GLY B 1 171 ? 7.18 -10.617 -9.383 1 98.12 171 GLY B C 1
ATOM 3670 O O . GLY B 1 171 ? 7.246 -11.742 -9.875 1 98.12 171 GLY B O 1
ATOM 3671 N N . ALA B 1 172 ? 6.57 -10.422 -8.234 1 98.31 172 ALA B N 1
ATOM 3672 C CA . ALA B 1 172 ? 5.977 -11.531 -7.496 1 98.31 172 ALA B CA 1
ATOM 3673 C C . ALA B 1 172 ? 4.914 -12.242 -8.336 1 98.31 172 ALA B C 1
ATOM 3675 O O . ALA B 1 172 ? 4.746 -13.461 -8.242 1 98.31 172 ALA B O 1
ATOM 3676 N N . LEU B 1 173 ? 4.25 -11.508 -9.188 1 98.5 173 LEU B N 1
ATOM 3677 C CA . LEU B 1 173 ? 3.24 -12.078 -10.07 1 98.5 173 LEU B CA 1
ATOM 3678 C C . LEU B 1 173 ? 3.857 -13.117 -11 1 98.5 173 LEU B C 1
ATOM 3680 O O . LEU B 1 173 ? 3.168 -14.023 -11.477 1 98.5 173 LEU B O 1
ATOM 3684 N N . GLU B 1 174 ? 5.121 -13.016 -11.289 1 98.19 174 GLU B N 1
ATOM 3685 C CA . GLU B 1 174 ? 5.812 -13.891 -12.234 1 98.19 174 GLU B CA 1
ATOM 3686 C C . GLU B 1 174 ? 6.203 -15.211 -11.578 1 98.19 174 GLU B C 1
ATOM 3688 O O . GLU B 1 174 ? 6.707 -16.125 -12.242 1 98.19 174 GLU B O 1
ATOM 3693 N N . VAL B 1 175 ? 5.93 -15.367 -10.273 1 96 175 VAL B N 1
ATOM 3694 C CA . VAL B 1 175 ? 6.312 -16.609 -9.617 1 96 175 VAL B CA 1
ATOM 3695 C C . VAL B 1 175 ? 5.109 -17.203 -8.875 1 96 175 VAL B C 1
ATOM 3697 O O . VAL B 1 175 ? 5.035 -18.406 -8.664 1 96 175 VAL B O 1
ATOM 3700 N N . MET B 1 176 ? 4.168 -16.422 -8.5 1 95.12 176 MET B N 1
ATOM 3701 C CA . MET B 1 176 ? 3.02 -16.906 -7.73 1 95.12 176 MET B CA 1
ATOM 3702 C C . MET B 1 176 ? 1.846 -17.234 -8.648 1 95.12 176 MET B C 1
ATOM 3704 O O . MET B 1 176 ? 1.502 -16.438 -9.523 1 95.12 176 MET B O 1
ATOM 3708 N N . ASP B 1 177 ? 1.253 -18.359 -8.391 1 95.19 177 ASP B N 1
ATOM 3709 C CA . ASP B 1 177 ? -0.015 -18.656 -9.047 1 95.19 177 ASP B CA 1
ATOM 3710 C C . ASP B 1 177 ? -1.176 -17.953 -8.359 1 95.19 177 ASP B C 1
ATOM 3712 O O . ASP B 1 177 ? -1.26 -17.938 -7.125 1 95.19 177 ASP B O 1
ATOM 3716 N N . ILE B 1 178 ? -1.999 -17.344 -9.18 1 97.81 178 ILE B N 1
ATOM 3717 C CA . ILE B 1 178 ? -3.195 -16.703 -8.656 1 97.81 178 ILE B CA 1
ATOM 3718 C C . ILE B 1 178 ? -4.434 -17.484 -9.07 1 97.81 178 ILE B C 1
ATOM 3720 O O . ILE B 1 178 ? -4.621 -17.781 -10.25 1 97.81 178 ILE B O 1
ATOM 3724 N N . TYR B 1 179 ? -5.262 -17.781 -8.102 1 97.88 179 TYR B N 1
ATOM 3725 C CA . TYR B 1 179 ? -6.402 -18.656 -8.336 1 97.88 179 TYR B CA 1
ATOM 3726 C C . TYR B 1 179 ? -7.707 -17.859 -8.336 1 97.88 179 TYR B C 1
ATOM 3728 O O . TYR B 1 179 ? -7.766 -16.75 -7.805 1 97.88 179 TYR B O 1
ATOM 3736 N N . CYS B 1 180 ? -8.711 -18.422 -9.008 1 97.94 180 CYS B N 1
ATOM 3737 C CA . CYS B 1 180 ? -10.039 -17.812 -8.992 1 97.94 180 CYS B CA 1
ATOM 3738 C C . CYS B 1 180 ? -11.117 -18.875 -8.766 1 97.94 180 CYS B C 1
ATOM 3740 O O . CYS B 1 180 ? -10.891 -20.047 -9.023 1 97.94 180 CYS B O 1
ATOM 3742 N N . THR B 1 181 ? -12.203 -18.453 -8.227 1 97.62 181 THR B N 1
ATOM 3743 C CA . THR B 1 181 ? -13.367 -19.312 -8.023 1 97.62 181 THR B CA 1
ATOM 3744 C C . THR B 1 181 ? -14.633 -18.625 -8.531 1 97.62 181 THR B C 1
ATOM 3746 O O . THR B 1 181 ? -14.781 -17.406 -8.398 1 97.62 181 THR B O 1
ATOM 3749 N N . PRO B 1 182 ? -15.531 -19.328 -9.133 1 96.81 182 PRO B N 1
ATOM 3750 C CA . PRO B 1 182 ? -16.766 -18.734 -9.625 1 96.81 182 PRO B CA 1
ATOM 3751 C C . PRO B 1 182 ? -17.797 -18.484 -8.508 1 96.81 182 PRO B C 1
ATOM 3753 O O . PRO B 1 182 ? -18.766 -17.766 -8.711 1 96.81 182 PRO B O 1
ATOM 3756 N N . ASP B 1 183 ? -17.562 -19.141 -7.363 1 97.44 183 ASP B N 1
ATOM 3757 C CA . ASP B 1 183 ? -18.5 -19.031 -6.246 1 97.44 183 ASP B CA 1
ATOM 3758 C C . ASP B 1 183 ? -17.75 -18.875 -4.922 1 97.44 183 ASP B C 1
ATOM 3760 O O . ASP B 1 183 ? -17.516 -19.844 -4.211 1 97.44 183 ASP B O 1
ATOM 3764 N N . PRO B 1 184 ? -17.562 -17.641 -4.543 1 97.88 184 PRO B N 1
ATOM 3765 C CA . PRO B 1 184 ? -16.797 -17.375 -3.332 1 97.88 184 PRO B CA 1
ATOM 3766 C C . PRO B 1 184 ? -17.406 -18 -2.084 1 97.88 184 PRO B C 1
ATOM 3768 O O . PRO B 1 184 ? -16.688 -18.594 -1.27 1 97.88 184 PRO B O 1
ATOM 3771 N N . VAL B 1 185 ? -18.719 -17.906 -1.923 1 98.25 185 VAL B N 1
ATOM 3772 C CA . VAL B 1 185 ? -19.391 -18.406 -0.733 1 98.25 185 VAL B CA 1
ATOM 3773 C C . VAL B 1 185 ? -19.219 -19.922 -0.632 1 98.25 185 VAL B C 1
ATOM 3775 O O . VAL B 1 185 ? -18.859 -20.438 0.426 1 98.25 185 VAL B O 1
ATOM 3778 N N . GLU B 1 186 ? -19.422 -20.609 -1.722 1 97.69 186 GLU B N 1
ATOM 3779 C CA . GLU B 1 186 ? -19.25 -22.047 -1.738 1 97.69 186 GLU B CA 1
ATOM 3780 C C . GLU B 1 186 ? -17.797 -22.438 -1.481 1 97.69 186 GLU B C 1
ATOM 3782 O O . GLU B 1 186 ? -17.531 -23.406 -0.76 1 97.69 186 GLU B O 1
ATOM 3787 N N . PHE B 1 187 ? -16.938 -21.766 -2.086 1 97.88 187 PHE B N 1
ATOM 3788 C CA . PHE B 1 187 ? -15.508 -22.016 -1.89 1 97.88 187 PHE B CA 1
ATOM 3789 C C . PHE B 1 187 ? -15.141 -21.922 -0.413 1 97.88 187 PHE B C 1
ATOM 3791 O O . PHE B 1 187 ? -14.461 -22.812 0.116 1 97.88 187 PHE B O 1
ATOM 3798 N N . LEU B 1 188 ? -15.57 -20.891 0.25 1 98.12 188 LEU B N 1
ATOM 3799 C CA . LEU B 1 188 ? -15.242 -20.641 1.651 1 98.12 188 LEU B CA 1
ATOM 3800 C C . LEU B 1 188 ? -15.891 -21.703 2.545 1 98.12 188 LEU B C 1
ATOM 3802 O O . LEU B 1 188 ? -15.258 -22.188 3.488 1 98.12 188 LEU B O 1
ATOM 3806 N N . LYS B 1 189 ? -17.125 -22.062 2.271 1 98.12 189 LYS B N 1
ATOM 3807 C CA . LYS B 1 189 ? -17.797 -23.109 3.031 1 98.12 189 LYS B CA 1
ATOM 3808 C C . LYS B 1 189 ? -17.062 -24.438 2.91 1 98.12 189 LYS B C 1
ATOM 3810 O O . LYS B 1 189 ? -16.906 -25.156 3.896 1 98.12 189 LYS B O 1
ATOM 3815 N N . ASP B 1 190 ? -16.641 -24.688 1.708 1 97.25 190 ASP B N 1
ATOM 3816 C CA . ASP B 1 190 ? -15.875 -25.906 1.476 1 97.25 190 ASP B CA 1
ATOM 3817 C C . ASP B 1 190 ? -14.562 -25.891 2.258 1 97.25 190 ASP B C 1
ATOM 3819 O O . ASP B 1 190 ? -14.133 -26.922 2.785 1 97.25 190 ASP B O 1
ATOM 3823 N N . CYS B 1 191 ? -13.883 -24.781 2.281 1 97.38 191 CYS B N 1
ATOM 3824 C CA . CYS B 1 191 ? -12.68 -24.656 3.09 1 97.38 191 CYS B CA 1
ATOM 3825 C C . CYS B 1 191 ? -12.969 -24.953 4.555 1 97.38 191 CYS B C 1
ATOM 3827 O O . CYS B 1 191 ? -12.203 -25.672 5.203 1 97.38 191 CYS B O 1
ATOM 3829 N N . GLN B 1 192 ? -14.094 -24.453 5.035 1 97.56 192 GLN B N 1
ATOM 3830 C CA . GLN B 1 192 ? -14.469 -24.656 6.426 1 97.56 192 GLN B CA 1
ATOM 3831 C C . GLN B 1 192 ? -14.711 -26.141 6.707 1 97.56 192 GLN B C 1
ATOM 3833 O O . GLN B 1 192 ? -14.305 -26.656 7.754 1 97.56 192 GLN B O 1
ATOM 3838 N N . LEU B 1 193 ? -15.328 -26.797 5.797 1 96.88 193 LEU B N 1
ATOM 3839 C CA . LEU B 1 193 ? -15.57 -28.219 5.926 1 96.88 193 LEU B CA 1
ATOM 3840 C C . LEU B 1 193 ? -14.258 -29 6.008 1 96.88 193 LEU B C 1
ATOM 3842 O O . LEU B 1 193 ? -14.203 -30.078 6.594 1 96.88 193 LEU B O 1
ATOM 3846 N N . ARG B 1 194 ? -13.25 -28.375 5.535 1 96 194 ARG B N 1
ATOM 3847 C CA . ARG B 1 194 ? -11.953 -29.031 5.504 1 96 194 ARG B CA 1
ATOM 3848 C C . ARG B 1 194 ? -11.055 -28.531 6.629 1 96 194 ARG B C 1
ATOM 3850 O O . ARG B 1 194 ? -9.844 -28.766 6.617 1 96 194 ARG B O 1
ATOM 3857 N N . GLY B 1 195 ? -11.547 -27.766 7.5 1 95.94 195 GLY B N 1
ATOM 3858 C CA . GLY B 1 195 ? -10.852 -27.422 8.734 1 95.94 195 GLY B CA 1
ATOM 3859 C C . GLY B 1 195 ? -10.242 -26.031 8.711 1 95.94 195 GLY B C 1
ATOM 3860 O O . GLY B 1 195 ? -9.539 -25.641 9.641 1 95.94 195 GLY B O 1
ATOM 3861 N N . TRP B 1 196 ? -10.523 -25.312 7.652 1 97.81 196 TRP B N 1
ATOM 3862 C CA . TRP B 1 196 ? -10.016 -23.938 7.586 1 97.81 196 TRP B CA 1
ATOM 3863 C C . TRP B 1 196 ? -10.922 -22.984 8.359 1 97.81 196 TRP B C 1
ATOM 3865 O O . TRP B 1 196 ? -12.141 -23.156 8.375 1 97.81 196 TRP B O 1
ATOM 3875 N N . LYS B 1 197 ? -10.336 -21.984 9.023 1 98.19 197 LYS B N 1
ATOM 3876 C CA . LYS B 1 197 ? -11.07 -20.875 9.625 1 98.19 197 LYS B CA 1
ATOM 3877 C C . LYS B 1 197 ? -11.141 -19.688 8.672 1 98.19 197 LYS B C 1
ATOM 3879 O O . LYS B 1 197 ? -10.117 -19.219 8.18 1 98.19 197 LYS B O 1
ATOM 3884 N N . VAL B 1 198 ? -12.359 -19.234 8.453 1 98.31 198 VAL B N 1
ATOM 3885 C CA . VAL B 1 198 ? -12.555 -18.094 7.551 1 98.31 198 VAL B CA 1
ATOM 3886 C C . VAL B 1 198 ? -12.648 -16.812 8.359 1 98.31 198 VAL B C 1
ATOM 3888 O O . VAL B 1 198 ? -13.617 -16.594 9.094 1 98.31 198 VAL B O 1
ATOM 3891 N N . TYR B 1 199 ? -11.672 -15.953 8.25 1 98.56 199 TYR B N 1
ATOM 3892 C CA . TYR B 1 199 ? -11.625 -14.641 8.883 1 98.56 199 TYR B CA 1
ATOM 3893 C C . TYR B 1 199 ? -11.797 -13.531 7.859 1 98.56 199 TYR B C 1
ATOM 3895 O O . TYR B 1 199 ? -10.906 -13.281 7.047 1 98.56 199 TYR B O 1
ATOM 3903 N N . SER B 1 200 ? -12.945 -12.898 7.891 1 98.19 200 SER B N 1
ATOM 3904 C CA . SER B 1 200 ? -13.156 -11.719 7.059 1 98.19 200 SER B CA 1
ATOM 3905 C C . SER B 1 200 ? -12.758 -10.438 7.793 1 98.19 200 SER B C 1
ATOM 3907 O O . SER B 1 200 ? -12.539 -10.461 9.008 1 98.19 200 SER B O 1
ATOM 3909 N N . THR B 1 201 ? -12.648 -9.367 6.996 1 97.62 201 THR B N 1
ATOM 3910 C CA . THR B 1 201 ? -12.234 -8.109 7.602 1 97.62 201 THR B CA 1
ATOM 3911 C C . THR B 1 201 ? -13.344 -7.07 7.508 1 97.62 201 THR B C 1
ATOM 3913 O O . THR B 1 201 ? -14.102 -7.047 6.531 1 97.62 201 THR B O 1
ATOM 3916 N N . GLY B 1 202 ? -13.461 -6.277 8.453 1 91.94 202 GLY B N 1
ATOM 3917 C CA . GLY B 1 202 ? -14.477 -5.238 8.492 1 91.94 202 GLY B CA 1
ATOM 3918 C C . GLY B 1 202 ? -14.469 -4.438 9.781 1 91.94 202 GLY B C 1
ATOM 3919 O O . GLY B 1 202 ? -13.844 -4.84 10.758 1 91.94 202 GLY B O 1
ATOM 3920 N N . LEU B 1 203 ? -15.18 -3.291 9.594 1 84.75 203 LEU B N 1
ATOM 3921 C CA . LEU B 1 203 ? -15.336 -2.426 10.758 1 84.75 203 LEU B CA 1
ATOM 3922 C C . LEU B 1 203 ? -16.781 -2.395 11.234 1 84.75 203 LEU B C 1
ATOM 3924 O O . LEU B 1 203 ? -17.703 -2.629 10.445 1 84.75 203 LEU B O 1
ATOM 3928 N N . ASN B 1 204 ? -17.094 -2.246 12.406 1 73.81 204 ASN B N 1
ATOM 3929 C CA . ASN B 1 204 ? -18.391 -1.942 13 1 73.81 204 ASN B CA 1
ATOM 3930 C C . ASN B 1 204 ? -19.391 -3.066 12.75 1 73.81 204 ASN B C 1
ATOM 3932 O O . ASN B 1 204 ? -20.531 -2.811 12.359 1 73.81 204 ASN B O 1
ATOM 3936 N N . HIS B 1 205 ? -18.859 -4.215 12.836 1 72.38 205 HIS B N 1
ATOM 3937 C CA . HIS B 1 205 ? -19.781 -5.344 12.781 1 72.38 205 HIS B CA 1
ATOM 3938 C C . HIS B 1 205 ? -20.078 -5.887 14.18 1 72.38 205 HIS B C 1
ATOM 3940 O O . HIS B 1 205 ? -19.172 -5.938 15.023 1 72.38 205 HIS B O 1
ATOM 3946 N N . SER B 1 206 ? -21.219 -5.973 14.344 1 67 206 SER B N 1
ATOM 3947 C CA . SER B 1 206 ? -21.625 -6.309 15.703 1 67 206 SER B CA 1
ATOM 3948 C C . SER B 1 206 ? -21.438 -7.797 15.984 1 67 206 SER B C 1
ATOM 3950 O O . SER B 1 206 ? -20.953 -8.172 17.047 1 67 206 SER B O 1
ATOM 3952 N N . GLU B 1 207 ? -21.781 -8.523 15.07 1 78.62 207 GLU B N 1
ATOM 3953 C CA . GLU B 1 207 ? -21.703 -9.945 15.359 1 78.62 207 GLU B CA 1
ATOM 3954 C C . GLU B 1 207 ? -20.344 -10.523 14.938 1 78.62 207 GLU B C 1
ATOM 3956 O O . GLU B 1 207 ? -19.828 -10.18 13.875 1 78.62 207 GLU B O 1
ATOM 3961 N N . ASN B 1 208 ? -19.594 -11.352 15.789 1 87.19 208 ASN B N 1
ATOM 3962 C CA . ASN B 1 208 ? -18.391 -12.141 15.547 1 87.19 208 ASN B CA 1
ATOM 3963 C C . ASN B 1 208 ? -17.188 -11.25 15.266 1 87.19 208 ASN B C 1
ATOM 3965 O O . ASN B 1 208 ? -16.219 -11.688 14.641 1 87.19 208 ASN B O 1
ATOM 3969 N N . GLN B 1 209 ? -17.344 -9.922 15.609 1 93.38 209 GLN B N 1
ATOM 3970 C CA . GLN B 1 209 ? -16.25 -8.984 15.43 1 93.38 209 GLN B CA 1
ATOM 3971 C C . GLN B 1 209 ? -15.18 -9.18 16.5 1 93.38 209 GLN B C 1
ATOM 3973 O O . GLN B 1 209 ? -15.492 -9.406 17.672 1 93.38 209 GLN B O 1
ATOM 3978 N N . ILE B 1 210 ? -13.953 -9.141 16.094 1 95.44 210 ILE B N 1
ATOM 3979 C CA . ILE B 1 210 ? -12.828 -9.242 17.016 1 95.44 210 ILE B CA 1
ATOM 3980 C C . ILE B 1 210 ? -11.688 -8.336 16.547 1 95.44 210 ILE B C 1
ATOM 3982 O O . ILE B 1 210 ? -11.406 -8.258 15.352 1 95.44 210 ILE B O 1
ATOM 3986 N N . SER B 1 211 ? -11.125 -7.594 17.469 1 95.06 211 SER B N 1
ATOM 3987 C CA . SER B 1 211 ? -9.953 -6.793 17.125 1 95.06 211 SER B CA 1
ATOM 3988 C C . SER B 1 211 ? -8.734 -7.68 16.875 1 95.06 211 SER B C 1
ATOM 3990 O O . SER B 1 211 ? -8.57 -8.711 17.516 1 95.06 211 SER B O 1
ATOM 3992 N N . LEU B 1 212 ? -7.918 -7.254 15.953 1 96.62 212 LEU B N 1
ATOM 3993 C CA . LEU B 1 212 ? -6.734 -8.008 15.555 1 96.62 212 LEU B CA 1
ATOM 3994 C C . LEU B 1 212 ? -5.879 -8.352 16.766 1 96.62 212 LEU B C 1
ATOM 3996 O O . LEU B 1 212 ? -5.355 -9.469 16.859 1 96.62 212 LEU B O 1
ATOM 4000 N N . GLU B 1 213 ? -5.773 -7.434 17.703 1 93.44 213 GLU B N 1
ATOM 4001 C CA . GLU B 1 213 ? -4.93 -7.617 18.875 1 93.44 213 GLU B CA 1
ATOM 4002 C C . GLU B 1 213 ? -5.449 -8.75 19.75 1 93.44 213 GLU B C 1
ATOM 4004 O O . GLU B 1 213 ? -4.672 -9.414 20.453 1 93.44 213 GLU B O 1
ATOM 4009 N N . LYS B 1 214 ? -6.711 -9.016 19.672 1 94.75 214 LYS B N 1
ATOM 4010 C CA . LYS B 1 214 ? -7.344 -10.008 20.531 1 94.75 214 LYS B CA 1
ATOM 4011 C C . LYS B 1 214 ? -7.508 -11.336 19.812 1 94.75 214 LYS B C 1
ATOM 4013 O O . LYS B 1 214 ? -7.895 -12.336 20.422 1 94.75 214 LYS B O 1
ATOM 4018 N N . LEU B 1 215 ? -7.242 -11.352 18.562 1 96.56 215 LEU B N 1
ATOM 4019 C CA . LEU B 1 215 ? -7.391 -12.57 17.766 1 96.56 215 LEU B CA 1
ATOM 4020 C C . LEU B 1 215 ? -6.387 -13.633 18.219 1 96.56 215 LEU B C 1
ATOM 4022 O O . LEU B 1 215 ? -5.18 -13.375 18.234 1 96.56 215 LEU B O 1
ATOM 4026 N N . LYS B 1 216 ? -6.859 -14.773 18.578 1 95.88 216 LYS B N 1
ATOM 4027 C CA . LYS B 1 216 ? -6.008 -15.891 18.969 1 95.88 216 LYS B CA 1
ATOM 4028 C C . LYS B 1 216 ? -5.906 -16.922 17.844 1 95.88 216 LYS B C 1
ATOM 4030 O O . LYS B 1 216 ? -6.922 -17.406 17.344 1 95.88 216 LYS B O 1
ATOM 4035 N N . VAL B 1 217 ? -4.68 -17.188 17.453 1 96.75 217 VAL B N 1
ATOM 4036 C CA . VAL B 1 217 ? -4.418 -18.188 16.438 1 96.75 217 VAL B CA 1
ATOM 4037 C C . VAL B 1 217 ? -3.225 -19.047 16.844 1 96.75 217 VAL B C 1
ATOM 4039 O O . VAL B 1 217 ? -2.379 -18.609 17.625 1 96.75 217 VAL B O 1
ATOM 4042 N N . SER B 1 218 ? -3.168 -20.281 16.328 1 95.56 218 SER B N 1
ATOM 4043 C CA . SER B 1 218 ? -2.074 -21.188 16.625 1 95.56 218 SER B CA 1
ATOM 4044 C C . SER B 1 218 ? -1.359 -21.641 15.352 1 95.56 218 SER B C 1
ATOM 4046 O O . SER B 1 218 ? -1.864 -21.422 14.242 1 95.56 218 SER B O 1
ATOM 4048 N N . SER B 1 219 ? -0.22 -22.266 15.547 1 93.12 219 SER B N 1
ATOM 4049 C CA . SER B 1 219 ? 0.597 -22.719 14.43 1 93.12 219 SER B CA 1
ATOM 4050 C C . SER B 1 219 ? -0.112 -23.812 13.633 1 93.12 219 SER B C 1
ATOM 4052 O O . SER B 1 219 ? 0.229 -24.078 12.477 1 93.12 219 SER B O 1
ATOM 4054 N N . LYS B 1 220 ? -1.108 -24.422 14.172 1 93.56 220 LYS B N 1
ATOM 4055 C CA . LYS B 1 220 ? -1.803 -25.531 13.539 1 93.56 220 LYS B CA 1
ATOM 4056 C C . LYS B 1 220 ? -3.023 -25.047 12.758 1 93.56 220 LYS B C 1
ATOM 4058 O O . LYS B 1 220 ? -3.619 -25.797 11.992 1 93.56 220 LYS B O 1
ATOM 4063 N N . ASP B 1 221 ? -3.324 -23.828 12.977 1 96.75 221 ASP B N 1
ATOM 4064 C CA . ASP B 1 221 ? -4.523 -23.297 12.328 1 96.75 221 ASP B CA 1
ATOM 4065 C C . ASP B 1 221 ? -4.312 -23.156 10.82 1 96.75 221 ASP B C 1
ATOM 4067 O O . ASP B 1 221 ? -3.191 -22.938 10.367 1 96.75 221 ASP B O 1
ATOM 4071 N N . LYS B 1 222 ? -5.348 -23.406 10.133 1 97.25 222 LYS B N 1
ATOM 4072 C CA . LYS B 1 222 ? -5.473 -23.078 8.719 1 97.25 222 LYS B CA 1
ATOM 4073 C C . LYS B 1 222 ? -6.457 -21.922 8.516 1 97.25 222 LYS B C 1
ATOM 4075 O O . LYS B 1 222 ? -7.609 -22 8.945 1 97.25 222 LYS B O 1
ATOM 4080 N N . ILE B 1 223 ? -5.996 -20.875 7.875 1 98.12 223 ILE B N 1
ATOM 4081 C CA . ILE B 1 223 ? -6.781 -19.641 7.883 1 98.12 223 ILE B CA 1
ATOM 4082 C C . ILE B 1 223 ? -7.008 -19.172 6.449 1 98.12 223 ILE B C 1
ATOM 4084 O O . ILE B 1 223 ? -6.078 -19.156 5.641 1 98.12 223 ILE B O 1
ATOM 4088 N N . VAL B 1 224 ? -8.242 -18.891 6.137 1 98.44 224 VAL B N 1
ATOM 4089 C CA . VAL B 1 224 ? -8.578 -18.062 4.98 1 98.44 224 VAL B CA 1
ATOM 4090 C C . VAL B 1 224 ? -8.828 -16.625 5.43 1 98.44 224 VAL B C 1
ATOM 4092 O O . VAL B 1 224 ? -9.781 -16.359 6.16 1 98.44 224 VAL B O 1
ATOM 4095 N N . LEU B 1 225 ? -7.98 -15.766 5.094 1 98.81 225 LEU B N 1
ATOM 4096 C CA . LEU B 1 225 ? -8.156 -14.344 5.367 1 98.81 225 LEU B CA 1
ATOM 4097 C C . LEU B 1 225 ? -8.82 -13.641 4.184 1 98.81 225 LEU B C 1
ATOM 4099 O O . LEU B 1 225 ? -8.32 -13.703 3.059 1 98.81 225 LEU B O 1
ATOM 4103 N N . VAL B 1 226 ? -9.969 -12.984 4.426 1 98.81 226 VAL B N 1
ATOM 4104 C CA . VAL B 1 226 ? -10.734 -12.336 3.367 1 98.81 226 VAL B CA 1
ATOM 4105 C C . VAL B 1 226 ? -10.586 -10.82 3.471 1 98.81 226 VAL B C 1
ATOM 4107 O O . VAL B 1 226 ? -10.883 -10.234 4.512 1 98.81 226 VAL B O 1
ATOM 4110 N N . MET B 1 227 ? -10.102 -10.234 2.424 1 98.5 227 MET B N 1
ATOM 4111 C CA . MET B 1 227 ? -10.023 -8.773 2.312 1 98.5 227 MET B CA 1
ATOM 4112 C C . MET B 1 227 ? -11.07 -8.25 1.34 1 98.5 227 MET B C 1
ATOM 4114 O O . MET B 1 227 ? -11.32 -8.852 0.295 1 98.5 227 MET B O 1
ATOM 4118 N N . GLY B 1 228 ? -11.633 -7.113 1.659 1 96.44 228 GLY B N 1
ATOM 4119 C CA . GLY B 1 228 ? -12.758 -6.613 0.886 1 96.44 228 GLY B CA 1
ATOM 4120 C C . GLY B 1 228 ? -12.398 -5.422 0.018 1 96.44 228 GLY B C 1
ATOM 4121 O O . GLY B 1 228 ? -11.32 -4.844 0.157 1 96.44 228 GLY B O 1
ATOM 4122 N N . ASN B 1 229 ? -13.352 -5.07 -0.738 1 91.62 229 ASN B N 1
ATOM 4123 C CA . ASN B 1 229 ? -13.281 -3.963 -1.685 1 91.62 229 ASN B CA 1
ATOM 4124 C C . ASN B 1 229 ? -13.031 -2.635 -0.975 1 91.62 229 ASN B C 1
ATOM 4126 O O . ASN B 1 229 ? -13.547 -2.406 0.123 1 91.62 229 ASN B O 1
ATOM 4130 N N . GLU B 1 230 ? -12.234 -1.682 -1.557 1 84.81 230 GLU B N 1
ATOM 4131 C CA . GLU B 1 230 ? -11.836 -0.393 -0.994 1 84.81 230 GLU B CA 1
ATOM 4132 C C . GLU B 1 230 ? -13.055 0.486 -0.724 1 84.81 230 GLU B C 1
ATOM 4134 O O . GLU B 1 230 ? -13.07 1.26 0.236 1 84.81 230 GLU B O 1
ATOM 4139 N N . GLY B 1 231 ? -14.078 0.356 -1.485 1 84.81 231 GLY B N 1
ATOM 4140 C CA . GLY B 1 231 ? -15.258 1.194 -1.344 1 84.81 231 GLY B CA 1
ATOM 4141 C C . GLY B 1 231 ? -16.359 0.542 -0.528 1 84.81 231 GLY B C 1
ATOM 4142 O O . GLY B 1 231 ? -16.875 1.143 0.416 1 84.81 231 GLY B O 1
ATOM 4143 N N . ASN B 1 232 ? -16.531 -0.733 -0.686 1 89.75 232 ASN B N 1
ATOM 4144 C CA . ASN B 1 232 ? -17.719 -1.393 -0.159 1 89.75 232 ASN B CA 1
ATOM 4145 C C . ASN B 1 232 ? -17.359 -2.422 0.91 1 89.75 232 ASN B C 1
ATOM 4147 O O . ASN B 1 232 ? -18.25 -2.969 1.57 1 89.75 232 ASN B O 1
ATOM 4151 N N . GLY B 1 233 ? -16.109 -2.639 1.099 1 94 233 GLY B N 1
ATOM 4152 C CA . GLY B 1 233 ? -15.719 -3.678 2.039 1 94 233 GLY B CA 1
ATOM 4153 C C . GLY B 1 233 ? -16.031 -5.078 1.547 1 94 233 GLY B C 1
ATOM 4154 O O . GLY B 1 233 ? -16.125 -5.309 0.34 1 94 233 GLY B O 1
ATOM 4155 N N . VAL B 1 234 ? -16.078 -6.043 2.445 1 96.88 234 VAL B N 1
ATOM 4156 C CA . VAL B 1 234 ? -16.344 -7.441 2.121 1 96.88 234 VAL B CA 1
ATOM 4157 C C . VAL B 1 234 ? -17.828 -7.633 1.82 1 96.88 234 VAL B C 1
ATOM 4159 O O . VAL B 1 234 ? -18.688 -7.062 2.5 1 96.88 234 VAL B O 1
ATOM 4162 N N . ASP B 1 235 ? -18.094 -8.414 0.81 1 96.5 235 ASP B N 1
ATOM 4163 C CA . ASP B 1 235 ? -19.469 -8.742 0.442 1 96.5 235 ASP B CA 1
ATOM 4164 C C . ASP B 1 235 ? -20.234 -9.289 1.64 1 96.5 235 ASP B C 1
ATOM 4166 O O . ASP B 1 235 ? -19.75 -10.18 2.348 1 96.5 235 ASP B O 1
ATOM 4170 N N . PRO B 1 236 ? -21.438 -8.805 1.882 1 95.44 236 PRO B N 1
ATOM 4171 C CA . PRO B 1 236 ? -22.234 -9.266 3.016 1 95.44 236 PRO B CA 1
ATOM 4172 C C . PRO B 1 236 ? -22.453 -10.773 3.01 1 95.44 236 PRO B C 1
ATOM 4174 O O . PRO B 1 236 ? -22.516 -11.398 4.074 1 95.44 236 PRO B O 1
ATOM 4177 N N . LYS B 1 237 ? -22.609 -11.391 1.881 1 97.06 237 LYS B N 1
ATOM 4178 C CA . LYS B 1 237 ? -22.781 -12.836 1.787 1 97.06 237 LYS B CA 1
ATOM 4179 C C . LYS B 1 237 ? -21.562 -13.586 2.32 1 97.06 237 LYS B C 1
ATOM 4181 O O . LYS B 1 237 ? -21.703 -14.664 2.902 1 97.06 237 LYS B O 1
ATOM 4186 N N . ILE B 1 238 ? -20.406 -13.016 2.08 1 97.5 238 ILE B N 1
ATOM 4187 C CA . ILE B 1 238 ? -19.156 -13.602 2.574 1 97.5 238 ILE B CA 1
ATOM 4188 C C . ILE B 1 238 ? -19.047 -13.383 4.082 1 97.5 238 ILE B C 1
ATOM 4190 O O . ILE B 1 238 ? -18.672 -14.297 4.82 1 97.5 238 ILE B O 1
ATOM 4194 N N . LEU B 1 239 ? -19.438 -12.164 4.496 1 96.56 239 LEU B N 1
ATOM 4195 C CA . LEU B 1 239 ? -19.422 -11.867 5.926 1 96.56 239 LEU B CA 1
ATOM 4196 C C . LEU B 1 239 ? -20.297 -12.859 6.695 1 96.56 239 LEU B C 1
ATOM 4198 O O . LEU B 1 239 ? -19.906 -13.32 7.77 1 96.56 239 LEU B O 1
ATOM 4202 N N . LYS B 1 240 ? -21.391 -13.211 6.16 1 95.44 240 LYS B N 1
ATOM 4203 C CA . LYS B 1 240 ? -22.375 -14.062 6.816 1 95.44 240 LYS B CA 1
ATOM 4204 C C . LYS B 1 240 ? -21.828 -15.469 7.043 1 95.44 240 LYS B C 1
ATOM 4206 O O . LYS B 1 240 ? -22.188 -16.125 8.016 1 95.44 240 LYS B O 1
ATOM 4211 N N . VAL B 1 241 ? -20.938 -15.922 6.223 1 96.81 241 VAL B N 1
ATOM 4212 C CA . VAL B 1 241 ? -20.453 -17.297 6.336 1 96.81 241 VAL B CA 1
ATOM 4213 C C . VAL B 1 241 ? -19.094 -17.312 7.02 1 96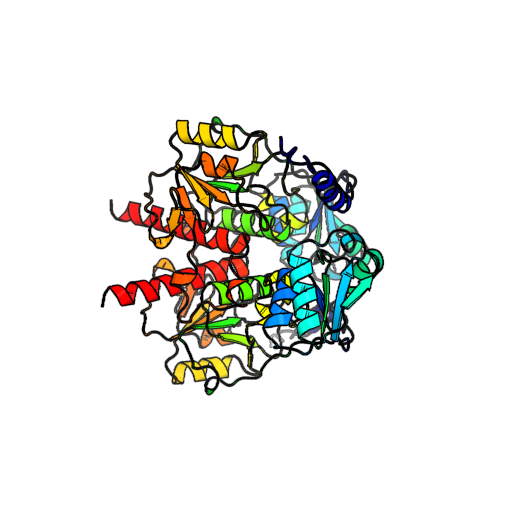.81 241 VAL B C 1
ATOM 4215 O O . VAL B 1 241 ? -18.484 -18.375 7.188 1 96.81 241 VAL B O 1
ATOM 4218 N N . SER B 1 242 ? -18.562 -16.172 7.414 1 97.56 242 SER B N 1
ATOM 4219 C CA . SER B 1 242 ? -17.25 -16.094 8.031 1 97.56 242 SER B CA 1
ATOM 4220 C C . SER B 1 242 ? -17.297 -16.5 9.492 1 97.56 242 SER B C 1
ATOM 4222 O O . SER B 1 242 ? -18.281 -16.234 10.188 1 97.56 242 SER B O 1
ATOM 4224 N N . ASP B 1 243 ? -16.188 -17.109 9.945 1 97.62 243 ASP B N 1
ATOM 4225 C CA . ASP B 1 243 ? -16.094 -17.5 11.352 1 97.62 243 ASP B CA 1
ATOM 4226 C C . ASP B 1 243 ? -15.891 -16.281 12.25 1 97.62 243 ASP B C 1
ATOM 4228 O O . ASP B 1 243 ? -16.422 -16.234 13.367 1 97.62 243 ASP B O 1
ATOM 4232 N N . LYS B 1 244 ? -15.133 -15.344 11.844 1 97.56 244 LYS B N 1
ATOM 4233 C CA . LYS B 1 244 ? -14.867 -14.094 12.555 1 97.56 244 LYS B CA 1
ATOM 4234 C C . LYS B 1 244 ? -14.711 -12.93 11.586 1 97.56 244 LYS B C 1
ATOM 4236 O O . LYS B 1 244 ? -14.375 -13.125 10.414 1 97.56 244 LYS B O 1
ATOM 4241 N N . ILE B 1 245 ? -15.047 -11.797 12.133 1 97.69 245 ILE B N 1
ATOM 4242 C CA . ILE B 1 245 ? -14.75 -10.547 11.438 1 97.69 245 ILE B CA 1
ATOM 4243 C C . ILE B 1 245 ? -13.664 -9.781 12.188 1 97.69 245 ILE B C 1
ATOM 4245 O O . ILE B 1 245 ? -13.898 -9.273 13.289 1 97.69 245 ILE B O 1
ATOM 4249 N N . VAL B 1 246 ? -12.492 -9.68 11.578 1 97.62 246 VAL B N 1
ATOM 4250 C CA . VAL B 1 246 ? -11.312 -9.125 12.234 1 97.62 246 VAL B CA 1
ATOM 4251 C C . VAL B 1 246 ? -11.156 -7.648 11.867 1 97.62 246 VAL B C 1
ATOM 4253 O O . VAL B 1 246 ? -11.32 -7.273 10.703 1 97.62 246 VAL B O 1
ATOM 4256 N N . SER B 1 247 ? -10.875 -6.801 12.828 1 96.38 247 SER B N 1
ATOM 4257 C CA . SER B 1 247 ? -10.719 -5.371 12.586 1 96.38 247 SER B CA 1
ATOM 4258 C C . SER B 1 247 ? -9.383 -4.863 13.125 1 96.38 247 SER B C 1
ATOM 4260 O O . SER B 1 247 ? -8.805 -5.461 14.031 1 96.38 247 SER B O 1
ATOM 4262 N N . ILE B 1 248 ? -8.82 -3.906 12.5 1 96.69 248 ILE B N 1
ATOM 4263 C CA . ILE B 1 248 ? -7.781 -3.051 13.062 1 96.69 248 ILE B CA 1
ATOM 4264 C C . ILE B 1 248 ? -8.422 -1.809 13.68 1 96.69 248 ILE B C 1
ATOM 4266 O O . ILE B 1 248 ? -8.75 -0.855 12.969 1 96.69 248 ILE B O 1
ATOM 4270 N N . ASP B 1 249 ? -8.57 -1.798 14.891 1 93.19 249 ASP B N 1
ATOM 4271 C CA . ASP B 1 249 ? -9.367 -0.792 15.586 1 93.19 249 ASP B CA 1
ATOM 4272 C C . ASP B 1 249 ? -8.57 0.498 15.781 1 93.19 249 ASP B C 1
ATOM 4274 O O . ASP B 1 249 ? -7.648 0.551 16.594 1 93.19 249 ASP B O 1
ATOM 4278 N N . GLN B 1 250 ? -8.961 1.5 15.156 1 92.94 250 GLN B N 1
ATOM 4279 C CA . GLN B 1 250 ? -8.266 2.783 15.148 1 92.94 250 GLN B CA 1
ATOM 4280 C C . GLN B 1 250 ? -8.188 3.373 16.562 1 92.94 250 GLN B C 1
ATOM 4282 O O . GLN B 1 250 ? -7.211 4.043 16.906 1 92.94 250 GLN B O 1
ATOM 4287 N N . THR B 1 251 ? -9.188 3.186 17.359 1 89.44 251 THR B N 1
ATOM 4288 C CA . THR B 1 251 ? -9.289 3.803 18.672 1 89.44 251 THR B CA 1
ATOM 4289 C C . THR B 1 251 ? -8.141 3.346 19.578 1 89.44 251 THR B C 1
ATOM 4291 O O . THR B 1 251 ? -7.777 4.039 20.531 1 89.44 251 THR B O 1
ATOM 4294 N N . LEU B 1 252 ? -7.566 2.238 19.25 1 90.06 252 LEU B N 1
ATOM 4295 C CA . LEU B 1 252 ? -6.48 1.686 20.047 1 90.06 252 LEU B CA 1
ATOM 4296 C C . LEU B 1 252 ? -5.207 2.506 19.875 1 90.06 252 LEU B C 1
ATOM 4298 O O . LEU B 1 252 ? -4.32 2.475 20.734 1 90.06 252 LEU B O 1
ATOM 4302 N N . TYR B 1 253 ? -5.156 3.24 18.766 1 92 253 TYR B N 1
ATOM 4303 C CA . TYR B 1 253 ? -3.883 3.844 18.391 1 92 253 TYR B CA 1
ATOM 4304 C C . TYR B 1 253 ? -3.908 5.352 18.625 1 92 253 TYR B C 1
ATOM 4306 O O . TYR B 1 253 ? -2.871 6.016 18.531 1 92 253 TYR B O 1
ATOM 4314 N N . LEU B 1 254 ? -5.043 5.898 18.812 1 89.94 254 LEU B N 1
ATOM 4315 C CA . LEU B 1 254 ? -5.199 7.348 18.891 1 89.94 254 LEU B CA 1
ATOM 4316 C C . LEU B 1 254 ? -5.117 7.828 20.328 1 89.94 254 LEU B C 1
ATOM 4318 O O . LEU B 1 254 ? -5.68 7.203 21.234 1 89.94 254 LEU B O 1
ATOM 4322 N N . ASN B 1 255 ? -4.309 8.875 20.469 1 82.12 255 ASN B N 1
ATOM 4323 C CA . ASN B 1 255 ? -4.234 9.523 21.766 1 82.12 255 ASN B CA 1
ATOM 4324 C C . ASN B 1 255 ? -5.059 10.812 21.797 1 82.12 255 ASN B C 1
ATOM 4326 O O . ASN B 1 255 ? -4.879 11.648 22.688 1 82.12 255 ASN B O 1
ATOM 4330 N N . ARG B 1 256 ? -5.824 11.062 20.781 1 80.31 256 ARG B N 1
ATOM 4331 C CA . ARG B 1 256 ? -6.672 12.242 20.656 1 80.31 256 ARG B CA 1
ATOM 4332 C C . ARG B 1 256 ? -8.102 11.852 20.297 1 80.31 256 ARG B C 1
ATOM 4334 O O . ARG B 1 256 ? -8.336 10.773 19.766 1 80.31 256 ARG B O 1
ATOM 4341 N N . PRO B 1 257 ? -8.945 12.742 20.625 1 84.5 257 PRO B N 1
ATOM 4342 C CA . PRO B 1 257 ? -10.336 12.422 20.281 1 84.5 257 PRO B CA 1
ATOM 4343 C C . PRO B 1 257 ? -10.578 12.367 18.781 1 84.5 257 PRO B C 1
ATOM 4345 O O . PRO B 1 257 ? -9.961 13.125 18.016 1 84.5 257 PRO B O 1
ATOM 4348 N N . MET B 1 258 ? -11.391 11.422 18.453 1 86.5 258 MET B N 1
ATOM 4349 C CA . MET B 1 258 ? -11.828 11.328 17.062 1 86.5 258 MET B CA 1
ATOM 4350 C C . MET B 1 258 ? -12.992 12.266 16.797 1 86.5 258 MET B C 1
ATOM 4352 O O . MET B 1 258 ? -14.125 11.984 17.172 1 86.5 258 MET B O 1
ATOM 4356 N N . VAL B 1 259 ? -12.648 13.414 16.094 1 90.25 259 VAL B N 1
ATOM 4357 C CA . VAL B 1 259 ? -13.672 14.422 15.828 1 90.25 259 VAL B CA 1
ATOM 4358 C C . VAL B 1 259 ? -13.781 14.656 14.32 1 90.25 259 VAL B C 1
ATOM 4360 O O . VAL B 1 259 ? -12.805 14.484 13.594 1 90.25 259 VAL B O 1
ATOM 4363 N N . PHE B 1 260 ? -14.906 15.055 13.969 1 91.69 260 PHE B N 1
ATOM 4364 C CA . PHE B 1 260 ? -15.125 15.422 12.578 1 91.69 260 PHE B CA 1
ATOM 4365 C C . PHE B 1 260 ? -14.234 16.594 12.18 1 91.69 260 PHE B C 1
ATOM 4367 O O . PHE B 1 260 ? -14.062 17.531 12.953 1 91.69 260 PHE B O 1
ATOM 4374 N N . PRO B 1 261 ? -13.523 16.484 11.023 1 92.94 261 PRO B N 1
ATOM 4375 C CA . PRO B 1 261 ? -13.68 15.547 9.906 1 92.94 261 PRO B CA 1
ATOM 4376 C C . PRO B 1 261 ? -12.648 14.422 9.93 1 92.94 261 PRO B C 1
ATOM 4378 O O . PRO B 1 261 ? -12.555 13.641 8.984 1 92.94 261 PRO B O 1
ATOM 4381 N N . TYR B 1 262 ? -11.922 14.297 11.047 1 88.5 262 TYR B N 1
ATOM 4382 C CA . TYR B 1 262 ? -10.898 13.258 11.164 1 88.5 262 TYR B CA 1
ATOM 4383 C C . TYR B 1 262 ? -11.531 11.867 11.102 1 88.5 262 TYR B C 1
ATOM 4385 O O . TYR B 1 262 ? -10.891 10.914 10.648 1 88.5 262 TYR B O 1
ATOM 4393 N N . THR B 1 263 ? -12.75 11.844 11.461 1 89.88 263 THR B N 1
ATOM 4394 C CA . THR B 1 263 ? -13.477 10.586 11.516 1 89.88 263 THR B CA 1
ATOM 4395 C C . THR B 1 263 ? -13.734 10.047 10.109 1 89.88 263 THR B C 1
ATOM 4397 O O . THR B 1 263 ? -14.086 8.883 9.938 1 89.88 263 THR B O 1
ATOM 4400 N N . LEU B 1 264 ? -13.523 10.883 9.133 1 91.19 264 LEU B N 1
ATOM 4401 C CA . LEU B 1 264 ? -13.789 10.461 7.766 1 91.19 264 LEU B CA 1
ATOM 4402 C C . LEU B 1 264 ? -12.672 9.57 7.242 1 91.19 264 LEU B C 1
ATOM 4404 O O . LEU B 1 264 ? -12.844 8.875 6.238 1 91.19 264 LEU B O 1
ATOM 4408 N N . ILE B 1 265 ? -11.562 9.625 7.871 1 93.31 265 ILE B N 1
ATOM 4409 C CA . ILE B 1 265 ? -10.523 8.641 7.594 1 93.31 265 ILE B CA 1
ATOM 4410 C C . ILE B 1 265 ? -10.734 7.402 8.469 1 93.31 265 ILE B C 1
ATOM 4412 O O . ILE B 1 265 ? -10.086 7.246 9.5 1 93.31 265 ILE B O 1
ATOM 4416 N N . ASP B 1 266 ? -11.578 6.516 8.016 1 92.19 266 ASP B N 1
ATOM 4417 C CA . ASP B 1 266 ? -12.125 5.484 8.898 1 92.19 266 ASP B CA 1
ATOM 4418 C C . ASP B 1 266 ? -11.617 4.102 8.5 1 92.19 266 ASP B C 1
ATOM 4420 O O . ASP B 1 266 ? -12.102 3.088 9.008 1 92.19 266 ASP B O 1
ATOM 4424 N N . SER B 1 267 ? -10.773 4.07 7.594 1 95.31 267 SER B N 1
ATOM 4425 C CA . SER B 1 267 ? -10.188 2.793 7.199 1 95.31 267 SER B CA 1
ATOM 4426 C C . SER B 1 267 ? -8.797 2.984 6.605 1 95.31 267 SER B C 1
ATOM 4428 O O . SER B 1 267 ? -8.398 4.109 6.285 1 95.31 267 SER B O 1
ATOM 4430 N N . LEU B 1 268 ? -8.086 1.959 6.566 1 96.94 268 LEU B N 1
ATOM 4431 C CA . LEU B 1 268 ? -6.762 1.92 5.945 1 96.94 268 LEU B CA 1
ATOM 4432 C C . LEU B 1 268 ? -6.871 1.58 4.461 1 96.94 268 LEU B C 1
ATOM 4434 O O . LEU B 1 268 ? -7.902 1.086 4.004 1 96.94 268 LEU B O 1
ATOM 4438 N N . ASN B 1 269 ? -5.84 2.014 3.676 1 97 269 ASN B N 1
ATOM 4439 C CA . ASN B 1 269 ? -5.66 1.448 2.342 1 97 269 ASN B CA 1
ATOM 4440 C C . ASN B 1 269 ? -5.648 -0.078 2.379 1 97 269 ASN B C 1
ATOM 4442 O O . ASN B 1 269 ? -5.055 -0.677 3.277 1 97 269 ASN B O 1
ATOM 4446 N N . VAL B 1 270 ? -6.297 -0.732 1.44 1 98 270 VAL B N 1
ATOM 4447 C CA . VAL B 1 270 ? -6.492 -2.178 1.493 1 98 270 VAL B CA 1
ATOM 4448 C C . VAL B 1 270 ? -5.141 -2.881 1.534 1 98 270 VAL B C 1
ATOM 4450 O O . VAL B 1 270 ? -4.992 -3.922 2.18 1 98 270 VAL B O 1
ATOM 4453 N N . ASN B 1 271 ? -4.172 -2.398 0.782 1 98.25 271 ASN B N 1
ATOM 4454 C CA . ASN B 1 271 ? -2.832 -2.975 0.83 1 98.25 271 ASN B CA 1
ATOM 4455 C C . ASN B 1 271 ? -2.211 -2.838 2.217 1 98.25 271 ASN B C 1
ATOM 4457 O O . ASN B 1 271 ? -1.587 -3.773 2.719 1 98.25 271 ASN B O 1
ATOM 4461 N N . SER B 1 272 ? -2.328 -1.634 2.852 1 98.62 272 SER B N 1
ATOM 4462 C CA . SER B 1 272 ? -1.833 -1.412 4.207 1 98.62 272 SER B CA 1
ATOM 4463 C C . SER B 1 272 ? -2.488 -2.369 5.199 1 98.62 272 SER B C 1
ATOM 4465 O O . SER B 1 272 ? -1.8 -3.01 5.996 1 98.62 272 SER B O 1
ATOM 4467 N N . ALA B 1 273 ? -3.803 -2.461 5.113 1 98.56 273 ALA B N 1
ATOM 4468 C CA . ALA B 1 273 ? -4.551 -3.334 6.012 1 98.56 273 ALA B CA 1
ATOM 4469 C C . ALA B 1 273 ? -4.137 -4.789 5.836 1 98.56 273 ALA B C 1
ATOM 4471 O O . ALA B 1 273 ? -3.922 -5.504 6.82 1 98.56 273 ALA B O 1
ATOM 4472 N N . THR B 1 274 ? -4.02 -5.211 4.582 1 98.81 274 THR B N 1
ATOM 4473 C CA . THR B 1 274 ? -3.633 -6.586 4.273 1 98.81 274 THR B CA 1
ATOM 4474 C C . THR B 1 274 ? -2.262 -6.906 4.863 1 98.81 274 THR B C 1
ATOM 4476 O O . THR B 1 274 ? -2.076 -7.957 5.477 1 98.81 274 THR B O 1
ATOM 4479 N N . SER B 1 275 ? -1.322 -5.992 4.676 1 98.81 275 SER B N 1
ATOM 4480 C CA . SER B 1 275 ? 0.038 -6.188 5.168 1 98.81 275 SER B CA 1
ATOM 4481 C C . SER B 1 275 ? 0.062 -6.352 6.684 1 98.81 275 SER B C 1
ATOM 4483 O O . SER B 1 275 ? 0.71 -7.262 7.203 1 98.81 275 SER B O 1
ATOM 4485 N N . ILE B 1 276 ? -0.682 -5.496 7.383 1 98.75 276 ILE B N 1
ATOM 4486 C CA . ILE B 1 276 ? -0.749 -5.539 8.844 1 98.75 276 ILE B CA 1
ATOM 4487 C C . ILE B 1 276 ? -1.364 -6.859 9.289 1 98.75 276 ILE B C 1
ATOM 4489 O O . ILE B 1 276 ? -0.82 -7.539 10.164 1 98.75 276 ILE B O 1
ATOM 4493 N N . LEU B 1 277 ? -2.438 -7.242 8.688 1 98.81 277 LEU B N 1
ATOM 4494 C CA . LEU B 1 277 ? -3.186 -8.422 9.117 1 98.81 277 LEU B CA 1
ATOM 4495 C C . LEU B 1 277 ? -2.377 -9.688 8.883 1 98.81 277 LEU B C 1
ATOM 4497 O O . LEU B 1 277 ? -2.258 -10.531 9.773 1 98.81 277 LEU B O 1
ATOM 4501 N N . ILE B 1 278 ? -1.797 -9.836 7.676 1 98.75 278 ILE B N 1
ATOM 4502 C CA . ILE B 1 278 ? -1.014 -11.031 7.359 1 98.75 278 ILE B CA 1
ATOM 4503 C C . ILE B 1 278 ? 0.159 -11.141 8.336 1 98.75 278 ILE B C 1
ATOM 4505 O O . ILE B 1 278 ? 0.383 -12.203 8.922 1 98.75 278 ILE B O 1
ATOM 4509 N N . GLN B 1 279 ? 0.906 -10.07 8.516 1 98.5 279 GLN B N 1
ATOM 4510 C CA . GLN B 1 279 ? 2.107 -10.109 9.344 1 98.5 279 GLN B CA 1
ATOM 4511 C C . GLN B 1 279 ? 1.767 -10.461 10.789 1 98.5 279 GLN B C 1
ATOM 4513 O O . GLN B 1 279 ? 2.449 -11.281 11.406 1 98.5 279 GLN B O 1
ATOM 4518 N N . ASN B 1 280 ? 0.711 -9.836 11.336 1 97.62 280 ASN B N 1
ATOM 4519 C CA . ASN B 1 280 ? 0.299 -10.102 12.711 1 97.62 280 ASN B CA 1
ATOM 4520 C C . ASN B 1 280 ? -0.141 -11.547 12.898 1 97.62 280 ASN B C 1
ATOM 4522 O O . ASN B 1 280 ? 0.281 -12.211 13.852 1 97.62 280 ASN B O 1
ATOM 4526 N N . ILE B 1 281 ? -0.95 -12.023 12.008 1 97.75 281 ILE B N 1
ATOM 4527 C CA . ILE B 1 281 ? -1.483 -13.375 12.133 1 97.75 281 ILE B CA 1
ATOM 4528 C C . ILE B 1 281 ? -0.348 -14.391 12.016 1 97.75 281 ILE B C 1
ATOM 4530 O O . ILE B 1 281 ? -0.262 -15.336 12.805 1 97.75 281 ILE B O 1
ATOM 4534 N N . LYS B 1 282 ? 0.542 -14.164 11.031 1 96.75 282 LYS B N 1
ATOM 4535 C CA . LYS B 1 282 ? 1.684 -15.062 10.859 1 96.75 282 LYS B CA 1
ATOM 4536 C C . LYS B 1 282 ? 2.572 -15.062 12.102 1 96.75 282 LYS B C 1
ATOM 4538 O O . LYS B 1 282 ? 3.049 -16.109 12.531 1 96.75 282 LYS B O 1
ATOM 4543 N N . LEU B 1 283 ? 2.805 -13.93 12.648 1 94.31 283 LEU B N 1
ATOM 4544 C CA . LEU B 1 283 ? 3.637 -13.836 13.844 1 94.31 283 LEU B CA 1
ATOM 4545 C C . LEU B 1 283 ? 2.996 -14.578 15.016 1 94.31 283 LEU B C 1
ATOM 4547 O O . LEU B 1 283 ? 3.686 -15.266 15.773 1 94.31 283 LEU B O 1
ATOM 4551 N N . LYS B 1 284 ? 1.693 -14.406 15.172 1 95.06 284 LYS B N 1
ATOM 4552 C CA . LYS B 1 284 ? 0.969 -15.094 16.234 1 95.06 284 LYS B CA 1
ATOM 4553 C C . LYS B 1 284 ? 1.042 -16.609 16.062 1 95.06 284 LYS B C 1
ATOM 4555 O O . LYS B 1 284 ? 1.187 -17.344 17.031 1 95.06 284 LYS B O 1
ATOM 4560 N N . MET B 1 285 ? 0.964 -17.047 14.836 1 95 285 MET B N 1
ATOM 4561 C CA . MET B 1 285 ? 1.054 -18.484 14.547 1 95 285 MET B CA 1
ATOM 4562 C C . MET B 1 285 ? 2.436 -19.016 14.898 1 95 285 MET B C 1
ATOM 4564 O O . MET B 1 285 ? 2.557 -20.094 15.492 1 95 285 MET B O 1
ATOM 4568 N N . ILE B 1 286 ? 3.445 -18.25 14.594 1 91.75 286 ILE B N 1
ATOM 4569 C CA . ILE B 1 286 ? 4.828 -18.641 14.852 1 91.75 286 ILE B CA 1
ATOM 4570 C C . ILE B 1 286 ? 5.09 -18.672 16.359 1 91.75 286 ILE B C 1
ATOM 4572 O O . ILE B 1 286 ? 5.742 -19.594 16.859 1 91.75 286 ILE B O 1
ATOM 4576 N N . ALA B 1 287 ? 4.574 -17.641 17.047 1 88.62 287 ALA B N 1
ATOM 4577 C CA . ALA B 1 287 ? 4.785 -17.531 18.484 1 88.62 287 ALA B CA 1
ATOM 4578 C C . ALA B 1 287 ? 4.137 -18.688 19.234 1 88.62 287 ALA B C 1
ATOM 4580 O O . ALA B 1 287 ? 4.645 -19.125 20.266 1 88.62 287 ALA B O 1
ATOM 4581 N N . SER B 1 288 ? 3.121 -19.141 18.75 1 86.62 288 SER B N 1
ATOM 4582 C CA . SER B 1 288 ? 2.408 -20.219 19.406 1 86.62 288 SER B CA 1
ATOM 4583 C C . SER B 1 288 ? 3.156 -21.547 19.266 1 86.62 288 SER B C 1
ATOM 4585 O O . SER B 1 288 ? 2.977 -22.453 20.062 1 86.62 288 SER B O 1
ATOM 4587 N N . GLU B 1 289 ? 3.877 -21.703 18.281 1 77.19 289 GLU B N 1
ATOM 4588 C CA . GLU B 1 289 ? 4.672 -22.906 18.047 1 77.19 289 GLU B CA 1
ATOM 4589 C C . GLU B 1 289 ? 5.832 -22.984 19.031 1 77.19 289 GLU B C 1
ATOM 4591 O O . GLU B 1 289 ? 6.191 -24.078 19.484 1 77.19 289 GLU B O 1
ATOM 4596 N N . LYS B 1 290 ? 6.387 -21.859 19.422 1 71 290 LYS B N 1
ATOM 4597 C CA . LYS B 1 290 ? 7.527 -21.828 20.344 1 71 290 LYS B CA 1
ATOM 4598 C C . LYS B 1 290 ? 7.09 -22.109 21.781 1 71 290 LYS B C 1
ATOM 4600 O O . LYS B 1 290 ? 7.891 -22.562 22.594 1 71 290 LYS B O 1
ATOM 4605 N N . MET B 1 291 ? 5.848 -21.906 22.031 1 60.94 291 MET B N 1
ATOM 4606 C CA . MET B 1 291 ? 5.332 -22.172 23.359 1 60.94 291 MET B CA 1
ATOM 4607 C C . MET B 1 291 ? 4.988 -23.641 23.547 1 60.94 291 MET B C 1
ATOM 4609 O O . MET B 1 291 ? 4.738 -24.094 24.656 1 60.94 291 MET B O 1
ATOM 4613 N N . ILE B 1 292 ? 5.078 -24.391 22.5 1 51.12 292 ILE B N 1
ATOM 4614 C CA . ILE B 1 292 ? 4.879 -25.844 22.609 1 51.12 292 ILE B CA 1
ATOM 4615 C C . ILE B 1 292 ? 6.23 -26.547 22.625 1 51.12 292 ILE B C 1
ATOM 4617 O O . ILE B 1 292 ? 7.125 -26.203 21.859 1 51.12 292 ILE B O 1
#

Radius of gyration: 24.69 Å; Cα contacts (8 Å, |Δi|>4): 1090; chains: 2; bounding box: 106×60×64 Å

Secondary structure (DSSP, 8-state):
--------GGGHHHHHHHHHSS------SSEEEESHHHHHHHHHH-SS-EEEEEEEGGGSSS--HHHHHHHHHHHHTT--EEEE-HHHHHHHTTT---TTEEEEEPPP--EE--GGG--SSSEEEEESS---HHHHHHHHHHHHHHT--EEEEETTS-----HHHHHHTTTGGGTS-EEEES-HHHHHHHHHHTT-EEEEE-SS--TTEEEGGG----TT--EEEEE-BTTTBS-HHHHHH-SEEEE--GGGT-SS---TTGGG--S--HHHHHHHHHHHHHHHHHHHHHT-/--------GGGHHHHHHHHHSS------S-EEEESHHHHHHHHHH-SS-EEEEEEEGGGSSS--HHHHHHHHHHHHTT--EEEE-HHHHHHHTTT---TTEEEEEPPP--EE--GGG--SSSEEEEESS---HHHHHHHHHHHHHHT--EEEEETTS-----HHHHHHTTTGGGTS-EEEES-HHHHHHHHHHTT-EEEEE-SS--TTEEEGGG----TT--EEEEE-BTTTBS-HHHHHH-SEEEE--GGGT-SS---TTGGG--S--HHHHHHHHHHHHHHHHHHHHHT-

Sequence (584 aa):
MFKVFKSQNNFNSLSSSLMSLFSTQKSSKFDFVYGLNPTMIALHSNKRNIVEVIINQHVQSHLPPKISNIINTANAKKIPVKFVDREKLDRLVQNQPHQNVVIKAEPLKYLRTKSSDILQGNMILFLDRITDPQNFGAIIRTCQYLGVDNVVVDEFSRCPLNPTVSKTSSGALEVMDIYCTPDPVEFLKDCQLRGWKVYSTGLNHSENQISLEKLKVSSKDKIVLVMGNEGNGVDPKILKVSDKIVSIDQTLYLNRPMVFPYTLIDSLNVNSATSILIQNIKLKMIASEKMIMFKVFKSQNNFNSLSSSLMSLFSTQKSSKFDFVYGLNPTMIALHSNKRNIVEVIINQHVQSHLPPKISNIINTANAKKIPVKFVDREKLDRLVQNQPHQNVVIKAEPLKYLRTKSSDILQGNMILFLDRITDPQNFGAIIRTCQYLGVDNVVVDEFSRCPLNPTVSKTSSGALEVMDIYCTPDPVEFLKDCQLRGWKVYSTGLNHSENQISLEKLKVSSKDKIVLVMGNEGNGVDPKILKVSDKIVSIDQTLYLNRPMVFPYTLIDSLNVNSATSILIQNIKLKMIASEKMI

Solvent-accessible surface area (backbone atoms only — not comparable to full-atom values): 31617 Å² total; per-residue (Å²): 138,84,80,78,79,80,82,71,71,76,71,63,58,64,63,53,52,64,54,52,72,51,56,78,62,68,80,57,83,54,34,52,33,32,20,62,53,23,40,49,28,36,73,70,54,66,75,53,60,66,65,32,38,40,31,35,41,86,38,66,89,61,60,50,68,72,56,45,50,44,50,52,52,29,53,76,68,69,33,51,75,44,72,40,53,63,67,60,56,29,59,69,47,71,63,47,84,27,78,56,31,36,28,40,23,48,66,66,72,76,39,78,53,53,52,84,74,66,61,70,70,44,35,34,41,36,40,41,48,48,54,52,44,62,46,48,10,36,39,46,24,41,31,64,40,54,41,49,60,38,43,36,29,36,60,85,43,56,47,74,72,43,40,64,20,25,40,47,12,49,16,36,57,38,72,52,75,47,30,23,27,90,46,61,60,62,40,51,52,50,33,40,76,70,63,31,43,36,35,28,42,51,77,93,51,80,74,57,49,40,45,56,90,71,60,84,60,44,58,82,51,28,37,36,42,35,44,33,16,88,85,73,39,44,56,66,73,51,57,72,72,33,70,32,29,38,24,84,62,44,74,79,40,42,92,62,84,84,43,87,60,59,55,68,52,75,69,62,54,60,40,33,47,50,37,34,50,52,53,52,53,52,48,40,15,53,55,44,48,72,76,98,137,84,80,78,80,78,83,70,71,76,71,63,58,63,64,53,52,66,54,52,72,52,54,79,61,67,79,56,83,55,35,52,33,32,19,63,52,24,40,50,27,35,72,69,53,65,73,52,59,67,66,32,38,40,31,34,42,86,38,66,88,60,59,50,68,72,55,46,52,45,52,51,52,31,53,76,69,69,31,52,76,43,72,39,54,61,66,59,57,29,59,69,48,73,65,48,85,27,79,57,33,35,30,40,20,48,65,67,74,76,40,79,53,53,52,84,75,66,61,70,72,43,36,34,41,36,40,42,48,50,54,53,46,63,46,49,10,36,39,47,25,40,31,65,40,54,42,51,59,37,42,36,30,36,60,86,43,55,46,74,71,44,40,64,21,24,41,46,13,48,15,36,57,38,72,51,75,47,30,22,25,91,46,60,59,60,41,52,52,50,32,40,77,69,64,31,43,38,35,29,43,50,74,92,51,81,74,57,48,41,44,55,90,71,61,82,61,42,59,82,50,28,37,33,41,34,44,33,17,87,86,74,40,45,56,65,72,50,56,71,73,32,71,32,28,36,23,84,61,45,76,79,41,43,91,62,85,84,44,86,61,60,56,69,53,73,68,63,54,59,39,33,47,48,38,33,51,53,54,51,51,53,49,41,15,54,55,43,48,72,76,99

Foldseek 3Di:
DPPPPCPPPDPVPVVVVVVVVVPVPVLPQKAKAADLQQLVLLLVQVQWFWQAKEFAQVCVVPPDPSRVVSVVSCVVVPHYYHYDHPVVVCVNVVNPPRVGIIIITGFHDAAEDALVRQPPDFEEEEEELAADLLLQLLLLLLCVVLPHRAYEYAPPRYHGRGNSSCVSVSNSSSNHHHHYYPDPLVRVVVNVVVQAAEEEEDDDDDPQEDELVRDADALPHRYYYYFYDPPPTHDVSNVVNHNHYYYHDPVVPDPDDDDPPNCVCPDDDSSVVSSVNSNSNSVNHVVRVVVD/DDPPPCPPPDVVPVVVVVVPVVPVPVLPQKAKAADLQQLVLLLVQVQWFWQAKEFAQVCVVPPDPSRVVSVVSCVVVPHYYYYDHPVVVCVNVVNPPRVGIIIITGFHDAAEDALVRQPPDFEEEEEEQAADLLLQLLLLLLCVVLPHRAYEYAPPRYHGRGNSSCVSVSNSSSNHHHHYYPDPLVRVVVNVVVQAAEEEEDDDDDPQEDELVGDADALPHRYYYYFYDPPPTHDVSSVVNHNHYYYHAPVVPDPDDDDPPNCVCPDDDSSVVSSVNSNSNSVNHVVRVVVD